Protein AF-A0A2G6UEQ9-F1 (afdb_monomer_lite)

pLDDT: mean 90.92, std 8.59, range [31.59, 98.56]

Sequence (638 aa):
MHTTDPITRYKVFSTEDLPETASDEQVTVEIYGRNITWDIEELNGNLLLRGEGCHFPNLRTIKGSLSVDAADCSLPHLKTVEENFTLHCFAQIRELETVKGHFKCIIDFDFKNLATIGGAISLKKANVIARGKKLVQSRIVIPINHQYEVEFLPKEGIFNADIFGNDIVIPHSEIRGKINVYGKNVSFPNLEFLQGQINIECRDKTGHYFTHDFPELKKIIGHIRFEKTKASFQVLREITGNIQLGTGCYADFPLLETSGSISINYNCGARFPLLKNVDGNIHNQGETCHFISLEKVKGTYKTYQTIAPKIQEVGDLLMHTSLEFEHLKRINGRLNNAFKVNFKSLEYIHYFGDEKQNGSRLPVLKEIRFYLYQKDDHFEHLAKNIYFKINDRMYLSKDKLILSGMSFNYVVHQKNYNIRKLVAILKLRHSSFRNFMTREYKRQWTQFETPFFTEILNKIERLWNIVDPIKIEEFFESNDRNLRLFCFNYVGVGNLMRHLEAEKINEEEVELNYHEYDQNGNKTQIKRINRYELYEIENKRLGINVWRETDKYSYAVKCWCPSTEKEHWLWIEQEYKGNALTAIASTFRIQENIIPHIRCLKRQGDLLICELEREVIPRGFPRALTPSEYFSLLEVEV

Secondary structure (DSSP, 8-state):
---PPP-EEEEESSGGG--TTTTTS-EEEEE-STT-B---SEESEEEEE-STT-B-SS--EESS-EEE-STTEE-TT--EESS-EEE-S-EE--S--EE-S-EEE-S-EEESS--EE-S-EE-TT--EEETTEE---PPPEEEESSGGGGGGS-TT---EEEE-SSS-B---SEEES-EEE-SSS-B-TT--EEES-EEEE---TT-PPEEEEESS--EEES-EEEESEEEEESS--EESS-EEE-TT-EEE-TT--EES-EEE-TT-EEE-SS--EESS-EEE-SSPEE-TT--EEEEEEE-TTEE-TT--EEEEEE-SS----SS--EEEEEEE-SS--B-TT--EEEEE--GGGTT-B-TT--EEEEEE--TTT--GGGBSSEEEEEETTEEEETTEEEE--S-HHHHTTS-EEEHHHHHHHHTTT-SSHHHHIIIIIHHHSPP--SHHHHHHHHHHHHHHTTPPPPPHHHHHS-S-HHHHHHHHHHH-HHHHHHHTTPEEEEEEEEEEEEEEE-TT--EEEEEEEEEEEEEEEEGGGGT---SSGGGSEEEEEEEE-TTT--EEEEEE-GGGTT-HHHHHHHT-EEETTTGGGEEEEEEETTEEEEEESS-----S-EEEPPHHHHHHHEEEE-

Radius of gyration: 39.65 Å; chains: 1; bounding box: 120×60×86 Å

Foldseek 3Di:
DDDDDPAAEFEAQDLVSDDPCQQPGAHAYAYQHELAEDADQEGNYEYAYNYYQYEHPRHAEYCAEYAYNYENYEDQNHAEYNEEYHADYDYRHARHAEYQYEYYYAEAEEHCRHPYDNYFYHHVPYQYHYNNHTDDGDFDEQEAADQVSLVVPDQVQEGHYEYCHECHENAHQEHAEHYEAAYANYADANHAEYEYEYEYEDPDPPLAAHEYEDARHAEYEEEYAYESYEYEDNRHAYYAYEYHYHANYEYEDDRHQEYEEYAAADNYYYEDARHAEYAYEYYHHYAQYEQARHAEYAYEYEPVSYDHQNHAEYAEYAYPDADAHPRHAYHNAYYHDQAAHEPPRHAEYAEDDDPSHPPHHDPNHQAYAEYEDDQRPPCPVRYPWYWYPFDQQWIDTLFWIFGHNDDPRCRVVGDIDGVLLVLLLQVLAAVALVRCVVPDVVPRTDDHPDVRVVSSSVVSRVSNVPHHHDDPVVLVPDPDPRSNVSSVVRNAPVNVCVQLVWAWDEKDKDKAWEWEQDPVRDTDIDIDIWMKTKTKGQVVSVVDDDDDPLPRIWMWIWTAQPVPRDIDIGTFDPVQRPYRLSRVQQVDWAAPVQLVFFQAWEDDPPDIDTDGVDDDDRDDGIGGDGSCSHRVRYYHYD

Structure (mmCIF, N/CA/C/O backbone):
data_AF-A0A2G6UEQ9-F1
#
_entry.id   AF-A0A2G6UEQ9-F1
#
loop_
_atom_site.group_PDB
_atom_site.id
_atom_site.type_symbol
_atom_site.label_atom_id
_atom_site.label_alt_id
_atom_site.label_comp_id
_atom_site.label_asym_id
_atom_site.label_entity_id
_atom_site.label_seq_id
_atom_site.pdbx_PDB_ins_code
_atom_site.Cartn_x
_atom_site.Cartn_y
_atom_site.Cartn_z
_atom_site.occupancy
_atom_site.B_iso_or_equiv
_atom_site.auth_seq_id
_atom_site.auth_comp_id
_atom_site.auth_asym_id
_atom_site.auth_atom_id
_atom_site.pdbx_PDB_model_num
ATOM 1 N N . MET A 1 1 ? -56.814 12.998 31.092 1.00 35.69 1 MET A N 1
ATOM 2 C CA . MET A 1 1 ? -57.892 12.156 30.535 1.00 35.69 1 MET A CA 1
ATOM 3 C C . MET A 1 1 ? -58.455 12.883 29.327 1.00 35.69 1 MET A C 1
ATOM 5 O O . MET A 1 1 ? -59.202 13.832 29.507 1.00 35.69 1 MET A O 1
ATOM 9 N N . HIS A 1 2 ? -58.035 12.487 28.127 1.00 31.59 2 HIS A N 1
ATOM 10 C CA . HIS A 1 2 ? -58.730 12.807 26.883 1.00 31.59 2 HIS A CA 1
ATOM 11 C C . HIS A 1 2 ? -59.271 11.480 26.358 1.00 31.59 2 HIS A C 1
ATOM 13 O O . HIS A 1 2 ? -58.519 10.522 26.197 1.00 31.59 2 HIS A O 1
ATOM 19 N N . THR A 1 3 ? -60.587 11.407 26.222 1.00 35.69 3 THR A N 1
ATOM 20 C CA . THR A 1 3 ? -61.319 10.310 25.594 1.00 35.69 3 THR A CA 1
ATOM 21 C C . THR A 1 3 ? -60.900 10.235 24.130 1.00 35.69 3 THR A C 1
ATOM 23 O O . THR A 1 3 ? -61.215 11.134 23.360 1.00 35.69 3 THR A O 1
ATOM 26 N N . THR A 1 4 ? -60.141 9.206 23.756 1.00 42.88 4 THR A N 1
ATOM 27 C CA . THR A 1 4 ? -59.949 8.835 22.352 1.00 42.88 4 THR A CA 1
ATOM 28 C C . THR A 1 4 ? -61.274 8.301 21.834 1.00 42.88 4 THR A C 1
ATOM 30 O O . THR A 1 4 ? -61.760 7.295 22.361 1.00 42.88 4 THR A O 1
ATOM 33 N N . ASP A 1 5 ? -61.846 8.964 20.835 1.00 48.69 5 ASP A N 1
ATOM 34 C CA . ASP A 1 5 ? -62.944 8.396 20.064 1.00 48.69 5 ASP A CA 1
ATOM 35 C C . ASP A 1 5 ? -62.532 7.008 19.535 1.00 48.69 5 ASP A C 1
ATOM 37 O O . ASP A 1 5 ? -61.376 6.807 19.139 1.00 48.69 5 ASP A O 1
ATOM 41 N N . PRO A 1 6 ? -63.420 6.003 19.593 1.00 60.16 6 PRO A N 1
ATOM 42 C CA . PRO A 1 6 ? -63.105 4.668 19.111 1.00 60.16 6 PRO A CA 1
ATOM 43 C C . PRO A 1 6 ? -62.835 4.719 17.602 1.00 60.16 6 PRO A C 1
ATOM 45 O O . PRO A 1 6 ? -63.730 5.031 16.826 1.00 60.16 6 PRO A O 1
ATOM 48 N N . ILE A 1 7 ? -61.607 4.386 17.184 1.00 71.56 7 ILE A N 1
ATOM 49 C CA . ILE A 1 7 ? -61.252 4.246 15.763 1.00 71.56 7 ILE A CA 1
ATOM 50 C C . ILE A 1 7 ? -62.157 3.177 15.145 1.00 71.56 7 ILE A C 1
ATOM 52 O O . ILE A 1 7 ? -62.072 1.994 15.500 1.00 71.56 7 ILE A O 1
ATOM 56 N N . THR A 1 8 ? -63.007 3.585 14.207 1.00 85.06 8 THR A N 1
ATOM 57 C CA . THR A 1 8 ? -63.936 2.687 13.518 1.00 85.06 8 THR A CA 1
ATOM 58 C C . THR A 1 8 ? -63.160 1.716 12.633 1.00 85.06 8 THR A C 1
ATOM 60 O O . THR A 1 8 ? -62.288 2.110 11.854 1.00 85.06 8 THR A O 1
ATOM 63 N N . ARG A 1 9 ? -63.455 0.417 12.757 1.00 90.56 9 ARG A N 1
ATOM 64 C CA . ARG A 1 9 ? -62.775 -0.644 12.007 1.00 90.56 9 ARG A CA 1
ATOM 65 C C . ARG A 1 9 ? -63.704 -1.273 10.975 1.00 90.56 9 ARG A C 1
ATOM 67 O O . ARG A 1 9 ? -64.717 -1.858 11.346 1.00 90.56 9 ARG A O 1
ATOM 74 N N . TYR A 1 10 ? -63.284 -1.251 9.717 1.00 92.88 10 TYR A N 1
ATOM 75 C CA . TYR A 1 10 ? -63.973 -1.873 8.591 1.00 92.88 10 TYR A CA 1
ATOM 76 C C . TYR A 1 10 ? -63.243 -3.147 8.171 1.00 92.88 10 TYR A C 1
ATOM 78 O O . TYR A 1 10 ? -62.026 -3.145 7.978 1.00 92.88 10 TYR A O 1
ATOM 86 N N . LYS A 1 11 ? -63.985 -4.249 8.038 1.00 95.00 11 LYS A N 1
ATOM 87 C CA . LYS A 1 11 ? -63.491 -5.497 7.446 1.00 95.00 11 LYS A CA 1
ATOM 88 C C . LYS A 1 11 ? -64.174 -5.681 6.102 1.00 95.00 11 LYS A C 1
ATOM 90 O O . LYS A 1 11 ? -65.383 -5.860 6.066 1.00 95.00 11 LYS A O 1
ATOM 95 N N . VAL A 1 12 ? -63.391 -5.643 5.034 1.00 95.62 12 VAL A N 1
ATOM 96 C CA . VAL A 1 12 ? -63.892 -5.573 3.662 1.00 95.62 12 VAL A CA 1
ATOM 97 C C . VAL A 1 12 ? -63.721 -6.934 2.994 1.00 95.62 12 VAL A C 1
ATOM 99 O O . VAL A 1 12 ? -62.592 -7.383 2.774 1.00 95.62 12 VAL A O 1
ATOM 102 N N . PHE A 1 13 ? -64.826 -7.605 2.681 1.00 93.50 13 PHE A N 1
ATOM 103 C CA . PHE A 1 13 ? -64.842 -8.883 1.959 1.00 93.50 13 PHE A CA 1
ATOM 104 C C . PHE A 1 13 ? -65.266 -8.707 0.494 1.00 93.50 13 PHE A C 1
ATOM 106 O O . PHE A 1 13 ? -64.907 -9.533 -0.346 1.00 93.50 13 PHE A O 1
ATOM 113 N N . SER A 1 14 ? -65.963 -7.615 0.185 1.00 92.88 14 SER A N 1
ATOM 114 C CA . SER A 1 14 ? -66.422 -7.206 -1.142 1.00 92.88 14 SER A CA 1
ATOM 115 C C . SER A 1 14 ? -66.355 -5.679 -1.304 1.00 92.88 14 SER A C 1
ATOM 117 O O . SER A 1 14 ? -66.131 -4.957 -0.337 1.00 92.88 14 SER A O 1
ATOM 119 N N . THR A 1 15 ? -66.555 -5.162 -2.518 1.00 89.62 15 THR A N 1
ATOM 120 C CA . THR A 1 15 ? -66.562 -3.708 -2.782 1.00 89.62 15 THR A CA 1
ATOM 121 C C . THR A 1 15 ? -67.685 -2.957 -2.065 1.00 89.62 15 THR A C 1
ATOM 123 O O . THR A 1 15 ? -67.559 -1.758 -1.858 1.00 89.62 15 THR A O 1
ATOM 126 N N . GLU A 1 16 ? -68.760 -3.643 -1.672 1.00 89.75 16 GLU A N 1
ATOM 127 C CA . GLU A 1 16 ? -69.894 -3.052 -0.944 1.00 89.75 16 GLU A CA 1
ATOM 128 C C . GLU A 1 16 ? -69.545 -2.725 0.518 1.00 89.75 16 GLU A C 1
ATOM 130 O O . GLU A 1 16 ? -70.194 -1.887 1.134 1.00 89.75 16 GLU A O 1
ATOM 135 N N . ASP A 1 17 ? -68.491 -3.343 1.063 1.00 90.94 17 ASP A N 1
ATOM 136 C CA . ASP A 1 17 ? -68.036 -3.122 2.441 1.00 90.94 17 ASP A CA 1
ATOM 137 C C . ASP A 1 17 ? -67.091 -1.908 2.572 1.00 90.94 17 ASP A C 1
ATOM 139 O O . ASP A 1 17 ? -66.576 -1.630 3.661 1.00 90.94 17 ASP A O 1
ATOM 143 N N . LEU A 1 18 ? -66.782 -1.230 1.458 1.00 91.31 18 LEU A N 1
ATOM 144 C CA . LEU A 1 18 ? -65.824 -0.128 1.427 1.00 91.31 18 LEU A CA 1
ATOM 145 C C . LEU A 1 18 ? -66.406 1.130 2.098 1.00 91.31 18 LEU A C 1
ATOM 147 O O . LEU A 1 18 ? -67.491 1.575 1.727 1.00 91.31 18 LEU A O 1
ATOM 151 N N . PRO A 1 19 ? -65.690 1.741 3.058 1.00 90.06 19 PRO A N 1
ATOM 152 C CA . PRO A 1 19 ? -66.181 2.925 3.753 1.00 90.06 19 PRO A CA 1
ATOM 153 C C . PRO A 1 19 ? -66.158 4.178 2.868 1.00 90.06 19 PRO A C 1
ATOM 155 O O . PRO A 1 19 ? -65.110 4.555 2.344 1.00 90.06 19 PRO A O 1
ATOM 158 N N . GLU A 1 20 ? -67.293 4.875 2.778 1.00 82.31 20 GLU A N 1
ATOM 159 C CA . GLU A 1 20 ? -67.410 6.154 2.057 1.00 82.31 20 GLU A CA 1
ATOM 160 C C . GLU A 1 20 ? -66.731 7.322 2.801 1.00 82.31 20 GLU A C 1
ATOM 162 O O . GLU A 1 20 ? -66.236 8.248 2.167 1.00 82.31 20 GLU A O 1
ATOM 167 N N . THR A 1 21 ? -66.638 7.266 4.138 1.00 79.94 21 THR A N 1
ATOM 168 C CA . THR A 1 21 ? -66.090 8.343 4.996 1.00 79.94 21 THR A CA 1
ATOM 169 C C . THR A 1 21 ? -64.585 8.233 5.269 1.00 79.94 21 THR A C 1
ATOM 171 O O . THR A 1 21 ? -64.038 8.971 6.088 1.00 79.94 21 THR A O 1
ATOM 174 N N . ALA A 1 22 ? -63.882 7.318 4.596 1.00 79.69 22 ALA A N 1
ATOM 175 C CA . ALA A 1 22 ? -62.494 6.962 4.912 1.00 79.69 22 ALA A CA 1
ATOM 176 C C . ALA A 1 22 ? -61.462 8.081 4.668 1.00 79.69 22 ALA A C 1
ATOM 178 O O . ALA A 1 22 ? -60.333 7.996 5.155 1.00 79.69 22 ALA A O 1
ATOM 179 N N . SER A 1 23 ? -61.840 9.112 3.913 1.00 80.31 23 SER A N 1
ATOM 180 C CA . SER A 1 23 ? -61.031 10.316 3.694 1.00 80.31 23 SER A CA 1
ATOM 181 C C . SER A 1 23 ? -61.144 11.318 4.850 1.00 80.31 23 SER A C 1
ATOM 183 O O . SER A 1 23 ? -60.211 12.081 5.086 1.00 80.31 23 SER A O 1
ATOM 185 N N . ASP A 1 24 ? -62.261 11.309 5.584 1.00 80.81 24 ASP A N 1
ATOM 186 C CA . ASP A 1 24 ? -62.608 12.346 6.563 1.00 80.81 24 ASP A CA 1
ATOM 187 C C . ASP A 1 24 ? -62.461 11.852 8.009 1.00 80.81 24 ASP A C 1
ATOM 189 O O . ASP A 1 24 ? -61.982 12.579 8.881 1.00 80.81 24 ASP A O 1
ATOM 193 N N . GLU A 1 25 ? -62.799 10.591 8.272 1.00 83.81 25 GLU A N 1
ATOM 194 C CA . GLU A 1 25 ? -62.792 10.002 9.612 1.00 83.81 25 GLU A CA 1
ATOM 195 C C . GLU A 1 25 ? -61.568 9.121 9.849 1.00 83.81 25 GLU A C 1
ATOM 197 O O . GLU A 1 25 ? -61.111 8.420 8.949 1.00 83.81 25 GLU A O 1
ATOM 202 N N . GLN A 1 26 ? -61.068 9.096 11.090 1.00 86.81 26 GLN A N 1
ATOM 203 C CA . GLN A 1 26 ? -59.969 8.209 11.461 1.00 86.81 26 GLN A CA 1
ATOM 204 C C . GLN A 1 26 ? -60.439 6.746 11.513 1.00 86.81 26 GLN A C 1
ATOM 206 O O . GLN A 1 26 ? -61.103 6.331 12.467 1.00 86.81 26 GLN A O 1
ATOM 211 N N . VAL A 1 27 ? -60.059 5.943 10.515 1.00 91.56 27 VAL A N 1
ATOM 212 C CA . VAL A 1 27 ? -60.541 4.556 10.358 1.00 91.56 27 VAL A CA 1
ATOM 213 C C . VAL A 1 27 ? -59.420 3.514 10.309 1.00 91.56 27 VAL A C 1
ATOM 215 O O . VAL A 1 27 ? -58.246 3.808 10.105 1.00 91.56 27 VAL A O 1
ATOM 218 N N . THR A 1 28 ? -59.758 2.241 10.509 1.00 94.12 28 THR A N 1
ATOM 219 C CA . THR A 1 28 ? -58.874 1.108 10.185 1.00 94.12 28 THR A CA 1
ATOM 220 C C . THR A 1 28 ? -59.575 0.189 9.202 1.00 94.12 28 THR A C 1
ATOM 222 O O . THR A 1 28 ? -60.588 -0.413 9.548 1.00 94.12 28 THR A O 1
ATOM 225 N N . VAL A 1 29 ? -59.028 0.054 7.998 1.00 96.50 29 VAL A N 1
ATOM 226 C CA . VAL A 1 29 ? -59.606 -0.766 6.931 1.00 96.50 29 VAL A CA 1
ATOM 227 C C . VAL A 1 29 ? -58.760 -2.013 6.720 1.00 96.50 29 VAL A C 1
ATOM 229 O O . VAL A 1 29 ? -57.590 -1.940 6.348 1.00 96.50 29 VAL A O 1
ATOM 232 N N . GLU A 1 30 ? -59.358 -3.174 6.968 1.00 97.38 30 GLU A N 1
ATOM 233 C CA . GLU A 1 30 ? -58.765 -4.486 6.727 1.00 97.38 30 GLU A CA 1
ATOM 234 C C . GLU A 1 30 ? -59.448 -5.130 5.513 1.00 97.38 30 GLU A C 1
ATOM 236 O O . GLU A 1 30 ? -60.605 -5.543 5.598 1.00 97.38 30 GLU A O 1
ATOM 241 N N . ILE A 1 31 ? -58.746 -5.242 4.384 1.00 97.19 31 ILE A N 1
ATOM 242 C CA . ILE A 1 31 ? -59.297 -5.823 3.154 1.00 97.19 31 ILE A CA 1
ATOM 243 C C . ILE A 1 31 ? -58.927 -7.297 3.057 1.00 97.19 31 ILE A C 1
ATOM 245 O O . ILE A 1 31 ? -57.754 -7.631 2.910 1.00 97.19 31 ILE A O 1
ATOM 249 N N . TYR A 1 32 ? -59.929 -8.171 3.123 1.00 96.38 32 TYR A N 1
ATOM 250 C CA . TYR A 1 32 ? -59.810 -9.625 2.979 1.00 96.38 32 TYR A CA 1
ATOM 251 C C . TYR A 1 32 ? -60.256 -10.119 1.595 1.00 96.38 32 TYR A C 1
ATOM 253 O O . TYR A 1 32 ? -59.806 -11.176 1.152 1.00 96.38 32 TYR A O 1
ATOM 261 N N . GLY A 1 33 ? -61.139 -9.378 0.916 1.00 92.44 33 GLY A N 1
ATOM 262 C CA . GLY A 1 33 ? -61.617 -9.722 -0.424 1.00 92.44 33 GLY A CA 1
ATOM 263 C C . GLY A 1 33 ? -60.523 -9.624 -1.491 1.00 92.44 33 GLY A C 1
ATOM 264 O O . GLY A 1 33 ? -59.610 -8.809 -1.392 1.00 92.44 33 GLY A O 1
ATOM 265 N N . ARG A 1 34 ? -60.608 -10.474 -2.518 1.00 95.38 34 ARG A N 1
ATOM 266 C CA . ARG A 1 34 ? -59.653 -10.503 -3.638 1.00 95.38 34 ARG A CA 1
ATOM 267 C C . ARG A 1 34 ? -60.068 -9.530 -4.737 1.00 95.38 34 ARG A C 1
ATOM 269 O O . ARG A 1 34 ? -61.259 -9.367 -4.980 1.00 95.38 34 ARG A O 1
ATOM 276 N N . ASN A 1 35 ? -59.094 -8.963 -5.446 1.00 95.38 35 ASN A N 1
ATOM 277 C CA . ASN A 1 35 ? -59.297 -8.086 -6.606 1.00 95.38 35 ASN A CA 1
ATOM 278 C C . ASN A 1 35 ? -60.197 -6.867 -6.331 1.00 95.38 35 ASN A C 1
ATOM 280 O O . ASN A 1 35 ? -60.848 -6.351 -7.241 1.00 95.38 35 ASN A O 1
ATOM 284 N N . ILE A 1 36 ? -60.250 -6.399 -5.081 1.00 96.69 36 ILE A N 1
ATOM 285 C CA . ILE A 1 36 ? -61.008 -5.198 -4.729 1.00 96.69 36 ILE A CA 1
ATOM 286 C C . ILE A 1 36 ? -60.306 -3.990 -5.336 1.00 96.69 36 ILE A C 1
ATOM 288 O O . ILE A 1 36 ? -59.121 -3.766 -5.091 1.00 96.69 36 ILE A O 1
ATOM 292 N N . THR A 1 37 ? -61.047 -3.210 -6.118 1.00 96.38 37 THR A N 1
ATOM 293 C CA . THR A 1 37 ? -60.598 -1.900 -6.588 1.00 96.38 37 THR A CA 1
ATOM 294 C C . THR A 1 37 ? -61.248 -0.834 -5.726 1.00 96.38 37 THR A C 1
ATOM 296 O O . THR A 1 37 ? -62.474 -0.794 -5.635 1.00 96.38 37 THR A O 1
ATOM 299 N N . TRP A 1 38 ? -60.437 0.014 -5.100 1.00 96.44 38 TRP A N 1
ATOM 300 C CA . TRP A 1 38 ? -60.926 1.126 -4.296 1.00 96.44 38 TRP A CA 1
ATOM 301 C C . TRP A 1 38 ? -60.300 2.430 -4.774 1.00 96.44 38 TRP A C 1
ATOM 303 O O . TRP A 1 38 ? -59.098 2.661 -4.627 1.00 96.44 38 TRP A O 1
ATOM 313 N N . ASP A 1 39 ? -61.135 3.261 -5.389 1.00 93.88 39 ASP A N 1
ATOM 314 C CA . ASP A 1 39 ? -60.731 4.552 -5.921 1.00 93.88 39 ASP A CA 1
ATOM 315 C C . ASP A 1 39 ? -60.840 5.641 -4.845 1.00 93.88 39 ASP A C 1
ATOM 317 O O . ASP A 1 39 ? -61.903 6.211 -4.615 1.00 93.88 39 ASP A O 1
ATOM 321 N N . ILE A 1 40 ? -59.734 5.873 -4.139 1.00 95.06 40 ILE A N 1
ATOM 322 C CA . ILE A 1 40 ? -59.601 6.875 -3.078 1.00 95.06 40 ILE A CA 1
ATOM 323 C C . ILE A 1 40 ? -58.243 7.567 -3.215 1.00 95.06 40 ILE A C 1
ATOM 325 O O . ILE A 1 40 ? -57.255 6.916 -3.551 1.00 95.06 40 ILE A O 1
ATOM 329 N N . GLU A 1 41 ? -58.177 8.877 -2.965 1.00 94.88 41 GLU A N 1
ATOM 330 C CA . GLU A 1 41 ? -56.931 9.654 -3.066 1.00 94.88 41 GLU A CA 1
ATOM 331 C C . GLU A 1 41 ? -56.153 9.720 -1.741 1.00 94.88 41 GLU A C 1
ATOM 333 O O . GLU A 1 41 ? -54.921 9.630 -1.729 1.00 94.88 41 GLU A O 1
ATOM 338 N N . GLU A 1 42 ? -56.854 9.823 -0.613 1.00 96.44 42 GLU A N 1
ATOM 339 C CA . GLU A 1 42 ? -56.269 9.899 0.724 1.00 96.44 42 GLU A CA 1
ATOM 340 C C . GLU A 1 42 ? -57.055 9.025 1.702 1.00 96.44 42 GLU A C 1
ATOM 342 O O . GLU A 1 42 ? -58.277 9.078 1.735 1.00 96.44 42 GLU A O 1
ATOM 347 N N . LEU A 1 43 ? -56.346 8.239 2.514 1.00 96.31 43 LEU A N 1
ATOM 348 C CA . LEU A 1 43 ? -56.939 7.485 3.614 1.00 96.31 43 LEU A CA 1
ATOM 349 C C . LEU A 1 43 ? -56.567 8.137 4.945 1.00 96.31 43 LEU A C 1
ATOM 351 O O . LEU A 1 43 ? -55.393 8.124 5.342 1.00 96.31 43 LEU A O 1
ATOM 355 N N . ASN A 1 44 ? -57.565 8.632 5.673 1.00 93.38 44 ASN A N 1
ATOM 356 C CA . ASN A 1 44 ? -57.397 9.117 7.035 1.00 93.38 44 ASN A CA 1
ATOM 357 C C . ASN A 1 44 ? -57.406 7.934 8.018 1.00 93.38 44 ASN A C 1
ATOM 359 O O . ASN A 1 44 ? -58.384 7.660 8.700 1.00 93.38 44 ASN A O 1
ATOM 363 N N . GLY A 1 45 ? -56.327 7.151 8.064 1.00 91.88 45 GLY A N 1
ATOM 364 C CA . GLY A 1 45 ? -56.257 6.002 8.966 1.00 91.88 45 GLY A CA 1
ATOM 365 C C . GLY A 1 45 ? -55.367 4.865 8.487 1.00 91.88 45 GLY A C 1
ATOM 366 O O . GLY A 1 45 ? -54.452 5.069 7.692 1.00 91.88 45 GLY A O 1
ATOM 367 N N . ASN A 1 46 ? -55.611 3.664 9.010 1.00 95.81 46 ASN A N 1
ATOM 368 C CA . ASN A 1 46 ? -54.788 2.481 8.760 1.00 95.81 46 ASN A CA 1
ATOM 369 C C . ASN A 1 46 ? -55.339 1.633 7.610 1.00 95.81 46 ASN A C 1
ATOM 371 O O . ASN A 1 46 ? -56.544 1.385 7.549 1.00 95.81 46 ASN A O 1
ATOM 375 N N . LEU A 1 47 ? -54.446 1.090 6.780 1.00 97.69 47 LEU A N 1
ATOM 376 C CA . LEU A 1 47 ? -54.776 0.153 5.705 1.00 97.69 47 LEU A CA 1
ATOM 377 C C . LEU A 1 47 ? -54.043 -1.174 5.893 1.00 97.69 47 LEU A C 1
ATOM 379 O O . LEU A 1 47 ? -52.813 -1.213 5.946 1.00 97.69 47 LEU A O 1
ATOM 383 N N . LEU A 1 48 ? -54.789 -2.273 5.960 1.00 98.06 48 LEU A N 1
ATOM 384 C CA . LEU A 1 48 ? -54.246 -3.627 6.015 1.00 98.06 48 LEU A CA 1
ATOM 385 C C . LEU A 1 48 ? -54.761 -4.431 4.819 1.00 98.06 48 LEU A C 1
ATOM 387 O O . LEU A 1 48 ? -55.944 -4.761 4.749 1.00 98.06 48 LEU A O 1
ATOM 391 N N . LEU A 1 49 ? -53.869 -4.781 3.895 1.00 97.69 49 LEU A N 1
ATOM 392 C CA . LEU A 1 49 ? -54.184 -5.559 2.699 1.00 97.69 49 LEU A CA 1
ATOM 393 C C . LEU A 1 49 ? -53.908 -7.038 2.949 1.00 97.69 49 LEU A C 1
ATOM 395 O O . LEU A 1 49 ? -52.755 -7.458 3.015 1.00 97.69 49 LEU A O 1
ATOM 399 N N . ARG A 1 50 ? -54.976 -7.821 3.101 1.00 96.75 50 ARG A N 1
ATOM 400 C CA . ARG A 1 50 ? -54.946 -9.269 3.360 1.00 96.75 50 ARG A CA 1
ATOM 401 C C . ARG A 1 50 ? -55.557 -10.097 2.224 1.00 96.75 50 ARG A C 1
ATOM 403 O O . ARG A 1 50 ? -55.405 -11.314 2.227 1.00 96.75 50 ARG A O 1
ATOM 410 N N . GLY A 1 51 ? -56.231 -9.457 1.270 1.00 92.69 51 GLY A N 1
ATOM 411 C CA . GLY A 1 51 ? -56.733 -10.057 0.037 1.00 92.69 51 GLY A CA 1
ATOM 412 C C . GLY A 1 51 ? -55.802 -9.811 -1.153 1.00 92.69 51 GLY A C 1
ATOM 413 O O . GLY A 1 51 ? -55.232 -8.731 -1.298 1.00 92.69 51 GLY A O 1
ATOM 414 N N . GLU A 1 52 ? -55.636 -10.821 -2.004 1.00 95.25 52 GLU A N 1
ATOM 415 C CA . GLU A 1 52 ? -54.771 -10.769 -3.193 1.00 95.25 52 GLU A CA 1
ATOM 416 C C . GLU A 1 52 ? -55.341 -9.847 -4.283 1.00 95.25 52 GLU A C 1
ATOM 418 O O . GLU A 1 52 ? -56.558 -9.764 -4.456 1.00 95.25 52 GLU A O 1
ATOM 423 N N . GLY A 1 53 ? -54.468 -9.189 -5.050 1.00 94.56 53 GLY A N 1
ATOM 424 C CA . GLY A 1 53 ? -54.855 -8.468 -6.270 1.00 94.56 53 GLY A CA 1
ATOM 425 C C . GLY A 1 53 ? -55.588 -7.135 -6.064 1.00 94.56 53 GLY A C 1
ATOM 426 O O . GLY A 1 53 ? -56.187 -6.621 -7.006 1.00 94.56 53 GLY A O 1
ATOM 427 N N . CYS A 1 54 ? -55.591 -6.568 -4.853 1.00 97.38 54 CYS A N 1
ATOM 428 C CA . CYS A 1 54 ? -56.295 -5.309 -4.580 1.00 97.38 54 CYS A CA 1
ATOM 429 C C . CYS A 1 54 ? -55.650 -4.115 -5.308 1.00 97.38 54 CYS A C 1
ATOM 431 O O . CYS A 1 54 ? -54.424 -3.984 -5.333 1.00 97.38 54 CYS A O 1
ATOM 433 N N . HIS A 1 55 ? -56.463 -3.211 -5.855 1.00 97.44 55 HIS A N 1
ATOM 434 C CA . HIS A 1 55 ? -56.012 -2.092 -6.680 1.00 97.44 55 HIS A CA 1
ATOM 435 C C . HIS A 1 55 ? -56.479 -0.736 -6.134 1.00 97.44 55 HIS A C 1
ATOM 437 O O . HIS A 1 55 ? -57.667 -0.517 -5.910 1.00 97.44 55 HIS A O 1
ATOM 443 N N . PHE A 1 56 ? -55.530 0.184 -5.962 1.00 97.69 56 PHE A N 1
ATOM 444 C CA . PHE A 1 56 ? -55.735 1.543 -5.463 1.00 97.69 56 PHE A CA 1
ATOM 445 C C . PHE A 1 56 ? -55.184 2.529 -6.491 1.00 97.69 56 PHE A C 1
ATOM 447 O O . PHE A 1 56 ? -54.038 2.973 -6.357 1.00 97.69 56 PHE A O 1
ATOM 454 N N . PRO A 1 57 ? -55.946 2.828 -7.558 1.00 96.19 57 PRO A N 1
ATOM 455 C CA . PRO A 1 57 ? -55.422 3.557 -8.703 1.00 96.19 57 PRO A CA 1
ATOM 456 C C . PRO A 1 57 ? -54.941 4.952 -8.316 1.00 96.19 57 PRO A C 1
ATOM 458 O O . PRO A 1 57 ? -53.871 5.337 -8.765 1.00 96.19 57 PRO A O 1
ATOM 461 N N . ASN A 1 58 ? -55.664 5.666 -7.446 1.00 96.50 58 ASN A N 1
ATOM 462 C CA . ASN A 1 58 ? -55.408 7.077 -7.148 1.00 96.50 58 ASN A CA 1
ATOM 463 C C . ASN A 1 58 ? -54.871 7.363 -5.734 1.00 96.50 58 ASN A C 1
ATOM 465 O O . ASN A 1 58 ? -54.617 8.525 -5.424 1.00 96.50 58 ASN A O 1
ATOM 469 N N . LEU A 1 59 ? -54.633 6.348 -4.891 1.00 97.88 59 LEU A N 1
ATOM 470 C CA . LEU A 1 59 ? -54.213 6.567 -3.500 1.00 97.88 59 LEU A CA 1
ATOM 471 C C . LEU A 1 59 ? -52.807 7.169 -3.433 1.00 97.88 59 LEU A C 1
ATOM 473 O O . LEU A 1 59 ? -51.836 6.535 -3.846 1.00 97.88 59 LEU A O 1
ATOM 477 N N . ARG A 1 60 ? -52.696 8.370 -2.859 1.00 97.56 60 ARG A N 1
ATOM 478 C CA . ARG A 1 60 ? -51.444 9.124 -2.693 1.00 97.56 60 ARG A CA 1
ATOM 479 C C . ARG A 1 60 ? -50.923 9.118 -1.264 1.00 97.56 60 ARG A C 1
ATOM 481 O O . ARG A 1 60 ? -49.707 9.042 -1.070 1.00 97.56 60 ARG A O 1
ATOM 488 N N . THR A 1 61 ? -51.818 9.188 -0.282 1.00 97.31 61 THR A N 1
ATOM 489 C CA . THR A 1 61 ? -51.450 9.387 1.125 1.00 97.31 61 THR A CA 1
ATOM 490 C C . THR A 1 61 ? -52.233 8.455 2.036 1.00 97.31 61 THR A C 1
ATOM 492 O O . THR A 1 61 ? -53.449 8.336 1.922 1.00 97.31 61 THR A O 1
ATOM 495 N N . ILE A 1 62 ? -51.533 7.845 2.989 1.00 97.81 62 ILE A N 1
ATOM 496 C CA . ILE A 1 62 ? -52.133 7.139 4.123 1.00 97.81 62 ILE A CA 1
ATOM 497 C C . ILE A 1 62 ? -51.697 7.872 5.394 1.00 97.81 62 ILE A C 1
ATOM 499 O O . ILE A 1 62 ? -50.501 7.925 5.695 1.00 97.81 62 ILE A O 1
ATOM 503 N N . LYS A 1 63 ? -52.654 8.462 6.124 1.00 93.06 63 LYS A N 1
ATOM 504 C CA . LYS A 1 63 ? -52.390 9.199 7.374 1.00 93.06 63 LYS A CA 1
ATOM 505 C C . LYS A 1 63 ? -52.029 8.291 8.551 1.00 93.06 63 LYS A C 1
ATOM 507 O O . LYS A 1 63 ? -51.399 8.757 9.492 1.00 93.06 63 LYS A O 1
ATOM 512 N N . GLY A 1 64 ? -52.418 7.021 8.501 1.00 92.12 64 GLY A N 1
ATOM 513 C CA . GLY A 1 64 ? -52.027 6.003 9.470 1.00 92.12 64 GLY A CA 1
ATOM 514 C C . GLY A 1 64 ? -50.968 5.046 8.925 1.00 92.12 64 GLY A C 1
ATOM 515 O O . GLY A 1 64 ? -50.110 5.399 8.112 1.00 92.12 64 GLY A O 1
ATOM 516 N N . SER A 1 65 ? -51.026 3.806 9.398 1.00 96.56 65 SER A N 1
ATOM 517 C CA . SER A 1 65 ? -50.100 2.732 9.053 1.00 96.56 65 SER A CA 1
ATOM 518 C C . SER A 1 65 ? -50.582 1.900 7.853 1.00 96.56 65 SER A C 1
ATOM 520 O O . SER A 1 65 ? -51.774 1.634 7.699 1.00 96.56 65 SER A O 1
ATOM 522 N N . LEU A 1 66 ? -49.642 1.422 7.034 1.00 98.25 66 LEU A N 1
ATOM 523 C CA . LEU A 1 66 ? -49.882 0.504 5.914 1.00 98.25 66 LEU A CA 1
ATOM 524 C C . LEU A 1 66 ? -49.263 -0.872 6.202 1.00 98.25 66 LEU A C 1
ATOM 526 O O . LEU A 1 66 ? -48.065 -0.973 6.468 1.00 98.25 66 LEU A O 1
ATOM 530 N N . SER A 1 67 ? -50.052 -1.941 6.080 1.00 98.12 67 SER A N 1
ATOM 531 C CA . SER A 1 67 ? -49.575 -3.331 6.072 1.00 98.12 67 SER A CA 1
ATOM 532 C C . SER A 1 67 ? -50.012 -4.031 4.793 1.00 98.12 67 SER A C 1
ATOM 534 O O . SER A 1 67 ? -51.201 -4.069 4.485 1.00 98.12 67 SER A O 1
ATOM 536 N N . VAL A 1 68 ? -49.063 -4.604 4.056 1.00 97.75 68 VAL A N 1
ATOM 537 C CA . VAL A 1 68 ? -49.329 -5.399 2.853 1.00 97.75 68 VAL A CA 1
ATOM 538 C C . VAL A 1 68 ? -48.949 -6.848 3.121 1.00 97.75 68 VAL A C 1
ATOM 540 O O . VAL A 1 68 ? -47.773 -7.220 3.076 1.00 97.75 68 VAL A O 1
ATOM 543 N N . ASP A 1 69 ? -49.970 -7.648 3.410 1.00 95.94 69 ASP A N 1
ATOM 544 C CA . ASP A 1 69 ? -49.882 -9.043 3.842 1.00 95.94 69 ASP A CA 1
ATOM 545 C C . ASP A 1 69 ? -50.335 -10.042 2.758 1.00 95.94 69 ASP A C 1
ATOM 547 O O . ASP A 1 69 ? -50.285 -11.249 2.990 1.00 95.94 69 ASP A O 1
ATOM 551 N N . ALA A 1 70 ? -50.753 -9.561 1.580 1.00 94.62 70 ALA A N 1
ATOM 552 C CA . ALA A 1 70 ? -51.179 -10.372 0.438 1.00 94.62 70 ALA A CA 1
ATOM 553 C C . ALA A 1 70 ? -50.530 -9.918 -0.880 1.00 94.62 70 ALA A C 1
ATOM 555 O O . ALA A 1 70 ? -50.126 -8.762 -1.030 1.00 94.62 70 ALA A O 1
ATOM 556 N N . ALA A 1 71 ? -50.390 -10.851 -1.824 1.00 93.50 71 ALA A N 1
ATOM 557 C CA . ALA A 1 71 ? -49.674 -10.637 -3.080 1.00 93.50 71 ALA A CA 1
ATOM 558 C C . ALA A 1 71 ? -50.477 -9.831 -4.115 1.00 93.50 71 ALA A C 1
ATOM 560 O O . ALA A 1 71 ? -51.700 -9.705 -4.033 1.00 93.50 71 ALA A O 1
ATOM 561 N N . ASP A 1 72 ? -49.754 -9.299 -5.101 1.00 93.44 72 ASP A N 1
ATOM 562 C CA . ASP A 1 72 ? -50.276 -8.642 -6.305 1.00 93.44 72 ASP A CA 1
ATOM 563 C C . ASP A 1 72 ? -51.150 -7.405 -6.049 1.00 93.44 72 ASP A C 1
ATOM 565 O O . ASP A 1 72 ? -51.888 -6.955 -6.923 1.00 93.44 72 ASP A O 1
ATOM 569 N N . CYS A 1 73 ? -51.024 -6.797 -4.868 1.00 97.06 73 CYS A N 1
ATOM 570 C CA . CYS A 1 73 ? -51.642 -5.505 -4.591 1.00 97.06 73 CYS A CA 1
ATOM 571 C C . CYS A 1 73 ? -50.966 -4.396 -5.414 1.00 97.06 73 CYS A C 1
ATOM 573 O O . CYS A 1 73 ? -49.761 -4.438 -5.672 1.00 97.06 73 CYS A O 1
ATOM 575 N N . SER A 1 74 ? -51.709 -3.362 -5.797 1.00 97.38 74 SER A N 1
ATOM 576 C CA . SER A 1 74 ? -51.196 -2.272 -6.627 1.00 97.38 74 SER A CA 1
ATOM 577 C C . SER A 1 74 ? -51.608 -0.909 -6.078 1.00 97.38 74 SER A C 1
ATOM 579 O O . SER A 1 74 ? -52.793 -0.603 -5.988 1.00 97.38 74 SER A O 1
ATOM 581 N N . LEU A 1 75 ? -50.602 -0.113 -5.695 1.00 97.94 75 LEU A N 1
ATOM 582 C CA . LEU A 1 75 ? -50.701 1.242 -5.143 1.00 97.94 75 LEU A CA 1
ATOM 583 C C . LEU A 1 75 ? -49.703 2.159 -5.888 1.00 97.94 75 LEU A C 1
ATOM 585 O O . LEU A 1 75 ? -48.705 2.611 -5.313 1.00 97.94 75 LEU A O 1
ATOM 589 N N . PRO A 1 76 ? -49.886 2.368 -7.205 1.00 96.56 76 PRO A N 1
ATOM 590 C CA . PRO A 1 76 ? -48.862 2.951 -8.070 1.00 96.56 76 PRO A CA 1
ATOM 591 C C . PRO A 1 76 ? -48.500 4.394 -7.698 1.00 96.56 76 PRO A C 1
ATOM 593 O O . PRO A 1 76 ? -47.325 4.751 -7.805 1.00 96.56 76 PRO A O 1
ATOM 596 N N . HIS A 1 77 ? -49.474 5.181 -7.230 1.00 97.69 77 HIS A N 1
ATOM 597 C CA . HIS A 1 77 ? -49.327 6.609 -6.925 1.00 97.69 77 HIS A CA 1
ATOM 598 C C . HIS A 1 77 ? -49.147 6.919 -5.431 1.00 97.69 77 HIS A C 1
ATOM 600 O O . HIS A 1 77 ? -49.135 8.093 -5.058 1.00 97.69 77 HIS A O 1
ATOM 606 N N . LEU A 1 78 ? -48.969 5.899 -4.579 1.00 98.25 78 LEU A N 1
ATOM 607 C CA . LEU A 1 78 ? -48.743 6.095 -3.147 1.00 98.25 78 LEU A CA 1
ATOM 608 C C . LEU A 1 78 ? -47.401 6.797 -2.929 1.00 98.25 78 LEU A C 1
ATOM 610 O O . LEU A 1 78 ? -46.362 6.235 -3.264 1.00 98.25 78 LEU A O 1
ATOM 614 N N . LYS A 1 79 ? -47.427 7.989 -2.326 1.00 97.56 79 LYS A N 1
ATOM 615 C CA . LYS A 1 79 ? -46.248 8.823 -2.043 1.00 97.56 79 LYS A CA 1
ATOM 616 C C . LYS A 1 79 ? -45.845 8.819 -0.577 1.00 97.56 79 LYS A C 1
ATOM 618 O O . LYS A 1 79 ? -44.647 8.785 -0.283 1.00 97.56 79 LYS A O 1
ATOM 623 N N . THR A 1 80 ? -46.822 8.824 0.330 1.00 96.69 80 THR A N 1
ATOM 624 C CA . THR A 1 80 ? -46.570 9.038 1.760 1.00 96.69 80 THR A CA 1
ATOM 625 C C . THR A 1 80 ? -47.353 8.070 2.639 1.00 96.69 80 THR A C 1
ATOM 627 O O . THR A 1 80 ? -48.568 7.930 2.499 1.00 96.69 80 THR A O 1
ATOM 630 N N . VAL A 1 81 ? -46.647 7.465 3.596 1.00 97.56 81 VAL A N 1
ATOM 631 C CA . VAL A 1 81 ? -47.224 6.798 4.772 1.00 97.56 81 VAL A CA 1
ATOM 632 C C . VAL A 1 81 ? -46.784 7.582 6.010 1.00 97.56 81 VAL A C 1
ATOM 634 O O . VAL A 1 81 ? -45.590 7.693 6.301 1.00 97.56 81 VAL A O 1
ATOM 637 N N . GLU A 1 82 ? -47.741 8.185 6.707 1.00 90.06 82 GLU A N 1
ATOM 638 C CA . GLU A 1 82 ? -47.490 9.089 7.839 1.00 90.06 82 GLU A CA 1
ATOM 639 C C . GLU A 1 82 ? -47.133 8.348 9.138 1.00 90.06 82 GLU A C 1
ATOM 641 O O . GLU A 1 82 ? -46.517 8.933 10.025 1.00 90.06 82 GLU A O 1
ATOM 646 N N . GLU A 1 83 ? -47.436 7.053 9.239 1.00 92.94 83 GLU A N 1
ATOM 647 C CA . GLU A 1 83 ? -46.992 6.209 10.351 1.00 92.94 83 GLU A CA 1
ATOM 648 C C . GLU A 1 83 ? -46.106 5.049 9.862 1.00 92.94 83 GLU A C 1
ATOM 650 O O . GLU A 1 83 ? -45.074 5.265 9.223 1.00 92.94 83 GLU A O 1
ATOM 655 N N . ASN A 1 84 ? -46.454 3.804 10.201 1.00 94.44 84 ASN A N 1
ATOM 656 C CA . ASN A 1 84 ? -45.617 2.636 9.973 1.00 94.44 84 ASN A CA 1
ATOM 657 C C . ASN A 1 84 ? -45.947 1.973 8.639 1.00 94.44 84 ASN A C 1
ATOM 659 O O . ASN A 1 84 ? -47.110 1.867 8.256 1.00 94.44 84 ASN A O 1
ATOM 663 N N . PHE A 1 85 ? -44.928 1.435 7.973 1.00 97.81 85 PHE A N 1
ATOM 664 C CA . PHE A 1 85 ? -45.100 0.661 6.750 1.00 97.81 85 PHE A CA 1
ATOM 665 C C . PHE A 1 85 ? -44.515 -0.746 6.896 1.00 97.81 85 PHE A C 1
ATOM 667 O O . PHE A 1 85 ? -43.337 -0.917 7.225 1.00 97.81 85 PHE A O 1
ATOM 674 N N . THR A 1 86 ? -45.348 -1.756 6.642 1.00 97.88 86 THR A N 1
ATOM 675 C CA . THR A 1 86 ? -44.975 -3.172 6.612 1.00 97.88 86 THR A CA 1
ATOM 676 C C . THR A 1 86 ? -45.262 -3.789 5.245 1.00 97.88 86 THR A C 1
ATOM 678 O O . THR A 1 86 ? -46.393 -3.754 4.768 1.00 97.88 86 THR A O 1
ATOM 681 N N . LEU A 1 87 ? -44.244 -4.412 4.647 1.00 97.56 87 LEU A N 1
ATOM 682 C CA . LEU A 1 87 ? -44.340 -5.137 3.380 1.00 97.56 87 LEU A CA 1
ATOM 683 C C . LEU A 1 87 ? -43.939 -6.606 3.571 1.00 97.56 87 LEU A C 1
ATOM 685 O O . LEU A 1 87 ? -42.766 -6.918 3.820 1.00 97.56 87 LEU A O 1
ATOM 689 N N . HIS A 1 88 ? -44.920 -7.506 3.473 1.00 95.75 88 HIS A N 1
ATOM 690 C CA . HIS A 1 88 ? -44.727 -8.954 3.569 1.00 95.75 88 HIS A CA 1
ATOM 691 C C . HIS A 1 88 ? -44.868 -9.689 2.231 1.00 95.75 88 HIS A C 1
ATOM 693 O O . HIS A 1 88 ? -44.233 -10.728 2.055 1.00 95.75 88 HIS A O 1
ATOM 699 N N . CYS A 1 89 ? -45.638 -9.149 1.288 1.00 93.81 89 CYS A N 1
ATOM 700 C CA . CYS A 1 89 ? -45.842 -9.720 -0.043 1.00 93.81 89 CYS A CA 1
ATOM 701 C C . CYS A 1 89 ? -45.544 -8.693 -1.139 1.00 93.81 89 CYS A C 1
ATOM 703 O O . CYS A 1 89 ? -45.483 -7.494 -0.876 1.00 93.81 89 CYS A O 1
ATOM 705 N N . PHE A 1 90 ? -45.316 -9.161 -2.368 1.00 93.38 90 PHE A N 1
ATOM 706 C CA . PHE A 1 90 ? -45.038 -8.267 -3.491 1.00 93.38 90 PHE A CA 1
ATOM 707 C C . PHE A 1 90 ? -46.247 -7.369 -3.782 1.00 93.38 90 PHE A C 1
ATOM 709 O O . PHE A 1 90 ? -47.378 -7.848 -3.840 1.00 93.38 90 PHE A O 1
ATOM 716 N N . ALA A 1 91 ? -45.985 -6.080 -3.999 1.00 94.81 91 ALA A N 1
ATOM 717 C CA . ALA A 1 91 ? -46.977 -5.096 -4.408 1.00 94.81 91 ALA A CA 1
ATOM 718 C C . ALA A 1 91 ? -46.365 -4.063 -5.358 1.00 94.81 91 ALA A C 1
ATOM 720 O O . ALA A 1 91 ? -45.169 -3.773 -5.304 1.00 94.81 91 ALA A O 1
ATOM 721 N N . GLN A 1 92 ? -47.180 -3.470 -6.225 1.00 95.75 92 GLN A N 1
ATOM 722 C CA . GLN A 1 92 ? -46.747 -2.392 -7.109 1.00 95.75 92 GLN A CA 1
ATOM 723 C C . GLN A 1 92 ? -46.790 -1.055 -6.364 1.00 95.75 92 GLN A C 1
ATOM 725 O O . GLN A 1 92 ? -47.836 -0.420 -6.293 1.00 95.75 92 GLN A O 1
ATOM 730 N N . ILE A 1 93 ? -45.646 -0.623 -5.831 1.00 96.38 93 ILE A N 1
ATOM 731 C CA . ILE A 1 93 ? -45.481 0.657 -5.124 1.00 96.38 93 ILE A CA 1
ATOM 732 C C . ILE A 1 93 ? -44.359 1.431 -5.822 1.00 96.38 93 ILE A C 1
ATOM 734 O O . ILE A 1 93 ? -43.181 1.136 -5.624 1.00 96.38 93 ILE A O 1
ATOM 738 N N . ARG A 1 94 ? -44.716 2.370 -6.709 1.00 92.50 94 ARG A N 1
ATOM 739 C CA . ARG A 1 94 ? -43.745 3.038 -7.601 1.00 92.50 94 ARG A CA 1
ATOM 740 C C . ARG A 1 94 ? -43.302 4.403 -7.093 1.00 92.50 94 ARG A C 1
ATOM 742 O O . ARG A 1 94 ? -42.130 4.745 -7.229 1.00 92.50 94 ARG A O 1
ATOM 749 N N . GLU A 1 95 ? -44.229 5.161 -6.521 1.00 97.56 95 GLU A N 1
ATOM 750 C CA . GLU A 1 95 ? -44.024 6.571 -6.185 1.00 97.56 95 GLU A CA 1
ATOM 751 C C . GLU A 1 95 ? -43.733 6.838 -4.704 1.00 97.56 95 GLU A C 1
ATOM 753 O O . GLU A 1 95 ? -43.632 7.999 -4.326 1.00 97.56 95 GLU A O 1
ATOM 758 N N . LEU A 1 96 ? -43.548 5.808 -3.867 1.00 98.00 96 LEU A N 1
ATOM 759 C CA . LEU A 1 96 ? -43.353 6.011 -2.428 1.00 98.00 96 LEU A CA 1
ATOM 760 C C . LEU A 1 96 ? -42.072 6.807 -2.163 1.00 98.00 96 LEU A C 1
ATOM 762 O O . LEU A 1 96 ? -40.973 6.347 -2.472 1.00 98.00 96 LEU A O 1
ATOM 766 N N . GLU A 1 97 ? -42.227 7.980 -1.558 1.00 95.81 97 GLU A N 1
ATOM 767 C CA . GLU A 1 97 ? -41.161 8.935 -1.253 1.00 95.81 97 GLU A CA 1
ATOM 768 C C . GLU A 1 97 ? -40.836 8.954 0.246 1.00 95.81 97 GLU A C 1
ATOM 770 O O . GLU A 1 97 ? -39.659 9.027 0.618 1.00 95.81 97 GLU A O 1
ATOM 775 N N . THR A 1 98 ? -41.859 8.861 1.107 1.00 91.31 98 THR A N 1
ATOM 776 C CA . THR A 1 98 ? -41.724 9.069 2.558 1.00 91.31 98 THR A CA 1
ATOM 777 C C . THR A 1 98 ? -42.491 8.034 3.383 1.00 91.31 98 THR A C 1
ATOM 779 O O . THR A 1 98 ? -43.679 7.800 3.169 1.00 91.31 98 THR A O 1
ATOM 782 N N . VAL A 1 99 ? -41.818 7.480 4.396 1.00 94.31 99 VAL A N 1
ATOM 783 C CA . VAL A 1 99 ? -42.423 6.757 5.525 1.00 94.31 99 VAL A CA 1
ATOM 784 C C . VAL A 1 99 ? -41.981 7.454 6.807 1.00 94.31 99 VAL A C 1
ATOM 786 O O . VAL A 1 99 ? -40.798 7.426 7.147 1.00 94.31 99 VAL A O 1
ATOM 789 N N . LYS A 1 100 ? -42.884 8.121 7.526 1.00 81.06 100 LYS A N 1
ATOM 790 C CA . LYS A 1 100 ? -42.472 8.891 8.715 1.00 81.06 100 LYS A CA 1
ATOM 791 C C . LYS A 1 100 ? -42.199 8.007 9.939 1.00 81.06 100 LYS A C 1
ATOM 793 O O . LYS A 1 100 ? -41.365 8.375 10.760 1.00 81.06 100 LYS A O 1
ATOM 798 N N . GLY A 1 101 ? -42.840 6.843 10.048 1.00 79.56 101 GLY A N 1
ATOM 799 C CA . GLY A 1 101 ? -42.670 5.893 11.152 1.00 79.56 101 GLY A CA 1
ATOM 800 C C . GLY A 1 101 ? -41.703 4.742 10.856 1.00 79.56 101 GLY A C 1
ATOM 801 O O . GLY A 1 101 ? -40.725 4.880 10.115 1.00 79.56 101 GLY A O 1
ATOM 802 N N . HIS A 1 102 ? -41.950 3.586 11.479 1.00 85.31 102 HIS A N 1
ATOM 803 C CA . HIS A 1 102 ? -41.127 2.389 11.314 1.00 85.31 102 HIS A CA 1
ATOM 804 C C . HIS A 1 102 ? -41.307 1.755 9.935 1.00 85.31 102 HIS A C 1
ATOM 806 O O . HIS A 1 102 ? -42.417 1.664 9.411 1.00 85.31 102 HIS A O 1
ATOM 812 N N . PHE A 1 103 ? -40.208 1.238 9.386 1.00 92.62 103 PHE A N 1
ATOM 813 C CA . PHE A 1 103 ? -40.192 0.552 8.103 1.00 92.62 103 PHE A CA 1
ATOM 814 C C . PHE A 1 103 ? -39.805 -0.913 8.288 1.00 92.62 103 PHE A C 1
ATOM 816 O O . PHE A 1 103 ? -38.704 -1.236 8.749 1.00 92.62 103 PHE A O 1
ATOM 823 N N . LYS A 1 104 ? -40.698 -1.818 7.892 1.00 95.25 104 LYS A N 1
ATOM 824 C CA . LYS A 1 104 ? -40.460 -3.259 7.909 1.00 95.25 104 LYS A CA 1
ATOM 825 C C . LYS A 1 104 ? -40.698 -3.842 6.525 1.00 95.25 104 LYS A C 1
ATOM 827 O O . LYS A 1 104 ? -41.799 -3.777 5.997 1.00 95.25 104 LYS A O 1
ATOM 832 N N . CYS A 1 105 ? -39.687 -4.490 5.970 1.00 95.25 105 CYS A N 1
ATOM 833 C CA . CYS A 1 105 ? -39.802 -5.199 4.703 1.00 95.25 105 CYS A CA 1
ATOM 834 C C . CYS A 1 105 ? -39.133 -6.560 4.846 1.00 95.25 105 CYS A C 1
ATOM 836 O O . CYS A 1 105 ? -38.024 -6.642 5.363 1.00 95.25 105 CYS A O 1
ATOM 838 N N . ILE A 1 106 ? -39.810 -7.638 4.461 1.00 94.69 106 ILE A N 1
ATOM 839 C CA . ILE A 1 106 ? -39.276 -9.003 4.620 1.00 94.69 106 ILE A CA 1
ATOM 840 C C . ILE A 1 106 ? -39.089 -9.724 3.280 1.00 94.69 106 ILE A C 1
ATOM 842 O O . ILE A 1 106 ? -38.785 -10.914 3.273 1.00 94.69 106 ILE A O 1
ATOM 846 N N . ILE A 1 107 ? -39.250 -8.997 2.172 1.00 93.56 107 ILE A N 1
ATOM 847 C CA . ILE A 1 107 ? -39.045 -9.461 0.798 1.00 93.56 107 ILE A CA 1
ATOM 848 C C . ILE A 1 107 ? -38.063 -8.549 0.067 1.00 93.56 107 ILE A C 1
ATOM 850 O O . ILE A 1 107 ? -37.915 -7.375 0.412 1.00 93.56 107 ILE A O 1
ATOM 854 N N . ASP A 1 108 ? -37.403 -9.076 -0.958 1.00 95.56 108 ASP A N 1
ATOM 855 C CA . ASP A 1 108 ? -36.562 -8.265 -1.834 1.00 95.56 108 ASP A CA 1
ATOM 856 C C . ASP A 1 108 ? -37.427 -7.234 -2.570 1.00 95.56 108 ASP A C 1
ATOM 858 O O . ASP A 1 108 ? -38.463 -7.575 -3.146 1.00 95.56 108 ASP A O 1
ATOM 862 N N . PHE A 1 109 ? -37.024 -5.962 -2.526 1.00 95.56 109 PHE A N 1
ATOM 863 C CA . PHE A 1 109 ? -37.816 -4.873 -3.098 1.00 95.56 109 PHE A CA 1
ATOM 864 C C . PHE A 1 109 ? -36.957 -3.655 -3.460 1.00 95.56 109 PHE A C 1
ATOM 866 O O . PHE A 1 109 ? -36.034 -3.303 -2.724 1.00 95.56 109 PHE A O 1
ATOM 873 N N . ASP A 1 110 ? -37.277 -2.987 -4.571 1.00 95.62 110 ASP A N 1
ATOM 874 C CA . ASP A 1 110 ? -36.613 -1.757 -5.025 1.00 95.62 110 ASP A CA 1
ATOM 875 C C . ASP A 1 110 ? -37.576 -0.563 -4.972 1.00 95.62 110 ASP A C 1
ATOM 877 O O . ASP A 1 110 ? -38.431 -0.384 -5.841 1.00 95.62 110 ASP A O 1
ATOM 881 N N . PHE A 1 111 ? -37.424 0.272 -3.945 1.00 95.88 111 PHE A N 1
ATOM 882 C CA . PHE A 1 111 ? -38.129 1.540 -3.815 1.00 95.88 111 PHE A CA 1
ATOM 883 C C . PHE A 1 111 ? -37.362 2.644 -4.546 1.00 95.88 111 PHE A C 1
ATOM 885 O O . PHE A 1 111 ? -36.453 3.284 -4.005 1.00 95.88 111 PHE A O 1
ATOM 892 N N . LYS A 1 112 ? -37.767 2.900 -5.790 1.00 93.81 112 LYS A N 1
ATOM 893 C CA . LYS A 1 112 ? -37.121 3.872 -6.688 1.00 93.81 112 LYS A CA 1
ATOM 894 C C . LYS A 1 112 ? -37.026 5.275 -6.077 1.00 93.81 112 LYS A C 1
ATOM 896 O O . LYS A 1 112 ? -35.983 5.916 -6.208 1.00 93.81 112 LYS A O 1
ATOM 901 N N . ASN A 1 113 ? -38.077 5.706 -5.374 1.00 94.75 113 ASN A N 1
ATOM 902 C CA . ASN A 1 113 ? -38.240 7.087 -4.911 1.00 94.75 113 ASN A CA 1
ATOM 903 C C . ASN A 1 113 ? -38.104 7.273 -3.391 1.00 94.75 113 ASN A C 1
ATOM 905 O O . ASN A 1 113 ? -37.993 8.414 -2.946 1.00 94.75 113 ASN A O 1
ATOM 909 N N . LEU A 1 114 ? -38.044 6.193 -2.600 1.00 94.88 114 LEU A N 1
ATOM 910 C CA . LEU A 1 114 ? -38.073 6.277 -1.136 1.00 94.88 114 LEU A CA 1
ATOM 911 C C . LEU A 1 114 ? -36.833 7.007 -0.614 1.00 94.88 114 LEU A C 1
ATOM 913 O O . LEU A 1 114 ? -35.714 6.492 -0.656 1.00 94.88 114 LEU A O 1
ATOM 917 N N . ALA A 1 115 ? -37.038 8.234 -0.146 1.00 86.00 115 ALA A N 1
ATOM 918 C CA . ALA A 1 115 ? -35.989 9.145 0.282 1.00 86.00 115 ALA A CA 1
ATOM 919 C C . ALA A 1 115 ? -35.892 9.236 1.806 1.00 86.00 115 ALA A C 1
ATOM 921 O O . ALA A 1 115 ? -34.788 9.392 2.332 1.00 86.00 115 ALA A O 1
ATOM 922 N N . THR A 1 116 ? -37.024 9.123 2.503 1.00 80.56 116 THR A N 1
ATOM 923 C CA . THR A 1 116 ? -37.111 9.397 3.938 1.00 80.56 116 THR A CA 1
ATOM 924 C C . THR A 1 116 ? -37.805 8.256 4.673 1.00 80.56 116 THR A C 1
ATOM 926 O O . THR A 1 116 ? -38.939 7.903 4.359 1.00 80.56 116 THR A O 1
ATOM 929 N N . ILE A 1 117 ? -37.112 7.704 5.673 1.00 84.12 117 ILE A N 1
ATOM 930 C CA . ILE A 1 117 ? -37.662 6.789 6.680 1.00 84.12 117 ILE A CA 1
ATOM 931 C C . ILE A 1 117 ? -37.370 7.413 8.046 1.00 84.12 117 ILE A C 1
ATOM 933 O O . ILE A 1 117 ? -36.200 7.585 8.388 1.00 84.12 117 ILE A O 1
ATOM 937 N N . GLY A 1 118 ? -38.406 7.794 8.794 1.00 67.06 118 GLY A N 1
ATOM 938 C CA . GLY A 1 118 ? -38.235 8.478 10.082 1.00 67.06 118 GLY A CA 1
ATOM 939 C C . GLY A 1 118 ? -37.966 7.543 11.267 1.00 67.06 118 GLY A C 1
ATOM 940 O O . GLY A 1 118 ? -37.344 7.961 12.241 1.00 67.06 118 GLY A O 1
ATOM 941 N N . GLY A 1 119 ? -38.381 6.273 11.188 1.00 72.69 119 GLY A N 1
ATOM 942 C CA . GLY A 1 119 ? -38.224 5.282 12.257 1.00 72.69 119 GLY A CA 1
ATOM 943 C C . GLY A 1 119 ? -37.197 4.174 11.983 1.00 72.69 119 GLY A C 1
ATOM 944 O O . GLY A 1 119 ? -36.429 4.194 11.024 1.00 72.69 119 GLY A O 1
ATOM 945 N N . ALA A 1 120 ? -37.185 3.165 12.861 1.00 76.56 120 ALA A N 1
ATOM 946 C CA . ALA A 1 120 ? -36.345 1.968 12.712 1.00 76.56 120 ALA A CA 1
ATOM 947 C C . ALA A 1 120 ? -36.588 1.212 11.390 1.00 76.56 120 ALA A C 1
ATOM 949 O O . ALA A 1 120 ? -37.730 1.077 10.949 1.00 76.56 120 ALA A O 1
ATOM 950 N N . ILE A 1 121 ? -35.516 0.636 10.831 1.00 86.38 121 ILE A N 1
ATOM 951 C CA . ILE A 1 121 ? -35.549 -0.204 9.624 1.00 86.38 121 ILE A CA 1
ATOM 952 C C . ILE A 1 121 ? -35.375 -1.681 10.010 1.00 86.38 121 ILE A C 1
ATOM 954 O O . ILE A 1 121 ? -34.358 -2.059 10.593 1.00 86.38 121 ILE A O 1
ATOM 958 N N . SER A 1 122 ? -36.332 -2.539 9.642 1.00 87.94 122 SER A N 1
ATOM 959 C CA . SER A 1 122 ? -36.313 -3.991 9.887 1.00 87.94 122 SER A CA 1
ATOM 960 C C . SER A 1 122 ? -36.452 -4.781 8.583 1.00 87.94 122 SER A C 1
ATOM 962 O O . SER A 1 122 ? -37.481 -4.697 7.920 1.00 87.94 122 SER A O 1
ATOM 964 N N . LEU A 1 123 ? -35.421 -5.554 8.208 1.00 90.44 123 LEU A N 1
ATOM 965 C CA . LEU A 1 123 ? -35.323 -6.157 6.865 1.00 90.44 123 LEU A CA 1
ATOM 966 C C . LEU A 1 123 ? -35.456 -7.694 6.799 1.00 90.44 123 LEU A C 1
ATOM 968 O O . LEU A 1 123 ? -35.427 -8.244 5.714 1.00 90.44 123 LEU A O 1
ATOM 972 N N . LYS A 1 124 ? -35.518 -8.430 7.923 1.00 84.62 124 LYS A N 1
ATOM 973 C CA . LYS A 1 124 ? -35.547 -9.923 7.992 1.00 84.62 124 LYS A CA 1
ATOM 974 C C . LYS A 1 124 ? -34.813 -10.685 6.850 1.00 84.62 124 LYS A C 1
ATOM 976 O O . LYS A 1 124 ? -35.353 -11.637 6.299 1.00 84.62 124 LYS A O 1
ATOM 981 N N . LYS A 1 125 ? -33.552 -10.329 6.560 1.00 78.50 125 LYS A N 1
ATOM 982 C CA . LYS A 1 125 ? -32.685 -10.907 5.497 1.00 78.50 125 LYS A CA 1
ATOM 983 C C . LYS A 1 125 ? -33.035 -10.545 4.041 1.00 78.50 125 LYS A C 1
ATOM 985 O O . LYS A 1 125 ? -32.346 -11.024 3.147 1.00 78.50 125 LYS A O 1
ATOM 990 N N . ALA A 1 126 ? -34.011 -9.680 3.804 1.00 87.75 126 ALA A N 1
ATOM 991 C CA . ALA A 1 126 ? -34.332 -9.163 2.483 1.00 87.75 126 ALA A CA 1
ATOM 992 C C . ALA A 1 126 ? -33.280 -8.179 1.951 1.00 87.75 126 ALA A C 1
ATOM 994 O O . ALA A 1 126 ? -32.688 -7.384 2.692 1.00 87.75 126 ALA A O 1
ATOM 995 N N . ASN A 1 127 ? -33.083 -8.205 0.639 1.00 92.31 127 ASN A N 1
ATOM 996 C CA . ASN A 1 127 ? -32.312 -7.236 -0.113 1.00 92.31 127 ASN A CA 1
ATOM 997 C C . ASN A 1 127 ? -33.225 -6.094 -0.578 1.00 92.31 127 ASN A C 1
ATOM 999 O O . ASN A 1 127 ? -33.839 -6.158 -1.641 1.00 92.31 127 ASN A O 1
ATOM 1003 N N . VAL A 1 128 ? -33.300 -5.040 0.235 1.00 94.12 128 VAL A N 1
ATOM 1004 C CA . VAL A 1 128 ? -34.128 -3.865 -0.059 1.00 94.12 128 VAL A CA 1
ATOM 1005 C C . VAL A 1 128 ? -33.256 -2.713 -0.537 1.00 94.12 128 VAL A C 1
ATOM 1007 O O . VAL A 1 128 ? -32.267 -2.358 0.110 1.00 94.12 128 VAL A O 1
ATOM 1010 N N . ILE A 1 129 ? -33.621 -2.129 -1.674 1.00 93.75 129 ILE A N 1
ATOM 1011 C CA . ILE A 1 129 ? -32.938 -0.992 -2.290 1.00 93.75 129 ILE A CA 1
ATOM 1012 C C . ILE A 1 129 ? -33.859 0.224 -2.190 1.00 93.75 129 ILE A C 1
ATOM 1014 O O . ILE A 1 129 ? -35.051 0.129 -2.461 1.00 93.75 129 ILE A O 1
ATOM 1018 N N . ALA A 1 130 ? -33.309 1.365 -1.782 1.00 91.06 130 ALA A N 1
ATOM 1019 C CA . ALA A 1 130 ? -33.983 2.656 -1.804 1.00 91.06 130 ALA A CA 1
ATOM 1020 C C . ALA A 1 130 ? -33.088 3.667 -2.527 1.00 91.06 130 ALA A C 1
ATOM 1022 O O . ALA A 1 130 ? -31.920 3.841 -2.161 1.00 91.06 130 ALA A O 1
ATOM 1023 N N . ARG A 1 131 ? -33.600 4.295 -3.594 1.00 89.88 131 ARG A N 1
ATOM 1024 C CA . ARG A 1 131 ? -32.854 5.255 -4.438 1.00 89.88 131 ARG A CA 1
ATOM 1025 C C . ARG A 1 131 ? -31.461 4.752 -4.861 1.00 89.88 131 ARG A C 1
ATOM 1027 O O . ARG A 1 131 ? -30.464 5.470 -4.773 1.00 89.88 131 ARG A O 1
ATOM 1034 N N . GLY A 1 132 ? -31.381 3.488 -5.280 1.00 86.06 132 GLY A N 1
ATOM 1035 C CA . GLY A 1 132 ? -30.134 2.856 -5.730 1.00 86.06 132 GLY A CA 1
ATOM 1036 C C . GLY A 1 132 ? -29.137 2.505 -4.617 1.00 86.06 132 GLY A C 1
ATOM 1037 O O . GLY A 1 132 ? -28.026 2.070 -4.916 1.00 86.06 132 GLY A O 1
ATOM 1038 N N . LYS A 1 133 ? -29.501 2.667 -3.337 1.00 84.38 133 LYS A N 1
ATOM 1039 C CA . LYS A 1 133 ? -28.684 2.262 -2.186 1.00 84.38 133 LYS A CA 1
ATOM 1040 C C . LYS A 1 133 ? -29.347 1.116 -1.438 1.00 84.38 133 LYS A C 1
ATOM 1042 O O . LYS A 1 133 ? -30.543 1.149 -1.171 1.00 84.38 133 LYS A O 1
ATOM 1047 N N . LYS A 1 134 ? -28.556 0.116 -1.053 1.00 88.94 134 LYS A N 1
ATOM 1048 C CA . LYS A 1 134 ? -29.034 -0.965 -0.189 1.00 88.94 134 LYS A CA 1
ATOM 1049 C C . LYS A 1 134 ? -29.390 -0.400 1.186 1.00 88.94 134 LYS A C 1
ATOM 1051 O O . LYS A 1 134 ? -28.537 0.210 1.834 1.00 88.94 134 LYS A O 1
ATOM 1056 N N . LEU A 1 135 ? -30.624 -0.618 1.631 1.00 83.94 135 LEU A N 1
ATOM 1057 C CA . LEU A 1 135 ? -31.016 -0.312 2.999 1.00 83.94 135 LEU A CA 1
ATOM 1058 C C . LEU A 1 135 ? -30.280 -1.255 3.955 1.00 83.94 135 LEU A C 1
ATOM 1060 O O . LEU A 1 135 ? -30.179 -2.461 3.727 1.00 83.94 135 LEU A O 1
ATOM 1064 N N . VAL A 1 136 ? -29.756 -0.688 5.037 1.00 78.38 136 VAL A N 1
ATOM 1065 C CA . VAL A 1 136 ? -29.152 -1.430 6.144 1.00 78.38 136 VAL A CA 1
ATOM 1066 C C . VAL A 1 136 ? -30.050 -1.306 7.360 1.00 78.38 136 VAL A C 1
ATOM 1068 O O . VAL A 1 136 ? -30.706 -0.286 7.556 1.00 78.38 136 VAL A O 1
ATOM 1071 N N . GLN A 1 137 ? -30.066 -2.345 8.188 1.00 69.44 137 GLN A N 1
ATOM 1072 C CA . GLN A 1 137 ? -30.736 -2.290 9.477 1.00 69.44 137 GLN A CA 1
ATOM 1073 C C . GLN A 1 137 ? -30.097 -1.174 10.318 1.00 69.44 137 GLN A C 1
ATOM 1075 O O . GLN A 1 137 ? -28.956 -1.301 10.762 1.00 69.44 137 GLN A O 1
ATOM 1080 N N . SER A 1 138 ? -30.812 -0.067 10.507 1.00 62.50 138 SER A N 1
ATOM 1081 C CA . SER A 1 138 ? -30.385 1.053 11.342 1.00 62.50 138 SER A CA 1
ATOM 1082 C C . SER A 1 138 ? -31.118 1.005 12.683 1.00 62.50 138 SER A C 1
ATOM 1084 O O . SER A 1 138 ? -32.334 0.811 12.748 1.00 62.50 138 SER A O 1
ATOM 1086 N N . ARG A 1 139 ? -30.358 1.148 13.778 1.00 63.75 139 ARG A N 1
ATOM 1087 C CA . ARG A 1 139 ? -30.922 1.408 15.112 1.00 63.75 139 ARG A CA 1
ATOM 1088 C C . ARG A 1 139 ? -31.284 2.890 15.193 1.00 63.75 139 ARG A C 1
ATOM 1090 O O . ARG A 1 139 ? -30.531 3.717 14.678 1.00 63.75 139 ARG A O 1
ATOM 1097 N N . ILE A 1 140 ? -32.405 3.204 15.841 1.00 65.38 140 ILE A N 1
ATOM 1098 C CA . ILE A 1 140 ? -32.845 4.583 16.095 1.00 65.38 140 ILE A CA 1
ATOM 1099 C C . ILE A 1 140 ? -31.714 5.327 16.818 1.00 65.38 140 ILE A C 1
ATOM 1101 O O . ILE A 1 140 ? -31.139 4.797 17.771 1.00 65.38 140 ILE A O 1
ATOM 1105 N N . VAL A 1 141 ? -31.368 6.519 16.325 1.00 78.94 141 VAL A N 1
ATOM 1106 C CA . VAL A 1 141 ? -30.519 7.473 17.047 1.00 78.94 141 VAL A CA 1
ATOM 1107 C C . VAL A 1 141 ? -31.449 8.351 17.863 1.00 78.94 141 VAL A C 1
ATOM 1109 O O . VAL A 1 141 ? -32.290 9.041 17.296 1.00 78.94 141 VAL A O 1
ATOM 1112 N N . ILE A 1 142 ? -31.333 8.273 19.183 1.00 86.81 142 ILE A N 1
ATOM 1113 C CA . ILE A 1 142 ? -32.205 8.973 20.119 1.00 86.81 142 ILE A CA 1
ATOM 1114 C C . ILE A 1 142 ? -31.515 10.287 20.512 1.00 86.81 142 ILE A C 1
ATOM 1116 O O . ILE A 1 142 ? -30.460 10.239 21.153 1.00 86.81 142 ILE A O 1
ATOM 1120 N N . PRO A 1 143 ? -32.045 11.455 20.106 1.00 91.12 143 PRO A N 1
ATOM 1121 C CA . PRO A 1 143 ? -31.525 12.733 20.570 1.00 91.12 143 PRO A CA 1
ATOM 1122 C C . PRO A 1 143 ? -31.927 12.961 22.033 1.00 91.12 143 PRO A C 1
ATOM 1124 O O . PRO A 1 143 ? -33.078 12.739 22.399 1.00 91.12 143 PRO A O 1
ATOM 1127 N N . ILE A 1 144 ? -30.983 13.417 22.857 1.00 94.38 144 ILE A N 1
ATOM 1128 C CA . ILE A 1 144 ? -31.197 13.740 24.274 1.00 94.38 144 ILE A CA 1
ATOM 1129 C C . ILE A 1 144 ? -30.743 15.179 24.517 1.00 94.38 144 ILE A C 1
ATOM 1131 O O . ILE A 1 144 ? -29.553 15.492 24.504 1.00 94.38 144 ILE A O 1
ATOM 1135 N N . ASN A 1 145 ? -31.702 16.058 24.742 1.00 93.38 145 ASN A N 1
ATOM 1136 C CA . ASN A 1 145 ? -31.551 17.459 25.113 1.00 93.38 145 ASN A CA 1
ATOM 1137 C C . ASN A 1 145 ? -31.798 17.690 26.616 1.00 93.38 145 ASN A C 1
ATOM 1139 O O . ASN A 1 145 ? -31.269 18.650 27.170 1.00 93.38 145 ASN A O 1
ATOM 1143 N N . HIS A 1 146 ? -32.572 16.824 27.279 1.00 94.31 146 HIS A N 1
ATOM 1144 C CA . HIS A 1 146 ? -32.992 16.970 28.676 1.00 94.31 146 HIS A CA 1
ATOM 1145 C C . HIS A 1 146 ? -32.975 15.632 29.431 1.00 94.31 146 HIS A C 1
ATOM 1147 O O . HIS A 1 146 ? -33.156 14.569 28.844 1.00 94.31 146 HIS A O 1
ATOM 1153 N N . GLN A 1 147 ? -32.830 15.678 30.763 1.00 95.81 147 GLN A N 1
ATOM 1154 C CA . GLN A 1 147 ? -32.730 14.473 31.602 1.00 95.81 147 GLN A CA 1
ATOM 1155 C C . GLN A 1 147 ? -33.950 13.544 31.495 1.00 95.81 147 GLN A C 1
ATOM 1157 O O . GLN A 1 147 ? -33.784 12.328 31.519 1.00 95.81 147 GLN A O 1
ATOM 1162 N N . TYR A 1 148 ? -35.165 14.083 31.362 1.00 92.50 148 TYR A N 1
ATOM 1163 C CA . TYR A 1 148 ? -36.379 13.260 31.284 1.00 92.50 148 TYR A CA 1
ATOM 1164 C C . TYR A 1 148 ? -36.424 12.397 30.012 1.00 92.50 148 TYR A C 1
ATOM 1166 O O . TYR A 1 148 ? -37.067 11.354 30.001 1.00 92.50 148 TYR A O 1
ATOM 1174 N N . GLU A 1 149 ? -35.708 12.776 28.945 1.00 92.62 149 GLU A N 1
ATOM 1175 C CA . GLU A 1 149 ? -35.664 11.986 27.706 1.00 92.62 149 GLU A CA 1
ATOM 1176 C C . GLU A 1 149 ? -34.878 10.678 27.886 1.00 92.62 149 GLU A C 1
ATOM 1178 O O . GLU A 1 149 ? -35.096 9.708 27.159 1.00 92.62 149 GLU A O 1
ATOM 1183 N N . VAL A 1 150 ? -34.011 10.617 28.903 1.00 92.69 150 VAL A N 1
ATOM 1184 C CA . VAL A 1 150 ? -33.281 9.404 29.291 1.00 92.69 150 VAL A CA 1
ATOM 1185 C C . VAL A 1 150 ? -34.236 8.304 29.764 1.00 92.69 150 VAL A C 1
ATOM 1187 O O . VAL A 1 150 ? -33.949 7.125 29.563 1.00 92.69 150 VAL A O 1
ATOM 1190 N N . GLU A 1 151 ? -35.392 8.657 30.339 1.00 88.00 151 GLU A N 1
ATOM 1191 C CA . GLU A 1 151 ? -36.397 7.687 30.801 1.00 88.00 151 GLU A CA 1
ATOM 1192 C C . GLU A 1 151 ? -37.019 6.884 29.648 1.00 88.00 151 GLU A C 1
ATOM 1194 O O . GLU A 1 151 ? -37.503 5.770 29.860 1.00 88.00 151 GLU A O 1
ATOM 1199 N N . PHE A 1 152 ? -36.962 7.416 28.423 1.00 85.94 152 PHE A N 1
ATOM 1200 C CA . PHE A 1 152 ? -37.455 6.752 27.215 1.00 85.94 152 PHE A CA 1
ATOM 1201 C C . PHE A 1 152 ? -36.397 5.890 26.519 1.00 85.94 152 PHE A C 1
ATOM 1203 O O . PHE A 1 152 ? -36.703 5.231 25.521 1.00 85.94 152 PHE A O 1
ATOM 1210 N N . LEU A 1 153 ? -35.156 5.869 27.015 1.00 87.69 153 LEU A N 1
ATOM 1211 C CA . LEU A 1 153 ? -34.133 4.993 26.459 1.00 87.69 153 LEU A CA 1
ATOM 1212 C C . LEU A 1 153 ? -34.472 3.517 26.723 1.00 87.69 153 LEU A C 1
ATOM 1214 O O . LEU A 1 153 ? -34.873 3.166 27.837 1.00 87.69 153 LEU A O 1
ATOM 1218 N N . PRO A 1 154 ? -34.240 2.621 25.744 1.00 84.31 154 PRO A N 1
ATOM 1219 C CA . PRO A 1 154 ? -34.434 1.188 25.933 1.00 84.31 154 PRO A CA 1
ATOM 1220 C C . PRO A 1 154 ? -33.664 0.668 27.152 1.00 84.31 154 PRO A C 1
ATOM 1222 O O . PRO A 1 154 ? -32.450 0.867 27.266 1.00 84.31 154 PRO A O 1
ATOM 1225 N N . LYS A 1 155 ? -34.364 0.004 28.079 1.00 84.94 155 LYS A N 1
ATOM 1226 C CA . LYS A 1 155 ? -33.792 -0.470 29.355 1.00 84.94 155 LYS A CA 1
ATOM 1227 C C . LYS A 1 155 ? -32.707 -1.525 29.150 1.00 84.94 155 LYS A C 1
ATOM 1229 O O . LYS A 1 155 ? -31.783 -1.626 29.945 1.00 84.94 155 LYS A O 1
ATOM 1234 N N . GLU A 1 156 ? -32.802 -2.278 28.063 1.00 80.12 156 GLU A N 1
ATOM 1235 C CA . GLU A 1 156 ? -31.838 -3.281 27.622 1.00 80.12 156 GLU A CA 1
ATOM 1236 C C . GLU A 1 156 ? -30.514 -2.694 27.100 1.00 80.12 156 GLU A C 1
ATOM 1238 O O . GLU A 1 156 ? -29.615 -3.452 26.738 1.00 80.12 156 GLU A O 1
ATOM 1243 N N . GLY A 1 157 ? -30.385 -1.364 27.002 1.00 83.50 157 GLY A N 1
ATOM 1244 C CA . GLY A 1 157 ? -29.140 -0.720 26.577 1.00 83.50 157 GLY A CA 1
ATOM 1245 C C . GLY A 1 157 ? -28.897 -0.724 25.067 1.00 83.50 157 GLY A C 1
ATOM 1246 O O . GLY A 1 157 ? -27.827 -0.333 24.608 1.00 83.50 157 GLY A O 1
ATOM 1247 N N . ILE A 1 158 ? -29.852 -1.186 24.257 1.00 82.06 158 ILE A N 1
ATOM 1248 C CA . ILE A 1 158 ? -29.676 -1.346 22.807 1.00 82.06 158 ILE A CA 1
ATOM 1249 C C . ILE A 1 158 ? -30.189 -0.104 22.072 1.00 82.06 158 ILE A C 1
ATOM 1251 O O . ILE A 1 158 ? -31.315 -0.073 21.582 1.00 82.06 158 ILE A O 1
ATOM 1255 N N . PHE A 1 159 ? -29.348 0.920 21.950 1.00 84.69 159 PHE A N 1
ATOM 1256 C CA . PHE A 1 159 ? -29.697 2.158 21.250 1.00 84.69 159 PHE A CA 1
ATOM 1257 C C . PHE A 1 159 ? -28.465 2.897 20.733 1.00 84.69 159 PHE A C 1
ATOM 1259 O O . PHE A 1 159 ? -27.349 2.691 21.207 1.00 84.69 159 PHE A O 1
ATOM 1266 N N . ASN A 1 160 ? -28.681 3.783 19.761 1.00 87.94 160 ASN A N 1
ATOM 1267 C CA . ASN A 1 160 ? -27.744 4.863 19.481 1.00 87.94 160 ASN A CA 1
ATOM 1268 C C . ASN A 1 160 ? -28.283 6.138 20.141 1.00 87.94 160 ASN A C 1
ATOM 1270 O O . ASN A 1 160 ? -29.496 6.338 20.144 1.00 87.94 160 ASN A O 1
ATOM 1274 N N . ALA A 1 161 ? -27.417 7.003 20.662 1.00 92.00 161 ALA A N 1
ATOM 1275 C CA . ALA A 1 161 ? -27.843 8.261 21.269 1.00 92.00 161 ALA A CA 1
ATOM 1276 C C . ALA A 1 161 ? -26.909 9.419 20.921 1.00 92.00 161 ALA A C 1
ATOM 1278 O O . ALA A 1 161 ? -25.687 9.258 20.917 1.00 92.00 161 ALA A O 1
ATOM 1279 N N . ASP A 1 162 ? -27.513 10.583 20.695 1.00 94.12 162 ASP A N 1
ATOM 1280 C CA . ASP A 1 162 ? -26.827 11.862 20.542 1.00 94.12 162 ASP A CA 1
ATOM 1281 C C . ASP A 1 162 ? -27.242 12.772 21.704 1.00 94.12 162 ASP A C 1
ATOM 1283 O O . ASP A 1 162 ? -28.382 13.226 21.775 1.00 94.12 162 ASP A O 1
ATOM 1287 N N . ILE A 1 163 ? -26.324 13.018 22.635 1.00 94.62 163 ILE A N 1
ATOM 1288 C CA . ILE A 1 163 ? -26.572 13.777 23.863 1.00 94.62 163 ILE A CA 1
ATOM 1289 C C . ILE A 1 163 ? -26.114 15.221 23.657 1.00 94.62 163 ILE A C 1
ATOM 1291 O O . ILE A 1 163 ? -24.919 15.523 23.678 1.00 94.62 163 ILE A O 1
ATOM 1295 N N . PHE A 1 164 ? -27.076 16.114 23.445 1.00 91.88 164 PHE A N 1
ATOM 1296 C CA . PHE A 1 164 ? -26.885 17.558 23.301 1.00 91.88 164 PHE A CA 1
ATOM 1297 C C . PHE A 1 164 ? -27.082 18.313 24.621 1.00 91.88 164 PHE A C 1
ATOM 1299 O O . PHE A 1 164 ? -26.483 19.371 24.809 1.00 91.88 164 PHE A O 1
ATOM 1306 N N . GLY A 1 165 ? -27.912 17.771 25.517 1.00 87.62 165 GLY A N 1
ATOM 1307 C CA . GLY A 1 165 ? -28.225 18.356 26.818 1.00 87.62 165 GLY A CA 1
ATOM 1308 C C . GLY A 1 165 ? -27.038 18.385 27.775 1.00 87.62 165 GLY A C 1
ATOM 1309 O O . GLY A 1 165 ? -26.189 17.494 27.747 1.00 87.62 165 GLY A O 1
ATOM 1310 N N . ASN A 1 166 ? -27.005 19.394 28.645 1.00 89.56 166 ASN A N 1
ATOM 1311 C CA . ASN A 1 166 ? -26.065 19.451 29.765 1.00 89.56 166 ASN A CA 1
ATOM 1312 C C . ASN A 1 166 ? -26.637 18.715 30.988 1.00 89.56 166 ASN A C 1
ATOM 1314 O O . ASN A 1 166 ? -27.853 18.573 31.101 1.00 89.56 166 ASN A O 1
ATOM 1318 N N . ASP A 1 167 ? -25.760 18.296 31.903 1.00 91.25 167 ASP A N 1
ATOM 1319 C CA . ASP A 1 167 ? -26.114 17.700 33.200 1.00 91.25 167 ASP A CA 1
ATOM 1320 C C . ASP A 1 167 ? -26.986 16.432 33.062 1.00 91.25 167 ASP A C 1
ATOM 1322 O O . ASP A 1 167 ? -27.918 16.201 33.831 1.00 91.25 167 ASP A O 1
ATOM 1326 N N . ILE A 1 168 ? -26.684 15.609 32.049 1.00 95.12 168 ILE A N 1
ATOM 1327 C CA . ILE A 1 168 ? -27.408 14.370 31.735 1.00 95.12 168 ILE A CA 1
ATOM 1328 C C . ILE A 1 168 ? -26.742 13.166 32.409 1.00 95.12 168 ILE A C 1
ATOM 1330 O O . ILE A 1 168 ? -25.558 12.901 32.221 1.00 95.12 168 ILE A O 1
ATOM 1334 N N . VAL A 1 169 ? -27.517 12.368 33.131 1.00 96.44 169 VAL A N 1
ATOM 1335 C CA . VAL A 1 169 ? -27.105 11.097 33.731 1.00 96.44 169 VAL A CA 1
ATOM 1336 C C . VAL A 1 169 ? -27.706 9.950 32.927 1.00 96.44 169 VAL A C 1
ATOM 1338 O O . VAL A 1 169 ? -28.929 9.828 32.853 1.00 96.44 169 VAL A O 1
ATOM 1341 N N . ILE A 1 170 ? -26.859 9.089 32.359 1.00 96.44 170 ILE A N 1
ATOM 1342 C CA . ILE A 1 170 ? -27.265 7.855 31.673 1.00 96.44 170 ILE A CA 1
ATOM 1343 C C . ILE A 1 170 ? -27.110 6.674 32.648 1.00 96.44 170 ILE A C 1
ATOM 1345 O O . ILE A 1 170 ? -25.981 6.301 32.976 1.00 96.44 170 ILE A O 1
ATOM 1349 N N . PRO A 1 171 ? -28.210 6.067 33.136 1.00 95.56 171 PRO A N 1
ATOM 1350 C CA . PRO A 1 171 ? -28.160 5.100 34.234 1.00 95.56 171 PRO A CA 1
ATOM 1351 C C . PRO A 1 171 ? -27.812 3.668 33.800 1.00 95.56 171 PRO A C 1
ATOM 1353 O O . PRO A 1 171 ? -27.691 2.796 34.662 1.00 95.56 171 PRO A O 1
ATOM 1356 N N . HIS A 1 172 ? -27.692 3.402 32.495 1.00 95.50 172 HIS A N 1
ATOM 1357 C CA . HIS A 1 172 ? -27.486 2.063 31.937 1.00 95.50 172 HIS A CA 1
ATOM 1358 C C . HIS A 1 172 ? -26.138 1.463 32.337 1.00 95.50 172 HIS A C 1
ATOM 1360 O O . HIS A 1 172 ? -25.099 2.107 32.203 1.00 95.50 172 HIS A O 1
ATOM 1366 N N . SER A 1 173 ? -26.156 0.194 32.753 1.00 96.25 173 SER A N 1
ATOM 1367 C CA . SER A 1 173 ? -24.941 -0.580 33.031 1.00 96.25 173 SER A CA 1
ATOM 1368 C C . SER A 1 173 ? -24.318 -1.217 31.792 1.00 96.25 173 SER A C 1
ATOM 1370 O O . SER A 1 173 ? -23.121 -1.493 31.755 1.00 96.25 173 SER A O 1
ATOM 1372 N N . GLU A 1 174 ? -25.110 -1.407 30.743 1.00 94.62 174 GLU A N 1
ATOM 1373 C CA . GLU A 1 174 ? -24.663 -1.928 29.461 1.00 94.62 174 GLU A CA 1
ATOM 1374 C C . GLU A 1 174 ? -25.250 -1.079 28.338 1.00 94.62 174 GLU A C 1
ATOM 1376 O O . GLU A 1 174 ? -26.439 -0.764 28.349 1.00 94.62 174 GLU A O 1
ATOM 1381 N N . ILE A 1 175 ? -24.420 -0.721 27.356 1.00 93.69 175 ILE A N 1
ATOM 1382 C CA . ILE A 1 175 ? -24.864 -0.032 26.145 1.00 93.69 175 ILE A CA 1
ATOM 1383 C C . ILE A 1 175 ? -24.332 -0.761 24.915 1.00 93.69 175 ILE A C 1
ATOM 1385 O O . ILE A 1 175 ? -23.134 -1.000 24.764 1.00 93.69 175 ILE A O 1
ATOM 1389 N N . ARG A 1 176 ? -25.233 -1.071 23.984 1.00 88.56 176 ARG A N 1
ATOM 1390 C CA . ARG A 1 176 ? -24.927 -1.611 22.661 1.00 88.56 176 ARG A CA 1
ATOM 1391 C C . ARG A 1 176 ? -25.364 -0.614 21.598 1.00 88.56 176 ARG A C 1
ATOM 1393 O O . ARG A 1 176 ? -26.509 -0.638 21.143 1.00 88.56 176 ARG A O 1
ATOM 1400 N N . GLY A 1 177 ? -24.430 0.202 21.135 1.00 84.81 177 GLY A N 1
ATOM 1401 C CA . GLY A 1 177 ? -24.641 1.152 20.051 1.00 84.81 177 GLY A CA 1
ATOM 1402 C C . GLY A 1 177 ? -23.664 2.318 20.092 1.00 84.81 177 GLY A C 1
ATOM 1403 O O . GLY A 1 177 ? -22.660 2.295 20.802 1.00 84.81 177 GLY A O 1
ATOM 1404 N N . LYS A 1 178 ? -23.924 3.316 19.253 1.00 90.50 178 LYS A N 1
ATOM 1405 C CA . LYS A 1 178 ? -23.101 4.516 19.131 1.00 90.50 178 LYS A CA 1
ATOM 1406 C C . LYS A 1 178 ? -23.637 5.615 20.042 1.00 90.50 178 LYS A C 1
ATOM 1408 O O . LYS A 1 178 ? -24.799 5.987 19.916 1.00 90.50 178 LYS A O 1
ATOM 1413 N N . ILE A 1 179 ? -22.768 6.166 20.880 1.00 94.88 179 ILE A N 1
ATOM 1414 C CA . ILE A 1 179 ? -23.066 7.276 21.782 1.00 94.88 179 ILE A CA 1
ATOM 1415 C C . ILE A 1 179 ? -22.212 8.476 21.384 1.00 94.88 179 ILE A C 1
ATOM 1417 O O . ILE A 1 179 ? -20.985 8.383 21.359 1.00 94.88 179 ILE A O 1
ATOM 1421 N N . ASN A 1 180 ? -22.851 9.596 21.058 1.00 94.94 180 ASN A N 1
ATOM 1422 C CA . ASN A 1 180 ? -22.181 10.875 20.853 1.00 94.94 180 ASN A CA 1
ATOM 1423 C C . ASN A 1 180 ? -22.577 11.832 21.980 1.00 94.94 180 ASN A C 1
ATOM 1425 O O . ASN A 1 180 ? -23.756 11.968 22.288 1.00 94.94 180 ASN A O 1
ATOM 1429 N N . VAL A 1 181 ? -21.599 12.499 22.584 1.00 94.50 181 VAL A N 1
ATOM 1430 C CA . VAL A 1 181 ? -21.797 13.453 23.678 1.00 94.50 181 VAL A CA 1
ATOM 1431 C C . VAL A 1 181 ? -21.264 14.812 23.252 1.00 94.50 181 VAL A C 1
ATOM 1433 O O . VAL A 1 181 ? -20.089 14.950 22.903 1.00 94.50 181 VAL A O 1
ATOM 1436 N N . TYR A 1 182 ? -22.143 15.806 23.294 1.00 91.06 182 TYR A N 1
ATOM 1437 C CA . TYR A 1 182 ? -21.862 17.199 22.951 1.00 91.06 182 TYR A CA 1
ATOM 1438 C C . TYR A 1 182 ? -22.116 18.157 24.121 1.00 91.06 182 TYR A C 1
ATOM 1440 O O . TYR A 1 182 ? -21.553 19.253 24.143 1.00 91.06 182 TYR A O 1
ATOM 1448 N N . GLY A 1 183 ? -22.968 17.755 25.069 1.00 85.75 183 GLY A N 1
ATOM 1449 C CA . GLY A 1 183 ? -23.294 18.524 26.266 1.00 85.75 183 GLY A CA 1
ATOM 1450 C C . GLY A 1 183 ? -22.253 18.412 27.385 1.00 85.75 183 GLY A C 1
ATOM 1451 O O . GLY A 1 183 ? -21.409 17.516 27.403 1.00 85.75 183 GLY A O 1
ATOM 1452 N N . LYS A 1 184 ? -22.319 19.353 28.329 1.00 86.12 184 LYS A N 1
ATOM 1453 C CA . LYS A 1 184 ? -21.485 19.426 29.540 1.00 86.12 184 LYS A CA 1
ATOM 1454 C C . LYS A 1 184 ? -22.009 18.488 30.625 1.00 86.12 184 LYS A C 1
ATOM 1456 O O . LYS A 1 184 ? -23.207 18.242 30.689 1.00 86.12 184 LYS A O 1
ATOM 1461 N N . ASN A 1 185 ? -21.127 18.048 31.524 1.00 86.75 185 ASN A N 1
ATOM 1462 C CA . ASN A 1 185 ? -21.485 17.299 32.738 1.00 86.75 185 ASN A CA 1
ATOM 1463 C C . ASN A 1 185 ? -22.354 16.052 32.478 1.00 86.75 185 ASN A C 1
ATOM 1465 O O . ASN A 1 185 ? -23.221 15.710 33.280 1.00 86.75 185 ASN A O 1
ATOM 1469 N N . VAL A 1 186 ? -22.140 15.376 31.346 1.00 91.88 186 VAL A N 1
ATOM 1470 C CA . VAL A 1 186 ? -22.821 14.114 31.044 1.00 91.88 186 VAL A CA 1
ATOM 1471 C C . VAL A 1 186 ? -22.109 12.981 31.780 1.00 91.88 186 VAL A C 1
ATOM 1473 O O . VAL A 1 186 ? -20.884 12.888 31.737 1.00 91.88 186 VAL A O 1
ATOM 1476 N N . SER A 1 187 ? -22.851 12.115 32.466 1.00 93.88 187 SER A N 1
ATOM 1477 C CA . SER A 1 187 ? -22.280 11.057 33.305 1.00 93.88 187 SER A CA 1
ATOM 1478 C C . SER A 1 187 ? -22.855 9.677 32.993 1.00 93.88 187 SER A C 1
ATOM 1480 O O . SER A 1 187 ? -24.023 9.528 32.635 1.00 93.88 187 SER A O 1
ATOM 1482 N N . PHE A 1 188 ? -22.007 8.660 33.154 1.00 95.50 188 PHE A N 1
ATOM 1483 C CA . PHE A 1 188 ? -22.325 7.244 32.954 1.00 95.50 188 PHE A CA 1
ATOM 1484 C C . PHE A 1 188 ? -21.966 6.451 34.225 1.00 95.50 188 PHE A C 1
ATOM 1486 O O . PHE A 1 188 ? -21.044 5.633 34.196 1.00 95.50 188 PHE A O 1
ATOM 1493 N N . PRO A 1 189 ? -22.627 6.719 35.368 1.00 95.06 189 PRO A N 1
ATOM 1494 C CA . PRO A 1 189 ? -22.172 6.247 36.679 1.00 95.06 189 PRO A CA 1
ATOM 1495 C C . PRO A 1 189 ? -22.151 4.723 36.815 1.00 95.06 189 PRO A C 1
ATOM 1497 O O . PRO A 1 189 ? -21.299 4.193 37.515 1.00 95.06 189 PRO A O 1
ATOM 1500 N N . ASN A 1 190 ? -23.058 4.023 36.130 1.00 96.06 190 ASN A N 1
ATOM 1501 C CA . ASN A 1 190 ? -23.216 2.574 36.264 1.00 96.06 190 ASN A CA 1
ATOM 1502 C C . ASN A 1 190 ? -22.649 1.793 35.075 1.00 96.06 190 ASN A C 1
ATOM 1504 O O . ASN A 1 190 ? -22.747 0.571 35.067 1.00 96.06 190 ASN A O 1
ATOM 1508 N N . LEU A 1 191 ? -22.139 2.471 34.041 1.00 97.38 191 LEU A N 1
ATOM 1509 C CA . LEU A 1 191 ? -21.799 1.830 32.774 1.00 97.38 191 LEU A CA 1
ATOM 1510 C C . LEU A 1 191 ? -20.603 0.896 32.953 1.00 97.38 191 LEU A C 1
ATOM 1512 O O . LEU A 1 191 ? -19.483 1.364 33.113 1.00 97.38 191 LEU A O 1
ATOM 1516 N N . GLU A 1 192 ? -20.833 -0.410 32.853 1.00 97.56 192 GLU A N 1
ATOM 1517 C CA . GLU A 1 192 ? -19.820 -1.457 32.983 1.00 97.56 192 GLU A CA 1
ATOM 1518 C C . GLU A 1 192 ? -19.308 -1.968 31.634 1.00 97.56 192 GLU A C 1
ATOM 1520 O O . GLU A 1 192 ? -18.134 -2.338 31.505 1.00 97.56 192 GLU A O 1
ATOM 1525 N N . PHE A 1 193 ? -20.174 -1.983 30.616 1.00 96.12 193 PHE A N 1
ATOM 1526 C CA . PHE A 1 193 ? -19.867 -2.531 29.297 1.00 96.12 193 PHE A CA 1
ATOM 1527 C C . PHE A 1 193 ? -20.411 -1.662 28.161 1.00 96.12 193 PHE A C 1
ATOM 1529 O O . PHE A 1 193 ? -21.588 -1.300 28.136 1.00 96.12 193 PHE A O 1
ATOM 1536 N N . LEU A 1 194 ? -19.557 -1.385 27.172 1.00 95.19 194 LEU A N 1
ATOM 1537 C CA . LEU A 1 194 ? -19.937 -0.685 25.946 1.00 95.19 194 LEU A CA 1
ATOM 1538 C C . LEU A 1 194 ? -19.582 -1.524 24.715 1.00 95.19 194 LEU A C 1
ATOM 1540 O O . LEU A 1 194 ? -18.413 -1.797 24.452 1.00 95.19 194 LEU A O 1
ATOM 1544 N N . GLN A 1 195 ? -20.577 -1.864 23.901 1.00 91.88 195 GLN A N 1
ATOM 1545 C CA . GLN A 1 195 ? -20.381 -2.434 22.570 1.00 91.88 195 GLN A CA 1
ATOM 1546 C C . GLN A 1 195 ? -20.792 -1.414 21.505 1.00 91.88 195 GLN A C 1
ATOM 1548 O O . GLN A 1 195 ? -21.970 -1.269 21.183 1.00 91.88 195 GLN A O 1
ATOM 1553 N N . GLY A 1 196 ? -19.814 -0.726 20.926 1.00 86.69 196 GLY A N 1
ATOM 1554 C CA . GLY A 1 196 ? -20.030 0.315 19.930 1.00 86.69 196 GLY A CA 1
ATOM 1555 C C . GLY A 1 196 ? -19.007 1.438 20.040 1.00 86.69 196 GLY A C 1
ATOM 1556 O O . GLY A 1 196 ? -17.892 1.235 20.512 1.00 86.69 196 GLY A O 1
ATOM 1557 N N . GLN A 1 197 ? -19.361 2.621 19.550 1.00 90.69 197 GLN A N 1
ATOM 1558 C CA . GLN A 1 197 ? -18.472 3.781 19.572 1.00 90.69 197 GLN A CA 1
ATOM 1559 C C . GLN A 1 197 ? -18.962 4.802 20.593 1.00 90.69 197 GLN A C 1
ATOM 1561 O O . GLN A 1 197 ? -20.145 5.130 20.592 1.00 90.69 197 GLN A O 1
ATOM 1566 N N . ILE A 1 198 ? -18.041 5.362 21.375 1.00 95.00 198 ILE A N 1
ATOM 1567 C CA . ILE A 1 198 ? -18.278 6.573 22.160 1.00 95.00 198 ILE A CA 1
ATOM 1568 C C . ILE A 1 198 ? -17.476 7.734 21.570 1.00 95.00 198 ILE A C 1
ATOM 1570 O O . ILE A 1 198 ? -16.263 7.636 21.368 1.00 95.00 198 ILE A O 1
ATOM 1574 N N . ASN A 1 199 ? -18.172 8.817 21.236 1.00 95.38 199 ASN A N 1
ATOM 1575 C CA . ASN A 1 199 ? -17.584 10.062 20.763 1.00 95.38 199 ASN A CA 1
ATOM 1576 C C . ASN A 1 199 ? -17.922 11.183 21.743 1.00 95.38 199 ASN A C 1
ATOM 1578 O O . ASN A 1 199 ? -19.099 11.398 22.014 1.00 95.38 199 ASN A O 1
ATOM 1582 N N . ILE A 1 200 ? -16.925 11.909 22.240 1.00 93.75 200 ILE A N 1
ATOM 1583 C CA . ILE A 1 200 ? -17.146 13.077 23.103 1.00 93.75 200 ILE A CA 1
ATOM 1584 C C . ILE A 1 200 ? -16.445 14.271 22.475 1.00 93.75 200 ILE A C 1
ATOM 1586 O O . ILE A 1 200 ? -15.238 14.236 22.231 1.00 93.75 200 ILE A O 1
ATOM 1590 N N . GLU A 1 201 ? -17.211 15.317 22.195 1.00 90.00 201 GLU A N 1
ATOM 1591 C CA . GLU A 1 201 ? -16.738 16.501 21.488 1.00 90.00 201 GLU A CA 1
ATOM 1592 C C . GLU A 1 201 ? -17.248 17.760 22.192 1.00 90.00 201 GLU A C 1
ATOM 1594 O O . GLU A 1 201 ? -18.439 18.075 22.151 1.00 90.00 201 GLU A O 1
ATOM 1599 N N . CYS A 1 202 ? -16.335 18.521 22.804 1.00 79.06 202 CYS A N 1
ATOM 1600 C CA . CYS A 1 202 ? -16.677 19.835 23.340 1.00 79.06 202 CYS A CA 1
ATOM 1601 C C . CYS A 1 202 ? -16.837 20.864 22.217 1.00 79.06 202 CYS A C 1
ATOM 1603 O O . CYS A 1 202 ? -15.862 21.324 21.613 1.00 79.06 202 CYS A O 1
ATOM 1605 N N . ARG A 1 203 ? -18.091 21.264 21.977 1.00 75.81 203 ARG A N 1
ATOM 1606 C CA . ARG A 1 203 ? -18.456 22.311 21.008 1.00 75.81 203 ARG A CA 1
ATOM 1607 C C . ARG A 1 203 ? -18.401 23.728 21.575 1.00 75.81 203 ARG A C 1
ATOM 1609 O O . ARG A 1 203 ? -18.674 24.684 20.848 1.00 75.81 203 ARG A O 1
ATOM 1616 N N . ASP A 1 204 ? -18.039 23.887 22.845 1.00 68.12 204 ASP A N 1
ATOM 1617 C CA . ASP A 1 204 ? -17.902 25.209 23.443 1.00 68.12 204 ASP A CA 1
ATOM 1618 C C . ASP A 1 204 ? -16.703 25.959 22.832 1.00 68.12 204 ASP A C 1
ATOM 1620 O O . ASP A 1 204 ? -15.582 25.447 22.722 1.00 68.12 204 ASP A O 1
ATOM 1624 N N . LYS A 1 205 ? -16.952 27.201 22.406 1.00 62.06 205 LYS A N 1
ATOM 1625 C CA . LYS A 1 205 ? -15.946 28.086 21.805 1.00 62.06 205 LYS A CA 1
ATOM 1626 C C . LYS A 1 205 ? -14.993 28.674 22.850 1.00 62.06 205 LYS A C 1
ATOM 1628 O O . LYS A 1 205 ? -13.925 29.145 22.475 1.00 62.06 205 LYS A O 1
ATOM 1633 N N . THR A 1 206 ? -15.355 28.630 24.134 1.00 59.12 206 THR A N 1
ATOM 1634 C CA . THR A 1 206 ? -14.619 29.272 25.240 1.00 59.12 206 THR A CA 1
ATOM 1635 C C . THR A 1 206 ? -13.401 28.487 25.746 1.00 59.12 206 THR A C 1
ATOM 1637 O O . THR A 1 206 ? -12.652 28.991 26.576 1.00 59.12 206 THR A O 1
ATOM 1640 N N . GLY A 1 207 ? -13.136 27.287 25.213 1.00 52.38 207 GLY A N 1
ATOM 1641 C CA . GLY A 1 207 ? -11.879 26.563 25.453 1.00 52.38 207 GLY A CA 1
ATOM 1642 C C . GLY A 1 207 ? -11.823 25.723 26.734 1.00 52.38 207 GLY A C 1
ATOM 1643 O O . GLY A 1 207 ? -10.754 25.224 27.080 1.00 52.38 207 GLY A O 1
ATOM 1644 N N . HIS A 1 208 ? -12.944 25.523 27.430 1.00 57.34 208 HIS A N 1
ATOM 1645 C CA . HIS A 1 208 ? -12.994 24.617 28.578 1.00 57.34 208 HIS A CA 1
ATOM 1646 C C . HIS A 1 208 ? -13.047 23.147 28.135 1.00 57.34 208 HIS A C 1
ATOM 1648 O O . HIS A 1 208 ? -13.826 22.771 27.258 1.00 57.34 208 HIS A O 1
ATOM 1654 N N . TYR A 1 209 ? -12.217 22.312 28.762 1.00 65.75 209 TYR A N 1
ATOM 1655 C CA . TYR A 1 209 ? -12.243 20.863 28.575 1.00 65.75 209 TYR A CA 1
ATOM 1656 C C . TYR A 1 209 ? -13.453 20.258 29.289 1.00 65.75 209 TYR A C 1
ATOM 1658 O O . TYR A 1 209 ? -13.725 20.621 30.434 1.00 65.75 209 TYR A O 1
ATOM 1666 N N . PHE A 1 210 ? -14.141 19.305 28.661 1.00 71.75 210 PHE A N 1
ATOM 1667 C CA . PHE A 1 210 ? -15.110 18.481 29.386 1.00 71.75 210 PHE A CA 1
ATOM 1668 C C . PHE A 1 210 ? -14.382 17.437 30.217 1.00 71.75 210 PHE A C 1
ATOM 1670 O O . PHE A 1 210 ? -13.529 16.755 29.668 1.00 71.75 210 PHE A O 1
ATOM 1677 N N . THR A 1 211 ? -14.728 17.270 31.490 1.00 79.25 211 THR A N 1
ATOM 1678 C CA . THR A 1 211 ? -14.236 16.146 32.297 1.00 79.25 211 THR A CA 1
ATOM 1679 C C . THR A 1 211 ? -15.323 15.084 32.367 1.00 79.25 211 THR A C 1
ATOM 1681 O O . THR A 1 211 ? -16.436 15.387 32.785 1.00 79.25 211 THR A O 1
ATOM 1684 N N . HIS A 1 212 ? -15.007 13.866 31.938 1.00 84.19 212 HIS A N 1
ATOM 1685 C CA . HIS A 1 212 ? -15.900 12.713 32.007 1.00 84.19 212 HIS A CA 1
ATOM 1686 C C . HIS A 1 212 ? -15.233 11.579 32.779 1.00 84.19 212 HIS A C 1
ATOM 1688 O O . HIS A 1 212 ? -14.149 11.123 32.408 1.00 84.19 212 HIS A O 1
ATOM 1694 N N . ASP A 1 213 ? -15.914 11.084 33.804 1.00 86.00 213 ASP A N 1
ATOM 1695 C CA . ASP A 1 213 ? -15.463 9.931 34.572 1.00 86.00 213 ASP A CA 1
ATOM 1696 C C . ASP A 1 213 ? -16.315 8.708 34.229 1.00 86.00 213 ASP A C 1
ATOM 1698 O O . ASP A 1 213 ? -17.546 8.768 34.201 1.00 86.00 213 ASP A O 1
ATOM 1702 N N . PHE A 1 214 ? -15.641 7.588 33.973 1.00 93.69 214 PHE A N 1
ATOM 1703 C CA . PHE A 1 214 ? -16.243 6.274 33.764 1.00 93.69 214 PHE A CA 1
ATOM 1704 C C . PHE A 1 214 ? -15.813 5.355 34.916 1.00 93.69 214 PHE A C 1
ATOM 1706 O O . PHE A 1 214 ? -14.842 4.602 34.768 1.00 93.69 214 PHE A O 1
ATOM 1713 N N . PRO A 1 215 ? -16.471 5.451 36.087 1.00 93.19 215 PRO A N 1
ATOM 1714 C CA . PRO A 1 215 ? -16.014 4.783 37.304 1.00 93.19 215 PRO A CA 1
ATOM 1715 C C . PRO A 1 215 ? -16.107 3.257 37.210 1.00 93.19 215 PRO A C 1
ATOM 1717 O O . PRO A 1 215 ? -15.195 2.574 37.662 1.00 93.19 215 PRO A O 1
ATOM 1720 N N . GLU A 1 216 ? -17.155 2.741 36.563 1.00 97.00 216 GLU A N 1
ATOM 1721 C CA . GLU A 1 216 ? -17.477 1.308 36.534 1.00 97.00 216 GLU A CA 1
ATOM 1722 C C . GLU A 1 216 ? -17.168 0.622 35.193 1.00 97.00 216 GLU A C 1
ATOM 1724 O O . GLU A 1 216 ? -17.320 -0.594 35.074 1.00 97.00 216 GLU A O 1
ATOM 1729 N N . LEU A 1 217 ? -16.702 1.362 34.176 1.00 97.50 217 LEU A N 1
ATOM 1730 C CA . LEU A 1 217 ? -16.538 0.830 32.819 1.00 97.50 217 LEU A CA 1
ATOM 1731 C C . LEU A 1 217 ? -15.366 -0.144 32.747 1.00 97.50 217 LEU A C 1
ATOM 1733 O O . LEU A 1 217 ? -14.209 0.262 32.766 1.00 97.50 217 LEU A O 1
ATOM 1737 N N . LYS A 1 218 ? -15.671 -1.436 32.611 1.00 97.50 218 LYS A N 1
ATOM 1738 C CA . LYS A 1 218 ? -14.703 -2.543 32.646 1.00 97.50 218 LYS A CA 1
ATOM 1739 C C . LYS A 1 218 ? -14.194 -2.933 31.263 1.00 97.50 218 LYS A C 1
ATOM 1741 O O . LYS A 1 218 ? -13.040 -3.358 31.143 1.00 97.50 218 LYS A O 1
ATOM 1746 N N . LYS A 1 219 ? -15.035 -2.821 30.226 1.00 97.38 219 LYS A N 1
ATOM 1747 C CA . LYS A 1 219 ? -14.719 -3.295 28.867 1.00 97.38 219 LYS A CA 1
ATOM 1748 C C . LYS A 1 219 ? -15.440 -2.514 27.767 1.00 97.38 219 LYS A C 1
ATOM 1750 O O . LYS A 1 219 ? -16.630 -2.220 27.877 1.00 97.38 219 LYS A O 1
ATOM 1755 N N . ILE A 1 220 ? -14.728 -2.267 26.664 1.00 97.00 220 ILE A N 1
ATOM 1756 C CA . ILE A 1 220 ? -15.277 -1.662 25.445 1.00 97.00 220 ILE A CA 1
ATOM 1757 C C . ILE A 1 220 ? -14.988 -2.546 24.227 1.00 97.00 220 ILE A C 1
ATOM 1759 O O . ILE A 1 220 ? -13.837 -2.806 23.877 1.00 97.00 220 ILE A O 1
ATOM 1763 N N . ILE A 1 221 ? -16.040 -2.953 23.520 1.00 93.25 221 ILE A N 1
ATOM 1764 C CA . ILE A 1 221 ? -15.942 -3.552 22.186 1.00 93.25 221 ILE A CA 1
ATOM 1765 C C . ILE A 1 221 ? -16.305 -2.488 21.153 1.00 93.25 221 ILE A C 1
ATOM 1767 O O . ILE A 1 221 ? -17.456 -2.367 20.732 1.00 93.25 221 ILE A O 1
ATOM 1771 N N . GLY A 1 222 ? -15.308 -1.703 20.754 1.00 89.56 222 GLY A N 1
ATOM 1772 C CA . GLY A 1 222 ? -15.443 -0.662 19.743 1.00 89.56 222 GLY A CA 1
ATOM 1773 C C . GLY A 1 222 ? -14.553 0.545 20.021 1.00 89.56 222 GLY A C 1
ATOM 1774 O O . GLY A 1 222 ? -13.492 0.406 20.626 1.00 89.56 222 GLY A O 1
ATOM 1775 N N . HIS A 1 223 ? -14.925 1.707 19.489 1.00 93.62 223 HIS A N 1
ATOM 1776 C CA . HIS A 1 223 ? -14.010 2.840 19.328 1.00 93.62 223 HIS A CA 1
ATOM 1777 C C . HIS A 1 223 ? -14.277 3.958 20.335 1.00 93.62 223 HIS A C 1
ATOM 1779 O O . HIS A 1 223 ? -15.426 4.311 20.589 1.00 93.62 223 HIS A O 1
ATOM 1785 N N . ILE A 1 224 ? -13.206 4.575 20.823 1.00 96.25 224 ILE A N 1
ATOM 1786 C CA . ILE A 1 224 ? -13.251 5.829 21.569 1.00 96.25 224 ILE A CA 1
ATOM 1787 C C . ILE A 1 224 ? -12.724 6.935 20.661 1.00 96.25 224 ILE A C 1
ATOM 1789 O O . ILE A 1 224 ? -11.631 6.808 20.102 1.00 96.25 224 ILE A O 1
ATOM 1793 N N . ARG A 1 225 ? -13.469 8.034 20.547 1.00 96.25 225 ARG A N 1
ATOM 1794 C CA . ARG A 1 225 ? -12.985 9.269 19.928 1.00 96.25 225 ARG A CA 1
ATOM 1795 C C . ARG A 1 225 ? -13.288 10.460 20.821 1.00 96.25 225 ARG A C 1
ATOM 1797 O O . ARG A 1 225 ? -14.442 10.687 21.157 1.00 96.25 225 ARG A O 1
ATOM 1804 N N . PHE A 1 226 ? -12.265 11.229 21.161 1.00 94.81 226 PHE A N 1
ATOM 1805 C CA . PHE A 1 226 ? -12.401 12.419 21.993 1.00 94.81 226 PHE A CA 1
ATOM 1806 C C . PHE A 1 226 ? -11.844 13.653 21.300 1.00 94.81 226 PHE A C 1
ATOM 1808 O O . PHE A 1 226 ? -10.826 13.580 20.616 1.00 94.81 226 PHE A O 1
ATOM 1815 N N . GLU A 1 227 ? -12.496 14.790 21.517 1.00 90.56 227 GLU A N 1
ATOM 1816 C CA . GLU A 1 227 ? -12.020 16.116 21.133 1.00 90.56 227 GLU A CA 1
ATOM 1817 C C . GLU A 1 227 ? -12.243 17.087 22.298 1.00 90.56 227 GLU A C 1
ATOM 1819 O O . GLU A 1 227 ? -13.333 17.129 22.878 1.00 90.56 227 GLU A O 1
ATOM 1824 N N . LYS A 1 228 ? -11.203 17.851 22.670 1.00 88.38 228 LYS A N 1
ATOM 1825 C CA . LYS A 1 228 ? -11.225 18.814 23.788 1.00 88.38 228 LYS A CA 1
ATOM 1826 C C . LYS A 1 228 ? -11.798 18.234 25.096 1.00 88.38 228 LYS A C 1
ATOM 1828 O O . LYS A 1 228 ? -12.594 18.877 25.783 1.00 88.38 228 LYS A O 1
ATOM 1833 N N . THR A 1 229 ? -11.414 17.005 25.433 1.00 89.44 229 THR A N 1
ATOM 1834 C CA . THR A 1 229 ? -12.016 16.237 26.535 1.00 89.44 229 THR A CA 1
ATOM 1835 C C . THR A 1 229 ? -10.952 15.658 27.465 1.00 89.44 229 THR A C 1
ATOM 1837 O O . THR A 1 229 ? -9.960 15.081 27.024 1.00 89.44 229 THR A O 1
ATOM 1840 N N . LYS A 1 230 ? -11.186 15.780 28.770 1.00 90.75 230 LYS A N 1
ATOM 1841 C CA . LYS A 1 230 ? -10.532 15.024 29.833 1.00 90.75 230 LYS A CA 1
ATOM 1842 C C . LYS A 1 230 ? -11.390 13.809 30.184 1.00 90.75 230 LYS A C 1
ATOM 1844 O O . LYS A 1 230 ? -12.581 13.961 30.432 1.00 90.75 230 LYS A O 1
ATOM 1849 N N . ALA A 1 231 ? -10.807 12.619 30.199 1.00 92.56 231 ALA A N 1
ATOM 1850 C CA . ALA A 1 231 ? -11.525 11.393 30.524 1.00 92.56 231 ALA A CA 1
ATOM 1851 C C . ALA A 1 231 ? -10.728 10.507 31.482 1.00 92.56 231 ALA A C 1
ATOM 1853 O O . ALA A 1 231 ? -9.510 10.384 31.346 1.00 92.56 231 ALA A O 1
ATOM 1854 N N . SER A 1 232 ? -11.411 9.858 32.422 1.00 93.69 232 SER A N 1
ATOM 1855 C CA . SER A 1 232 ? -10.793 8.906 33.345 1.00 93.69 232 SER A CA 1
ATOM 1856 C C . SER A 1 232 ? -11.536 7.572 33.359 1.00 93.69 232 SER A C 1
ATOM 1858 O O . SER A 1 232 ? -12.761 7.540 33.465 1.00 93.69 232 SER A O 1
ATOM 1860 N N . PHE A 1 233 ? -10.789 6.468 33.262 1.00 95.81 233 PHE A N 1
ATOM 1861 C CA . PHE A 1 233 ? -11.321 5.105 33.219 1.00 95.81 233 PHE A CA 1
ATOM 1862 C C . PHE A 1 233 ? -10.714 4.240 34.326 1.00 95.81 233 PHE A C 1
ATOM 1864 O O . PHE A 1 233 ? -9.740 3.519 34.108 1.00 95.81 233 PHE A O 1
ATOM 1871 N N . GLN A 1 234 ? -11.287 4.305 35.527 1.00 93.75 234 GLN A N 1
ATOM 1872 C CA . GLN A 1 234 ? -10.674 3.738 36.735 1.00 93.75 234 GLN A CA 1
ATOM 1873 C C . GLN A 1 234 ? -10.521 2.212 36.686 1.00 93.75 234 GLN A C 1
ATOM 1875 O O . GLN A 1 234 ? -9.511 1.679 37.146 1.00 93.75 234 GLN A O 1
ATOM 1880 N N . VAL A 1 235 ? -11.494 1.511 36.094 1.00 97.25 235 VAL A N 1
ATOM 1881 C CA . VAL A 1 235 ? -11.558 0.037 36.100 1.00 97.25 235 VAL A CA 1
ATOM 1882 C C . VAL A 1 235 ? -11.499 -0.611 34.713 1.00 97.25 235 VAL A C 1
ATOM 1884 O O . VAL A 1 235 ? -11.632 -1.832 34.602 1.00 97.25 235 VAL A O 1
ATOM 1887 N N . LEU A 1 236 ? -11.264 0.174 33.656 1.00 97.88 236 LEU A N 1
ATOM 1888 C CA . LEU A 1 236 ? -11.257 -0.317 32.276 1.00 97.88 236 LEU A CA 1
ATOM 1889 C C . LEU A 1 236 ? -10.021 -1.168 32.002 1.00 97.88 236 LEU A C 1
ATOM 1891 O O . LEU A 1 236 ? -8.899 -0.670 32.067 1.00 97.88 236 LEU A O 1
ATOM 1895 N N . ARG A 1 237 ? -10.234 -2.439 31.645 1.00 97.25 237 ARG A N 1
ATOM 1896 C CA . ARG A 1 237 ? -9.152 -3.409 31.399 1.00 97.25 237 ARG A CA 1
ATOM 1897 C C . ARG A 1 237 ? -8.920 -3.729 29.929 1.00 97.25 237 ARG A C 1
ATOM 1899 O O . ARG A 1 237 ? -7.795 -4.043 29.544 1.00 97.25 237 ARG A O 1
ATOM 1906 N N . GLU A 1 238 ? -9.958 -3.643 29.101 1.00 97.06 238 GLU A N 1
ATOM 1907 C CA . GLU A 1 238 ? -9.909 -4.088 27.704 1.00 97.06 238 GLU A CA 1
ATOM 1908 C C . GLU A 1 238 ? -10.675 -3.144 26.773 1.00 97.06 238 GLU A C 1
ATOM 1910 O O . GLU A 1 238 ? -11.847 -2.831 27.004 1.00 97.06 238 GLU A O 1
ATOM 1915 N N . ILE A 1 239 ? -10.021 -2.759 25.674 1.00 97.44 239 ILE A N 1
ATOM 1916 C CA . ILE A 1 239 ? -10.646 -2.111 24.520 1.00 97.44 239 ILE A CA 1
ATOM 1917 C C . ILE A 1 239 ? -10.256 -2.896 23.264 1.00 97.44 239 ILE A C 1
ATOM 1919 O O . ILE A 1 239 ? -9.080 -3.001 22.943 1.00 97.44 239 ILE A O 1
ATOM 1923 N N . THR A 1 240 ? -11.214 -3.414 22.495 1.00 92.81 240 THR A N 1
ATOM 1924 C CA . THR A 1 240 ? -10.874 -4.124 21.240 1.00 92.81 240 THR A CA 1
ATOM 1925 C C . THR A 1 240 ? -10.774 -3.196 20.027 1.00 92.81 240 THR A C 1
ATOM 1927 O O . THR A 1 240 ? -10.222 -3.575 18.996 1.00 92.81 240 THR A O 1
ATOM 1930 N N . GLY A 1 241 ? -11.357 -1.996 20.102 1.00 92.44 241 GLY A N 1
ATOM 1931 C CA . GLY A 1 241 ? -11.285 -0.998 19.037 1.00 92.44 241 GLY A CA 1
ATOM 1932 C C . GLY A 1 241 ? -10.248 0.089 19.306 1.00 92.44 241 GLY A C 1
ATOM 1933 O O . GLY A 1 241 ? -9.337 -0.058 20.115 1.00 92.44 241 GLY A O 1
ATOM 1934 N N . ASN A 1 242 ? -10.355 1.184 18.561 1.00 97.19 242 ASN A N 1
ATOM 1935 C CA . ASN A 1 242 ? -9.315 2.214 18.533 1.00 97.19 242 ASN A CA 1
ATOM 1936 C C . ASN A 1 242 ? -9.572 3.310 19.570 1.00 97.19 242 ASN A C 1
ATOM 1938 O O . ASN A 1 242 ? -10.713 3.735 19.736 1.00 97.19 242 ASN A O 1
ATOM 1942 N N . ILE A 1 243 ? -8.499 3.824 20.164 1.00 98.06 243 ILE A N 1
ATOM 1943 C CA . ILE A 1 243 ? -8.480 5.043 20.971 1.00 98.06 243 ILE A CA 1
ATOM 1944 C C . ILE A 1 243 ? -7.982 6.185 20.085 1.00 98.06 243 ILE A C 1
ATOM 1946 O O . ILE A 1 243 ? -6.858 6.144 19.579 1.00 98.06 243 ILE A O 1
ATOM 1950 N N . GLN A 1 244 ? -8.814 7.203 19.885 1.00 97.56 244 GLN A N 1
ATOM 1951 C CA . GLN A 1 244 ? -8.481 8.396 19.111 1.00 97.56 244 GLN A CA 1
ATOM 1952 C C . GLN A 1 244 ? -8.657 9.644 19.972 1.00 97.56 244 GLN A C 1
ATOM 1954 O O . GLN A 1 244 ? -9.775 10.021 20.314 1.00 97.56 244 GLN A O 1
ATOM 1959 N N . LEU A 1 245 ? -7.548 10.297 20.300 1.00 96.06 245 LEU A N 1
ATOM 1960 C CA . LEU A 1 245 ? -7.528 11.565 21.017 1.00 96.06 245 LEU A CA 1
ATOM 1961 C C . LEU A 1 245 ? -7.206 12.681 20.020 1.00 96.06 245 LEU A C 1
ATOM 1963 O O . LEU A 1 245 ? -6.071 12.809 19.556 1.00 96.06 245 LEU A O 1
ATOM 1967 N N . GLY A 1 246 ? -8.229 13.445 19.644 1.00 91.56 246 GLY A N 1
ATOM 1968 C CA . GLY A 1 246 ? -8.106 14.693 18.898 1.00 91.56 246 GLY A CA 1
ATOM 1969 C C . GLY A 1 246 ? -7.650 15.839 19.800 1.00 91.56 246 GLY A C 1
ATOM 1970 O O . GLY A 1 246 ? -7.466 15.649 20.992 1.00 91.56 246 GLY A O 1
ATOM 1971 N N . THR A 1 247 ? -7.473 17.036 19.244 1.00 88.25 247 THR A N 1
ATOM 1972 C CA . THR A 1 247 ? -6.823 18.180 19.909 1.00 88.25 247 THR A CA 1
ATOM 1973 C C . THR A 1 247 ? -7.358 18.482 21.315 1.00 88.25 247 THR A C 1
ATOM 1975 O O . THR A 1 247 ? -8.572 18.555 21.521 1.00 88.25 247 THR A O 1
ATOM 1978 N N . GLY A 1 248 ? -6.450 18.737 22.265 1.00 87.12 248 GLY A N 1
ATOM 1979 C CA . GLY A 1 248 ? -6.802 19.168 23.618 1.00 87.12 248 GLY A CA 1
ATOM 1980 C C . GLY A 1 248 ? -7.394 18.058 24.488 1.00 87.12 248 GLY A C 1
ATOM 1981 O O . GLY A 1 248 ? -8.273 18.333 25.299 1.00 87.12 248 GLY A O 1
ATOM 1982 N N . CYS A 1 249 ? -6.999 16.801 24.291 1.00 91.50 249 CYS A N 1
ATOM 1983 C CA . CYS A 1 249 ? -7.533 15.685 25.070 1.00 91.50 249 CYS A CA 1
ATOM 1984 C C . CYS A 1 249 ? -6.552 15.168 26.118 1.00 91.50 249 CYS A C 1
ATOM 1986 O O . CYS A 1 249 ? -5.364 15.034 25.843 1.00 91.50 249 CYS A O 1
ATOM 1988 N N . TYR A 1 250 ? -7.067 14.786 27.286 1.00 93.38 250 TYR A N 1
ATOM 1989 C CA . TYR A 1 250 ? -6.292 14.094 28.317 1.00 93.38 250 TYR A CA 1
ATOM 1990 C C . TYR A 1 250 ? -7.049 12.866 28.804 1.00 93.38 250 TYR A C 1
ATOM 1992 O O . TYR A 1 250 ? -8.135 13.003 29.353 1.00 93.38 250 TYR A O 1
ATOM 2000 N N . ALA A 1 251 ? -6.503 11.670 28.611 1.00 94.94 251 ALA A N 1
ATOM 2001 C CA . ALA A 1 251 ? -7.187 10.440 29.005 1.00 94.94 251 ALA A CA 1
ATOM 2002 C C . ALA A 1 251 ? -6.326 9.565 29.924 1.00 94.94 251 ALA A C 1
ATOM 2004 O O . ALA A 1 251 ? -5.171 9.270 29.615 1.00 94.94 251 ALA A O 1
ATOM 2005 N N . ASP A 1 252 ? -6.893 9.130 31.047 1.00 95.88 252 ASP A N 1
ATOM 2006 C CA . ASP A 1 252 ? -6.220 8.256 32.006 1.00 95.88 252 ASP A CA 1
ATOM 2007 C C . ASP A 1 252 ? -6.803 6.839 31.981 1.00 95.88 252 ASP A C 1
ATOM 2009 O O . ASP A 1 252 ? -8.002 6.647 32.196 1.00 95.88 252 ASP A O 1
ATOM 2013 N N . PHE A 1 253 ? -5.937 5.853 31.733 1.00 97.06 253 PHE A N 1
ATOM 2014 C CA . PHE A 1 253 ? -6.269 4.433 31.633 1.00 97.06 253 PHE A CA 1
ATOM 2015 C C . PHE A 1 253 ? -5.409 3.605 32.607 1.00 97.06 253 PHE A C 1
ATOM 2017 O O . PHE A 1 253 ? -4.535 2.849 32.169 1.00 97.06 253 PHE A O 1
ATOM 2024 N N . PRO A 1 254 ? -5.610 3.735 33.931 1.00 96.31 254 PRO A N 1
ATOM 2025 C CA . PRO A 1 254 ? -4.752 3.125 34.948 1.00 96.31 254 PRO A CA 1
ATOM 2026 C C . PRO A 1 254 ? -4.665 1.595 34.867 1.00 96.31 254 PRO A C 1
ATOM 2028 O O . PRO A 1 254 ? -3.607 1.042 35.162 1.00 96.31 254 PRO A O 1
ATOM 2031 N N . LEU A 1 255 ? -5.742 0.911 34.463 1.00 97.75 255 LEU A N 1
ATOM 2032 C CA . LEU A 1 255 ? -5.825 -0.556 34.470 1.00 97.75 255 LEU A CA 1
ATOM 2033 C C . LEU A 1 255 ? -5.939 -1.198 33.079 1.00 97.75 255 LEU A C 1
ATOM 2035 O O . LEU A 1 255 ? -6.120 -2.411 32.989 1.00 97.75 255 LEU A O 1
ATOM 2039 N N . LEU A 1 256 ? -5.821 -0.420 32.000 1.00 98.25 256 LEU A N 1
ATOM 2040 C CA . LEU A 1 256 ? -5.987 -0.939 30.642 1.00 98.25 256 LEU A CA 1
ATOM 2041 C C . LEU A 1 256 ? -4.818 -1.857 30.280 1.00 98.25 256 LEU A C 1
ATOM 2043 O O . LEU A 1 256 ? -3.676 -1.410 30.252 1.00 98.25 256 LEU A O 1
ATOM 2047 N N . GLU A 1 257 ? -5.107 -3.115 29.954 1.00 97.62 257 GLU A N 1
ATOM 2048 C CA . GLU A 1 257 ? -4.101 -4.126 29.609 1.00 97.62 257 GLU A CA 1
ATOM 2049 C C . GLU A 1 257 ? -3.972 -4.328 28.094 1.00 97.62 257 GLU A C 1
ATOM 2051 O O . GLU A 1 257 ? -2.887 -4.652 27.598 1.00 97.62 257 GLU A O 1
ATOM 2056 N N . THR A 1 258 ? -5.063 -4.122 27.347 1.00 97.69 258 THR A N 1
ATOM 2057 C CA . THR A 1 258 ? -5.119 -4.346 25.893 1.00 97.69 258 THR A CA 1
ATOM 2058 C C . THR A 1 258 ? -5.927 -3.273 25.160 1.00 97.69 258 THR A C 1
ATOM 2060 O O . THR A 1 258 ? -6.903 -2.745 25.695 1.00 97.69 258 THR A O 1
ATOM 2063 N N . SER A 1 259 ? -5.503 -2.939 23.937 1.00 97.81 259 SER A N 1
ATOM 2064 C CA . SER A 1 259 ? -6.157 -1.948 23.073 1.00 97.81 259 SER A CA 1
ATO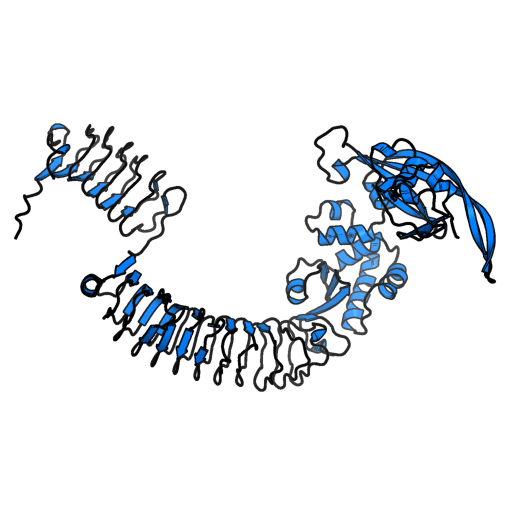M 2065 C C . SER A 1 259 ? -6.091 -2.340 21.588 1.00 97.81 259 SER A C 1
ATOM 2067 O O . SER A 1 259 ? -5.210 -3.103 21.182 1.00 97.81 259 SER A O 1
ATOM 2069 N N . GLY A 1 260 ? -6.972 -1.773 20.757 1.00 97.56 260 GLY A N 1
ATOM 2070 C CA . GLY A 1 260 ? -6.813 -1.735 19.300 1.00 97.56 260 GLY A CA 1
ATOM 2071 C C . GLY A 1 260 ? -5.716 -0.747 18.887 1.00 97.56 260 GLY A C 1
ATOM 2072 O O . GLY A 1 260 ? -4.600 -0.824 19.381 1.00 97.56 260 GLY A O 1
ATOM 2073 N N . SER A 1 261 ? -5.974 0.176 17.954 1.00 98.19 261 SER A N 1
ATOM 2074 C CA . SER A 1 261 ? -4.996 1.236 17.628 1.00 98.19 261 SER A CA 1
ATOM 2075 C C . SER A 1 261 ? -5.088 2.415 18.595 1.00 98.19 261 SER A C 1
ATOM 2077 O O . SER A 1 261 ? -6.180 2.781 19.018 1.00 98.19 261 SER A O 1
ATOM 2079 N N . ILE A 1 262 ? -3.965 3.080 18.855 1.00 98.31 262 ILE A N 1
ATOM 2080 C CA . ILE A 1 262 ? -3.877 4.297 19.665 1.00 98.31 262 ILE A CA 1
ATOM 2081 C C . ILE A 1 262 ? -3.372 5.438 18.780 1.00 98.31 262 ILE A C 1
ATOM 2083 O O . ILE A 1 262 ? -2.283 5.358 18.210 1.00 98.31 262 ILE A O 1
ATOM 2087 N N . SER A 1 263 ? -4.166 6.501 18.672 1.00 97.69 263 SER A N 1
ATOM 2088 C CA . SER A 1 263 ? -3.805 7.736 17.977 1.00 97.69 263 SER A CA 1
ATOM 2089 C C . SER A 1 263 ? -3.985 8.925 18.908 1.00 97.69 263 SER A C 1
ATOM 2091 O O . SER A 1 263 ? -5.093 9.171 19.382 1.00 97.69 263 SER A O 1
ATOM 2093 N N . ILE A 1 264 ? -2.911 9.672 19.139 1.00 96.69 264 ILE A N 1
ATOM 2094 C CA . ILE A 1 264 ? -2.891 10.845 20.016 1.00 96.69 264 ILE A CA 1
ATOM 2095 C C . ILE A 1 264 ? -2.387 12.029 19.196 1.00 96.69 264 ILE A C 1
ATOM 2097 O O . ILE A 1 264 ? -1.272 11.986 18.679 1.00 96.69 264 ILE A O 1
ATOM 2101 N N . ASN A 1 265 ? -3.213 13.059 19.034 1.00 93.62 265 ASN A N 1
ATOM 2102 C CA . ASN A 1 265 ? -2.876 14.250 18.255 1.00 93.62 265 ASN A CA 1
ATOM 2103 C C . ASN A 1 265 ? -2.182 15.324 19.113 1.00 93.62 265 ASN A C 1
ATOM 2105 O O . ASN A 1 265 ? -1.978 15.159 20.313 1.00 93.62 265 ASN A O 1
ATOM 2109 N N . TYR A 1 266 ? -1.808 16.438 18.482 1.00 88.75 266 TYR A N 1
ATOM 2110 C CA . TYR A 1 266 ? -1.153 17.581 19.125 1.00 88.75 266 TYR A CA 1
ATOM 2111 C C . TYR A 1 266 ? -1.916 18.105 20.353 1.00 88.75 266 TYR A C 1
ATOM 2113 O O . TYR A 1 266 ? -3.149 18.117 20.370 1.00 88.75 266 TYR A O 1
ATOM 2121 N N . ASN A 1 267 ? -1.176 18.589 21.358 1.00 88.50 267 ASN A N 1
ATOM 2122 C CA . ASN A 1 267 ? -1.708 19.118 22.625 1.00 88.50 267 ASN A CA 1
ATOM 2123 C C . ASN A 1 267 ? -2.629 18.128 23.358 1.00 88.50 267 ASN A C 1
ATOM 2125 O O . ASN A 1 267 ? -3.673 18.514 23.882 1.00 88.50 267 ASN A O 1
ATOM 2129 N N . CYS A 1 268 ? -2.276 16.843 23.327 1.00 92.44 268 CYS A N 1
ATOM 2130 C CA . CYS A 1 268 ? -2.998 15.785 24.023 1.00 92.44 268 CYS A CA 1
ATOM 2131 C C . CYS A 1 268 ? -2.042 14.946 24.863 1.00 92.44 268 CYS A C 1
ATOM 2133 O O . CYS A 1 268 ? -0.889 14.763 24.475 1.00 92.44 268 CYS A O 1
ATOM 2135 N N . GLY A 1 269 ? -2.544 14.374 25.954 1.00 93.75 269 GLY A N 1
ATOM 2136 C CA . GLY A 1 269 ? -1.813 13.440 26.803 1.00 93.75 269 GLY A CA 1
ATOM 2137 C C . GLY A 1 269 ? -2.633 12.189 27.100 1.00 93.75 269 GLY A C 1
ATOM 2138 O O . GLY A 1 269 ? -3.863 12.222 27.153 1.00 93.75 269 GLY A O 1
ATOM 2139 N N . ALA A 1 270 ? -1.960 11.061 27.304 1.00 95.94 270 ALA A N 1
ATOM 2140 C CA . ALA A 1 270 ? -2.612 9.852 27.782 1.00 95.94 270 ALA A CA 1
ATOM 2141 C C . ALA A 1 270 ? -1.685 9.028 28.673 1.00 95.94 270 ALA A C 1
ATOM 2143 O O . ALA A 1 270 ? -0.469 9.009 28.470 1.00 95.94 270 ALA A O 1
ATOM 2144 N N . ARG A 1 271 ? -2.263 8.323 29.650 1.00 96.62 271 ARG A N 1
ATOM 2145 C CA . ARG A 1 271 ? -1.510 7.490 30.595 1.00 96.62 271 ARG A CA 1
ATOM 2146 C C . ARG A 1 271 ? -1.956 6.031 30.513 1.00 96.62 271 ARG A C 1
ATOM 2148 O O . ARG A 1 271 ? -3.135 5.738 30.672 1.00 96.62 271 ARG A O 1
ATOM 2155 N N . PHE A 1 272 ? -0.991 5.134 30.293 1.00 97.06 272 PHE A N 1
ATOM 2156 C CA . PHE A 1 272 ? -1.199 3.694 30.079 1.00 97.06 272 PHE A CA 1
ATOM 2157 C C . PHE A 1 272 ? -0.183 2.846 30.875 1.00 97.06 272 PHE A C 1
ATOM 2159 O O . PHE A 1 272 ? 0.701 2.220 30.283 1.00 97.06 272 PHE A O 1
ATOM 2166 N N . PRO A 1 273 ? -0.234 2.824 32.218 1.00 96.38 273 PRO A N 1
ATOM 2167 C CA . PRO A 1 273 ? 0.821 2.199 33.016 1.00 96.38 273 PRO A CA 1
ATOM 2168 C C . PRO A 1 273 ? 0.834 0.664 32.904 1.00 96.38 273 PRO A C 1
ATOM 2170 O O . PRO A 1 273 ? 1.901 0.059 33.017 1.00 96.38 273 PRO A O 1
ATOM 2173 N N . LEU A 1 274 ? -0.315 0.028 32.646 1.00 97.81 274 LEU A N 1
ATOM 2174 C CA . LEU A 1 274 ? -0.458 -1.435 32.581 1.00 97.81 274 LEU A CA 1
ATOM 2175 C C . LEU A 1 274 ? -0.720 -1.988 31.171 1.00 97.81 274 LEU A C 1
ATOM 2177 O O . LEU A 1 274 ? -0.886 -3.198 31.025 1.00 97.81 274 LEU A O 1
ATOM 2181 N N . LEU A 1 275 ? -0.709 -1.143 30.135 1.00 98.38 275 LEU A N 1
ATOM 2182 C CA . LEU A 1 275 ? -0.984 -1.579 28.764 1.00 98.38 275 LEU A CA 1
ATOM 2183 C C . LEU A 1 275 ? 0.136 -2.492 28.272 1.00 98.38 275 LEU A C 1
ATOM 2185 O O . LEU A 1 275 ? 1.276 -2.049 28.153 1.00 98.38 275 LEU A O 1
ATOM 2189 N N . LYS A 1 276 ? -0.203 -3.747 27.965 1.00 98.00 276 LYS A N 1
ATOM 2190 C CA . LYS A 1 276 ? 0.735 -4.786 27.516 1.00 98.00 276 LYS A CA 1
ATOM 2191 C C . LYS A 1 276 ? 0.676 -5.027 26.016 1.00 98.00 276 LYS A C 1
ATOM 2193 O O . LYS A 1 276 ? 1.723 -5.218 25.397 1.00 98.00 276 LYS A O 1
ATOM 2198 N N . ASN A 1 277 ? -0.527 -5.009 25.435 1.00 98.19 277 ASN A N 1
ATOM 2199 C CA . ASN A 1 277 ? -0.743 -5.382 24.036 1.00 98.19 277 ASN A CA 1
ATOM 2200 C C . ASN A 1 277 ? -1.572 -4.346 23.272 1.00 98.19 277 ASN A C 1
ATOM 2202 O O . ASN A 1 277 ? -2.602 -3.872 23.749 1.00 98.19 277 ASN A O 1
ATOM 2206 N N . VAL A 1 278 ? -1.139 -4.056 22.048 1.00 98.50 278 VAL A N 1
ATOM 2207 C CA . VAL A 1 278 ? -1.848 -3.215 21.080 1.00 98.50 278 VAL A CA 1
ATOM 2208 C C . VAL A 1 278 ? -2.005 -4.008 19.787 1.00 98.50 278 VAL A C 1
ATOM 2210 O O . VAL A 1 278 ? -1.020 -4.319 19.116 1.00 98.50 278 VAL A O 1
ATOM 2213 N N . ASP A 1 279 ? -3.241 -4.335 19.419 1.00 97.44 279 ASP A N 1
ATOM 2214 C CA . ASP A 1 279 ? -3.540 -5.119 18.210 1.00 97.44 279 ASP A CA 1
ATOM 2215 C C . ASP A 1 279 ? -3.437 -4.297 16.917 1.00 97.44 279 ASP A C 1
ATOM 2217 O O . ASP A 1 279 ? -3.368 -4.853 15.817 1.00 97.44 279 ASP A O 1
ATOM 2221 N N . GLY A 1 280 ? -3.422 -2.971 17.045 1.00 97.56 280 GLY A N 1
ATOM 2222 C CA . GLY A 1 280 ? -3.305 -2.029 15.942 1.00 97.56 280 GLY A CA 1
ATOM 2223 C C . GLY A 1 280 ? -1.992 -1.248 15.933 1.00 97.56 280 GLY A C 1
ATOM 2224 O O . GLY A 1 280 ? -0.921 -1.767 16.246 1.00 97.56 280 GLY A O 1
ATOM 2225 N N . ASN A 1 281 ? -2.086 0.019 15.533 1.00 98.25 281 ASN A N 1
ATOM 2226 C CA . ASN A 1 281 ? -0.950 0.935 15.427 1.00 98.25 281 ASN A CA 1
ATOM 2227 C C . ASN A 1 281 ? -0.856 1.847 16.653 1.00 98.25 281 ASN A C 1
ATOM 2229 O O . ASN A 1 281 ? -1.883 2.208 17.222 1.00 98.25 281 ASN A O 1
ATOM 2233 N N . ILE A 1 282 ? 0.350 2.307 16.985 1.00 97.88 282 ILE A N 1
ATOM 2234 C CA . ILE A 1 282 ? 0.578 3.417 17.917 1.00 97.88 282 ILE A CA 1
ATOM 2235 C C . ILE A 1 282 ? 1.139 4.604 17.138 1.00 97.88 282 ILE A C 1
ATOM 2237 O O . ILE A 1 282 ? 2.228 4.537 16.559 1.00 97.88 282 ILE A O 1
ATOM 2241 N N . HIS A 1 283 ? 0.401 5.710 17.157 1.00 96.19 283 HIS A N 1
ATOM 2242 C CA . HIS A 1 283 ? 0.811 6.992 16.596 1.00 96.19 283 HIS A CA 1
ATOM 2243 C C . HIS A 1 283 ? 0.580 8.092 17.631 1.00 96.19 283 HIS A C 1
ATOM 2245 O O . HIS A 1 283 ? -0.552 8.325 18.046 1.00 96.19 283 HIS A O 1
ATOM 2251 N N . ASN A 1 284 ? 1.650 8.768 18.041 1.00 95.56 284 ASN A N 1
ATOM 2252 C CA . ASN A 1 284 ? 1.577 9.874 18.987 1.00 95.56 284 ASN A CA 1
ATOM 2253 C C . ASN A 1 284 ? 2.201 11.133 18.381 1.00 95.56 284 ASN A C 1
ATOM 2255 O O . ASN A 1 284 ? 3.329 11.093 17.904 1.00 95.56 284 ASN A O 1
ATOM 2259 N N . GLN A 1 285 ? 1.458 12.232 18.393 1.00 93.88 285 GLN A N 1
ATOM 2260 C CA . GLN A 1 285 ? 1.882 13.590 18.047 1.00 93.88 285 GLN A CA 1
ATOM 2261 C C . GLN A 1 285 ? 1.630 14.581 19.196 1.00 93.88 285 GLN A C 1
ATOM 2263 O O . GLN A 1 285 ? 1.884 15.773 19.034 1.00 93.88 285 GLN A O 1
ATOM 2268 N N . GLY A 1 286 ? 1.109 14.103 20.327 1.00 92.38 286 GLY A N 1
ATOM 2269 C CA . GLY A 1 286 ? 0.903 14.877 21.542 1.00 92.38 286 GLY A CA 1
ATOM 2270 C C . GLY A 1 286 ? 2.117 14.844 22.468 1.00 92.38 286 GLY A C 1
ATOM 2271 O O . GLY A 1 286 ? 3.266 14.775 22.029 1.00 92.38 286 GLY A O 1
ATOM 2272 N N . GLU A 1 287 ? 1.842 14.901 23.766 1.00 94.00 287 GLU A N 1
ATOM 2273 C CA . GLU A 1 287 ? 2.828 14.788 24.839 1.00 94.00 287 GLU A CA 1
ATOM 2274 C C . GLU A 1 287 ? 3.450 13.383 24.885 1.00 94.00 287 GLU A C 1
ATOM 2276 O O . GLU A 1 287 ? 2.841 12.399 24.450 1.00 94.00 287 GLU A O 1
ATOM 2281 N N . THR A 1 288 ? 4.667 13.266 25.429 1.00 94.69 288 THR A N 1
ATOM 2282 C CA . THR A 1 288 ? 5.370 11.978 25.514 1.00 94.69 288 THR A CA 1
ATOM 2283 C C . THR A 1 288 ? 4.555 10.957 26.311 1.00 94.69 288 THR A C 1
ATOM 2285 O O . THR A 1 288 ? 4.276 11.144 27.493 1.00 94.69 288 THR A O 1
ATOM 2288 N N . CYS A 1 289 ? 4.216 9.836 25.675 1.00 94.88 289 CYS A N 1
ATOM 2289 C CA . CYS A 1 289 ? 3.484 8.740 26.304 1.00 94.88 289 CYS A CA 1
ATOM 2290 C C . CYS A 1 289 ? 4.440 7.643 26.791 1.00 94.88 289 CYS A C 1
ATOM 2292 O O . CYS A 1 289 ? 5.191 7.053 26.007 1.00 94.88 289 CYS A O 1
ATOM 2294 N N . HIS A 1 290 ? 4.374 7.343 28.090 1.00 94.94 290 HIS A N 1
ATOM 2295 C CA . HIS A 1 290 ? 5.176 6.307 28.741 1.00 94.94 290 HIS A CA 1
ATOM 2296 C C . HIS A 1 290 ? 4.405 4.983 28.815 1.00 94.94 290 HIS A C 1
ATOM 2298 O O . HIS A 1 290 ? 3.566 4.773 29.689 1.00 94.94 290 HIS A O 1
ATOM 2304 N N . PHE A 1 291 ? 4.732 4.067 27.912 1.00 95.88 291 PHE A N 1
ATOM 2305 C CA . PHE A 1 291 ? 4.190 2.716 27.827 1.00 95.88 291 PHE A CA 1
ATOM 2306 C C . PHE A 1 291 ? 5.085 1.722 28.588 1.00 95.88 291 PHE A C 1
ATOM 2308 O O . PHE A 1 291 ? 5.710 0.834 28.008 1.00 95.88 291 PHE A O 1
ATOM 2315 N N . ILE A 1 292 ? 5.189 1.891 29.909 1.00 95.50 292 ILE A N 1
ATOM 2316 C CA . ILE A 1 292 ? 6.165 1.179 30.762 1.00 95.50 292 ILE A CA 1
ATOM 2317 C C . ILE A 1 292 ? 6.006 -0.352 30.781 1.00 95.50 292 ILE A C 1
ATOM 2319 O O . ILE A 1 292 ? 6.977 -1.063 31.047 1.00 95.50 292 ILE A O 1
ATOM 2323 N N . SER A 1 293 ? 4.799 -0.850 30.498 1.00 97.31 293 SER A N 1
ATOM 2324 C CA . SER A 1 293 ? 4.450 -2.278 30.505 1.00 97.31 293 SER A CA 1
ATOM 2325 C C . SER A 1 293 ? 4.184 -2.845 29.110 1.00 97.31 293 SER A C 1
ATOM 2327 O O . SER A 1 293 ? 3.828 -4.014 29.001 1.00 97.31 293 SER A O 1
ATOM 2329 N N . LEU A 1 294 ? 4.343 -2.043 28.053 1.00 98.12 294 LEU A N 1
ATOM 2330 C CA . LEU A 1 294 ? 4.006 -2.461 26.697 1.00 98.12 294 LEU A CA 1
ATOM 2331 C C . LEU A 1 294 ? 5.027 -3.465 26.180 1.00 98.12 294 LEU A C 1
ATOM 2333 O O . LEU A 1 294 ? 6.216 -3.167 26.087 1.00 98.12 294 LEU A O 1
ATOM 2337 N N . GLU A 1 295 ? 4.531 -4.641 25.813 1.00 98.12 295 GLU A N 1
ATOM 2338 C CA . GLU A 1 295 ? 5.325 -5.775 25.348 1.00 98.12 295 GLU A CA 1
ATOM 2339 C C . GLU A 1 295 ? 5.127 -6.023 23.850 1.00 98.12 295 GLU A C 1
ATOM 2341 O O . GLU A 1 295 ? 6.075 -6.423 23.168 1.00 98.12 295 GLU A O 1
ATOM 2346 N N . LYS A 1 296 ? 3.929 -5.755 23.310 1.00 98.50 296 LYS A N 1
ATOM 2347 C CA . LYS A 1 296 ? 3.605 -6.073 21.915 1.00 98.50 296 LYS A CA 1
ATOM 2348 C C . LYS A 1 296 ? 2.755 -5.019 21.210 1.00 98.50 296 LYS A C 1
ATOM 2350 O O . LYS A 1 296 ? 1.722 -4.589 21.720 1.00 98.50 296 LYS A O 1
ATOM 2355 N N . VAL A 1 297 ? 3.146 -4.688 19.977 1.00 98.56 297 VAL A N 1
ATOM 2356 C CA . VAL A 1 297 ? 2.354 -3.890 19.025 1.00 98.56 297 VAL A CA 1
ATOM 2357 C C . VAL A 1 297 ? 2.232 -4.660 17.717 1.00 98.56 297 VAL A C 1
ATOM 2359 O O . VAL A 1 297 ? 3.200 -4.797 16.980 1.00 98.56 297 VAL A O 1
ATOM 2362 N N . LYS A 1 298 ? 1.055 -5.183 17.387 1.00 98.06 298 LYS A N 1
ATOM 2363 C CA . LYS A 1 298 ? 0.881 -6.004 16.179 1.00 98.06 298 LYS A CA 1
ATOM 2364 C C . LYS A 1 298 ? 1.014 -5.191 14.884 1.00 98.06 298 LYS A C 1
ATOM 2366 O O . LYS A 1 298 ? 1.482 -5.729 13.882 1.00 98.06 298 LYS A O 1
ATOM 2371 N N . GLY A 1 299 ? 0.602 -3.923 14.898 1.00 98.06 299 GLY A N 1
ATOM 2372 C CA . GLY A 1 299 ? 0.730 -2.993 13.776 1.00 98.06 299 GLY A CA 1
ATOM 2373 C C . GLY A 1 299 ? 2.036 -2.195 13.800 1.00 98.06 299 GLY A C 1
ATOM 2374 O O . GLY A 1 299 ? 3.108 -2.707 14.110 1.00 98.06 299 GLY A O 1
ATOM 2375 N N . THR A 1 300 ? 1.958 -0.919 13.436 1.00 98.06 300 THR A N 1
ATOM 2376 C CA . THR A 1 300 ? 3.091 0.008 13.419 1.00 98.06 300 THR A CA 1
ATOM 2377 C C . THR A 1 300 ? 3.316 0.655 14.782 1.00 98.06 300 THR A C 1
ATOM 2379 O O . THR A 1 300 ? 2.405 1.272 15.331 1.00 98.06 300 THR A O 1
ATOM 2382 N N . TYR A 1 301 ? 4.553 0.608 15.272 1.00 97.25 301 TYR A N 1
ATOM 2383 C CA . TYR A 1 301 ? 5.027 1.373 16.419 1.00 97.25 301 TYR A CA 1
ATOM 2384 C C . TYR A 1 301 ? 5.938 2.519 15.956 1.00 97.25 301 TYR A C 1
ATOM 2386 O O . TYR A 1 301 ? 6.958 2.291 15.299 1.00 97.25 301 TYR A O 1
ATOM 2394 N N . LYS A 1 302 ? 5.563 3.761 16.287 1.00 95.19 302 LYS A N 1
ATOM 2395 C CA . LYS A 1 302 ? 6.383 4.957 16.044 1.00 95.19 302 LYS A CA 1
ATOM 2396 C C . LYS A 1 302 ? 7.029 5.435 17.340 1.00 95.19 302 LYS A C 1
ATOM 2398 O O . LYS A 1 302 ? 6.326 5.664 18.322 1.00 95.19 302 LYS A O 1
ATOM 2403 N N . THR A 1 303 ? 8.341 5.666 17.321 1.00 93.56 303 THR A N 1
ATOM 2404 C CA . THR A 1 303 ? 9.097 6.095 18.518 1.00 93.56 303 THR A CA 1
ATOM 2405 C C . THR A 1 303 ? 8.953 7.581 18.857 1.00 93.56 303 THR A C 1
ATOM 2407 O O . THR A 1 303 ? 9.412 8.032 19.904 1.00 93.56 303 THR A O 1
ATOM 2410 N N . TYR A 1 304 ? 8.351 8.375 17.968 1.00 92.62 304 TYR A N 1
ATOM 2411 C CA . TYR A 1 304 ? 8.156 9.803 18.207 1.00 92.62 304 TYR A CA 1
ATOM 2412 C C . TYR A 1 304 ? 7.194 10.011 19.382 1.00 92.62 304 TYR A C 1
ATOM 2414 O O . TYR A 1 304 ? 6.080 9.492 19.354 1.00 92.62 304 TYR A O 1
ATOM 2422 N N . GLN A 1 305 ? 7.631 10.754 20.406 1.00 93.62 305 GLN A N 1
ATOM 2423 C CA . GLN A 1 305 ? 6.857 11.018 21.628 1.00 93.62 305 GLN A CA 1
ATOM 2424 C C . GLN A 1 305 ? 6.377 9.735 22.340 1.00 93.62 305 GLN A C 1
ATOM 2426 O O . GLN A 1 305 ? 5.362 9.747 23.031 1.00 93.62 305 GLN A O 1
ATOM 2431 N N . THR A 1 306 ? 7.065 8.599 22.198 1.00 94.19 306 THR A N 1
ATOM 2432 C CA . THR A 1 306 ? 6.704 7.370 22.920 1.00 94.19 306 THR A CA 1
ATOM 2433 C C . THR A 1 306 ? 7.922 6.725 23.565 1.00 94.19 306 THR A C 1
ATOM 2435 O O . THR A 1 306 ? 9.018 6.734 23.009 1.00 94.19 306 THR A O 1
ATOM 2438 N N . ILE A 1 307 ? 7.726 6.151 24.753 1.00 93.56 307 ILE A N 1
ATOM 2439 C CA . ILE A 1 307 ? 8.757 5.414 25.490 1.00 93.56 307 ILE A CA 1
ATOM 2440 C C . ILE A 1 307 ? 8.167 4.066 25.907 1.00 93.56 307 ILE A C 1
ATOM 2442 O O . ILE A 1 307 ? 7.240 4.028 26.712 1.00 93.56 307 ILE A O 1
ATOM 2446 N N . ALA A 1 308 ? 8.698 2.968 25.363 1.00 95.12 308 ALA A N 1
ATOM 2447 C CA . ALA A 1 308 ? 8.233 1.603 25.623 1.00 95.12 308 ALA A CA 1
ATOM 2448 C C . ALA A 1 308 ? 9.421 0.674 25.953 1.00 95.12 308 ALA A C 1
ATOM 2450 O O . ALA A 1 308 ? 9.889 -0.062 25.085 1.00 95.12 308 ALA A O 1
ATOM 2451 N N . PRO A 1 309 ? 9.956 0.707 27.188 1.00 93.56 309 PRO A N 1
ATOM 2452 C CA . PRO A 1 309 ? 11.212 0.030 27.524 1.00 93.56 309 PRO A CA 1
ATOM 2453 C C . PRO A 1 309 ? 11.111 -1.501 27.468 1.00 93.56 309 PRO A C 1
ATOM 2455 O O . PRO A 1 309 ? 12.106 -2.163 27.200 1.00 93.56 309 PRO A O 1
ATOM 2458 N N . LYS A 1 310 ? 9.917 -2.068 27.693 1.00 95.81 310 LYS A N 1
ATOM 2459 C CA . LYS A 1 310 ? 9.668 -3.519 27.723 1.00 95.81 310 LYS A CA 1
ATOM 2460 C C . LYS A 1 310 ? 9.191 -4.101 26.392 1.00 95.81 310 LYS A C 1
ATOM 2462 O O . LYS A 1 310 ? 8.811 -5.269 26.360 1.00 95.81 310 LYS A O 1
ATOM 2467 N N . ILE A 1 311 ? 9.211 -3.323 25.308 1.00 97.06 311 ILE A N 1
ATOM 2468 C CA . ILE A 1 311 ? 8.715 -3.790 24.013 1.00 97.06 311 ILE A CA 1
ATOM 2469 C C . ILE A 1 311 ? 9.528 -4.999 23.534 1.00 97.06 311 ILE A C 1
ATOM 2471 O O . ILE A 1 311 ? 10.756 -4.962 23.503 1.00 97.06 311 ILE A O 1
ATOM 2475 N N . GLN A 1 312 ? 8.836 -6.076 23.166 1.00 97.81 312 GLN A N 1
ATOM 2476 C CA . GLN A 1 312 ? 9.426 -7.343 22.723 1.00 97.81 312 GLN A CA 1
ATOM 2477 C C . GLN A 1 312 ? 9.107 -7.654 21.264 1.00 97.81 312 GLN A C 1
ATOM 2479 O O . GLN A 1 312 ? 9.937 -8.231 20.560 1.00 97.81 312 GLN A O 1
ATOM 2484 N N . GLU A 1 313 ? 7.921 -7.276 20.794 1.00 98.44 313 GLU A N 1
ATOM 2485 C CA . GLU A 1 313 ? 7.466 -7.584 19.442 1.00 98.44 313 GLU A CA 1
ATOM 2486 C C . GLU A 1 313 ? 6.709 -6.408 18.828 1.00 98.44 313 GLU A C 1
ATOM 2488 O O . GLU A 1 313 ? 5.798 -5.845 19.436 1.00 98.44 313 GLU A O 1
ATOM 2493 N N . VAL A 1 314 ? 7.059 -6.071 17.589 1.00 98.25 314 VAL A N 1
ATOM 2494 C CA . VAL A 1 314 ? 6.350 -5.063 16.796 1.00 98.25 314 VAL A CA 1
ATOM 2495 C C . VAL A 1 314 ? 6.045 -5.589 15.395 1.00 98.25 314 VAL A C 1
ATOM 2497 O O . VAL A 1 314 ? 6.768 -6.441 14.874 1.00 98.25 314 VAL A O 1
ATOM 2500 N N . GLY A 1 315 ? 4.980 -5.092 14.767 1.00 98.06 315 GLY A N 1
ATOM 2501 C CA . GLY A 1 315 ? 4.758 -5.241 13.331 1.00 98.06 315 GLY A CA 1
ATOM 2502 C C . GLY A 1 315 ? 5.789 -4.416 12.573 1.00 98.06 315 GLY A C 1
ATOM 2503 O O . GLY A 1 315 ? 6.888 -4.886 12.296 1.00 98.06 315 GLY A O 1
ATOM 2504 N N . ASP A 1 316 ? 5.461 -3.160 12.295 1.00 96.88 316 ASP A N 1
ATOM 2505 C CA . ASP A 1 316 ? 6.410 -2.201 11.725 1.00 96.88 316 ASP A CA 1
ATOM 2506 C C . ASP A 1 316 ? 7.055 -1.359 12.832 1.00 96.88 316 ASP A C 1
ATOM 2508 O O . ASP A 1 316 ? 6.360 -0.890 13.733 1.00 96.88 316 ASP A O 1
ATOM 2512 N N . LEU A 1 317 ? 8.353 -1.085 12.720 1.00 95.56 317 LEU A N 1
ATOM 2513 C CA . LEU A 1 317 ? 9.076 -0.169 13.601 1.00 95.56 317 LEU A CA 1
ATOM 2514 C C . LEU A 1 317 ? 9.526 1.069 12.825 1.00 95.56 317 LEU A C 1
ATOM 2516 O O . LEU A 1 317 ? 10.372 0.966 11.937 1.00 95.56 317 LEU A O 1
ATOM 2520 N N . LEU A 1 318 ? 8.985 2.241 13.171 1.00 94.06 318 LEU A N 1
ATOM 2521 C CA . LEU A 1 318 ? 9.401 3.522 12.594 1.00 94.06 318 LEU A CA 1
ATOM 2522 C C . LEU A 1 318 ? 10.076 4.387 13.664 1.00 94.06 318 LEU A C 1
ATOM 2524 O O . LEU A 1 318 ? 9.435 4.878 14.597 1.00 94.06 318 LEU A O 1
ATOM 2528 N N . MET A 1 319 ? 11.379 4.579 13.513 1.00 92.00 319 MET A N 1
ATOM 2529 C CA . MET A 1 319 ? 12.225 5.267 14.475 1.00 92.00 319 MET A CA 1
ATOM 2530 C C . MET A 1 319 ? 12.506 6.698 14.026 1.00 92.00 319 MET A C 1
ATOM 2532 O O . MET A 1 319 ? 13.150 6.935 13.006 1.00 92.00 319 MET A O 1
ATOM 2536 N N . HIS A 1 320 ? 12.048 7.654 14.829 1.00 86.50 320 HIS A N 1
ATOM 2537 C CA . HIS A 1 320 ? 12.306 9.086 14.645 1.00 86.50 320 HIS A CA 1
ATOM 2538 C C . HIS A 1 320 ? 13.350 9.630 15.629 1.00 86.50 320 HIS A C 1
ATOM 2540 O O . HIS A 1 320 ? 13.866 10.726 15.443 1.00 86.50 320 HIS A O 1
ATOM 2546 N N . THR A 1 321 ? 13.648 8.868 16.677 1.00 80.62 321 THR A N 1
ATOM 2547 C CA . THR A 1 321 ? 14.506 9.243 17.803 1.00 80.62 321 THR A CA 1
ATOM 2548 C C . THR A 1 321 ? 15.380 8.057 18.181 1.00 80.62 321 THR A C 1
ATOM 2550 O O . THR A 1 321 ? 14.931 6.911 18.096 1.00 80.62 321 THR A O 1
ATOM 2553 N N . SER A 1 322 ? 16.621 8.320 18.595 1.00 72.69 322 SER A N 1
ATOM 2554 C CA . SER A 1 322 ? 17.505 7.265 19.094 1.00 72.69 322 SER A CA 1
ATOM 2555 C C . SER A 1 322 ? 16.951 6.712 20.405 1.00 72.69 322 SER A C 1
ATOM 2557 O O . SER A 1 322 ? 16.831 7.448 21.382 1.00 72.69 322 SER A O 1
ATOM 2559 N N . LEU A 1 323 ? 16.579 5.432 20.403 1.00 77.81 323 LEU A N 1
ATOM 2560 C CA . LEU A 1 323 ? 16.119 4.685 21.570 1.00 77.81 323 LEU A CA 1
ATOM 2561 C C . LEU A 1 323 ? 16.907 3.380 21.670 1.00 77.81 323 LEU A C 1
ATOM 2563 O O . LEU A 1 323 ? 17.220 2.760 20.651 1.00 77.81 323 LEU A O 1
ATOM 2567 N N . GLU A 1 324 ? 17.184 2.953 22.900 1.00 79.75 324 GLU A N 1
ATOM 2568 C CA . GLU A 1 324 ? 17.734 1.628 23.174 1.00 79.75 324 GLU A CA 1
ATOM 2569 C C . GLU A 1 324 ? 16.595 0.616 23.334 1.00 79.75 324 GLU A C 1
ATOM 2571 O O . GLU A 1 324 ? 15.668 0.812 24.122 1.00 79.75 324 GLU A O 1
ATOM 2576 N N . PHE A 1 325 ? 16.662 -0.474 22.571 1.00 86.50 325 PHE A N 1
ATOM 2577 C CA . PHE A 1 325 ? 15.702 -1.572 22.639 1.00 86.50 325 PHE A CA 1
ATOM 2578 C C . PHE A 1 325 ? 16.333 -2.784 23.327 1.00 86.50 325 PHE A C 1
ATOM 2580 O O . PHE A 1 325 ? 16.833 -3.699 22.671 1.00 86.50 325 PHE A O 1
ATOM 2587 N N . GLU A 1 326 ? 16.290 -2.801 24.659 1.00 88.44 326 GLU A N 1
ATOM 2588 C CA . GLU A 1 326 ? 16.882 -3.882 25.461 1.00 88.44 326 GLU A CA 1
ATOM 2589 C C . GLU A 1 326 ? 16.129 -5.211 25.321 1.00 88.44 326 GLU A C 1
ATOM 2591 O O . GLU A 1 326 ? 16.739 -6.274 25.392 1.00 88.44 326 GLU A O 1
ATOM 2596 N N . HIS A 1 327 ? 14.812 -5.177 25.099 1.00 94.56 327 HIS A N 1
ATOM 2597 C CA . HIS A 1 327 ? 13.959 -6.372 25.116 1.00 94.56 327 HIS A CA 1
ATOM 2598 C C . HIS A 1 327 ? 13.328 -6.728 23.764 1.00 94.56 327 HIS A C 1
ATOM 2600 O O . HIS A 1 327 ? 12.670 -7.765 23.670 1.00 94.56 327 HIS A O 1
ATOM 2606 N N . LEU A 1 328 ? 13.540 -5.918 22.718 1.00 96.81 328 LEU A N 1
ATOM 2607 C CA . LEU A 1 328 ? 12.920 -6.133 21.410 1.00 96.81 328 LEU A CA 1
ATOM 2608 C C . LEU A 1 328 ? 13.517 -7.371 20.740 1.00 96.81 328 LEU A C 1
ATOM 2610 O O . LEU A 1 328 ? 14.673 -7.354 20.334 1.00 96.81 328 LEU A O 1
ATOM 2614 N N . LYS A 1 329 ? 12.706 -8.421 20.593 1.00 97.94 329 LYS A N 1
ATOM 2615 C CA . LYS A 1 329 ? 13.087 -9.715 20.013 1.00 97.94 329 LYS A CA 1
ATOM 2616 C C . LYS A 1 329 ? 12.649 -9.884 18.567 1.00 97.94 329 LYS A C 1
ATOM 2618 O O . LYS A 1 329 ? 13.281 -10.647 17.837 1.00 97.94 329 LYS A O 1
ATOM 2623 N N . ARG A 1 330 ? 11.553 -9.243 18.146 1.00 98.38 330 ARG A N 1
ATOM 2624 C CA . ARG A 1 330 ? 10.944 -9.491 16.829 1.00 98.38 330 ARG A CA 1
ATOM 2625 C C . ARG A 1 330 ? 10.379 -8.228 16.183 1.00 98.38 330 ARG A C 1
ATOM 2627 O O . ARG A 1 330 ? 9.597 -7.508 16.799 1.00 98.38 330 ARG A O 1
ATOM 2634 N N . ILE A 1 331 ? 10.699 -8.038 14.904 1.00 97.75 331 ILE A N 1
ATOM 2635 C CA . ILE A 1 331 ? 10.046 -7.078 14.004 1.00 97.75 331 ILE A CA 1
ATOM 2636 C C . ILE A 1 331 ? 9.395 -7.879 12.870 1.00 97.75 331 ILE A C 1
ATOM 2638 O O . ILE A 1 331 ? 10.084 -8.429 12.010 1.00 97.75 331 ILE A O 1
ATOM 2642 N N . ASN A 1 332 ? 8.065 -7.985 12.877 1.00 97.38 332 ASN A N 1
ATOM 2643 C CA . ASN A 1 332 ? 7.312 -8.789 11.904 1.00 97.38 332 ASN A CA 1
ATOM 2644 C C . ASN A 1 332 ? 7.071 -8.081 10.562 1.00 97.38 332 ASN A C 1
ATOM 2646 O O . ASN A 1 332 ? 6.573 -8.704 9.627 1.00 97.38 332 ASN A O 1
ATOM 2650 N N . GLY A 1 333 ? 7.416 -6.804 10.467 1.00 94.94 333 GLY A N 1
ATOM 2651 C CA . GLY A 1 333 ? 7.242 -5.951 9.304 1.00 94.94 333 GLY A CA 1
ATOM 2652 C C . GLY A 1 333 ? 8.519 -5.185 8.980 1.00 94.94 333 GLY A C 1
ATOM 2653 O O . GLY A 1 333 ? 9.620 -5.745 9.002 1.00 94.94 333 GLY A O 1
ATOM 2654 N N . ARG A 1 334 ? 8.379 -3.915 8.598 1.00 92.31 334 ARG A N 1
ATOM 2655 C CA . ARG A 1 334 ? 9.514 -3.080 8.177 1.00 92.31 334 ARG A CA 1
ATOM 2656 C C . ARG A 1 334 ? 10.183 -2.390 9.359 1.00 92.31 334 ARG A C 1
ATOM 2658 O O . ARG A 1 334 ? 9.510 -1.862 10.241 1.00 92.31 334 ARG A O 1
ATOM 2665 N N . LEU A 1 335 ? 11.506 -2.321 9.304 1.00 92.00 335 LEU A N 1
ATOM 2666 C CA . LEU A 1 335 ? 12.309 -1.410 10.107 1.00 92.00 335 LEU A CA 1
ATOM 2667 C C . LEU A 1 335 ? 12.587 -0.147 9.281 1.00 92.00 335 LEU A C 1
ATOM 2669 O O . LEU A 1 335 ? 13.034 -0.243 8.141 1.00 92.00 335 LEU A O 1
ATOM 2673 N N . ASN A 1 336 ? 12.319 1.030 9.839 1.00 90.50 336 ASN A N 1
ATOM 2674 C CA . ASN A 1 336 ? 12.698 2.314 9.255 1.00 90.50 336 ASN A CA 1
ATOM 2675 C C . ASN A 1 336 ? 13.354 3.178 10.330 1.00 90.50 336 ASN A C 1
ATOM 2677 O O . ASN A 1 336 ? 12.729 3.503 11.335 1.00 90.50 336 ASN A O 1
ATOM 2681 N N . ASN A 1 337 ? 14.605 3.545 10.105 1.00 88.00 337 ASN A N 1
ATOM 2682 C CA . ASN A 1 337 ? 15.434 4.343 10.992 1.00 88.00 337 ASN A CA 1
ATOM 2683 C C . ASN A 1 337 ? 16.364 5.206 10.135 1.00 88.00 337 ASN A C 1
ATOM 2685 O O . ASN A 1 337 ? 16.784 4.799 9.054 1.00 88.00 337 ASN A O 1
ATOM 2689 N N . ALA A 1 338 ? 16.678 6.407 10.615 1.00 79.31 338 ALA A N 1
ATOM 2690 C CA . ALA A 1 338 ? 17.578 7.341 9.932 1.00 79.31 338 ALA A CA 1
ATOM 2691 C C . ALA A 1 338 ? 19.003 7.347 10.521 1.00 79.31 338 ALA A C 1
ATOM 2693 O O . ALA A 1 338 ? 19.812 8.204 10.181 1.00 79.31 338 ALA A O 1
ATOM 2694 N N . PHE A 1 339 ? 19.290 6.438 11.450 1.00 83.88 339 PHE A N 1
ATOM 2695 C CA . PHE A 1 339 ? 20.519 6.395 12.239 1.00 83.88 339 PHE A CA 1
ATOM 2696 C C . PHE A 1 339 ? 20.809 4.958 12.674 1.00 83.88 339 PHE A C 1
ATOM 2698 O O . PHE A 1 339 ? 19.908 4.120 12.709 1.00 83.88 339 PHE A O 1
ATOM 2705 N N . LYS A 1 340 ? 22.062 4.680 13.036 1.00 84.31 340 LYS A N 1
ATOM 2706 C CA . LYS A 1 340 ? 22.512 3.354 13.477 1.00 84.31 340 LYS A CA 1
ATOM 2707 C C . LYS A 1 340 ? 21.921 3.006 14.837 1.00 84.31 340 LYS A C 1
ATOM 2709 O O . LYS A 1 340 ? 21.897 3.846 15.734 1.00 84.31 340 LYS A O 1
ATOM 2714 N N . VAL A 1 341 ? 21.489 1.759 14.993 1.00 86.00 341 VAL A N 1
ATOM 2715 C CA . VAL A 1 341 ? 20.862 1.276 16.230 1.00 86.00 341 VAL A CA 1
ATOM 2716 C C . VAL A 1 341 ? 21.580 0.024 16.718 1.00 86.00 341 VAL A C 1
ATOM 2718 O O . VAL A 1 341 ? 22.034 -0.799 15.922 1.00 86.00 341 VAL A O 1
ATOM 2721 N N . ASN A 1 342 ? 21.696 -0.117 18.037 1.00 88.62 342 ASN A N 1
ATOM 2722 C CA . ASN A 1 342 ? 22.157 -1.345 18.669 1.00 88.62 342 ASN A CA 1
ATOM 2723 C C . ASN A 1 342 ? 20.952 -2.146 19.173 1.00 88.62 342 ASN A C 1
ATOM 2725 O O . ASN A 1 342 ? 20.374 -1.827 20.210 1.00 88.62 342 ASN A O 1
ATOM 2729 N N . PHE A 1 343 ? 20.576 -3.184 18.434 1.00 90.94 343 PHE A N 1
ATOM 2730 C CA . PHE A 1 343 ? 19.480 -4.075 18.791 1.00 90.94 343 PHE A CA 1
ATOM 2731 C C . PHE A 1 343 ? 20.020 -5.304 19.530 1.00 90.94 343 PHE A C 1
ATOM 2733 O O . PHE A 1 343 ? 20.229 -6.363 18.939 1.00 90.94 343 PHE A O 1
ATOM 2740 N N . LYS A 1 344 ? 20.244 -5.164 20.841 1.00 91.62 344 LYS A N 1
ATOM 2741 C CA . LYS A 1 344 ? 20.905 -6.191 21.667 1.00 91.62 344 LYS A CA 1
ATOM 2742 C C . LYS A 1 344 ? 20.172 -7.537 21.699 1.00 91.62 344 LYS A C 1
ATOM 2744 O O . LYS A 1 344 ? 20.834 -8.566 21.765 1.00 91.62 344 LYS A O 1
ATOM 2749 N N . SER A 1 345 ? 18.839 -7.516 21.637 1.00 95.81 345 SER A N 1
ATOM 2750 C CA . SER A 1 345 ? 17.981 -8.699 21.826 1.00 95.81 345 SER A CA 1
ATOM 2751 C C . SER A 1 345 ? 17.214 -9.136 20.574 1.00 95.81 345 SER A C 1
ATOM 2753 O O . SER A 1 345 ? 16.409 -10.062 20.653 1.00 95.81 345 SER A O 1
ATOM 2755 N N . LEU A 1 346 ? 17.424 -8.482 19.427 1.00 96.56 346 LEU A N 1
ATOM 2756 C CA . LEU A 1 346 ? 16.610 -8.696 18.229 1.00 96.56 346 LEU A CA 1
ATOM 2757 C C . LEU A 1 346 ? 17.006 -9.986 17.517 1.00 96.56 346 LEU A C 1
ATOM 2759 O O . LEU A 1 346 ? 18.081 -10.083 16.934 1.00 96.56 346 LEU A O 1
ATOM 2763 N N . GLU A 1 347 ? 16.105 -10.964 17.539 1.00 97.81 347 GLU A N 1
ATOM 2764 C CA . GLU A 1 347 ? 16.328 -12.300 16.986 1.00 97.81 347 GLU A CA 1
ATOM 2765 C C . GLU A 1 347 ? 15.746 -12.466 15.577 1.00 97.81 347 GLU A C 1
ATOM 2767 O O . GLU A 1 347 ? 16.204 -13.321 14.817 1.00 97.81 347 GLU A O 1
ATOM 2772 N N . TYR A 1 348 ? 14.728 -11.676 15.219 1.00 98.25 348 TYR A N 1
ATOM 2773 C CA . TYR A 1 348 ? 14.008 -11.811 13.952 1.00 98.25 348 TYR A CA 1
ATOM 2774 C C . TYR A 1 348 ? 13.621 -10.468 13.337 1.00 98.25 348 TYR A C 1
ATOM 2776 O O . TYR A 1 348 ? 13.005 -9.629 14.001 1.00 98.25 348 TYR A O 1
ATOM 2784 N N . ILE A 1 349 ? 13.877 -10.326 12.034 1.00 96.19 349 ILE A N 1
ATOM 2785 C CA . ILE A 1 349 ? 13.424 -9.188 11.227 1.00 96.19 349 ILE A CA 1
ATOM 2786 C C . ILE A 1 349 ? 12.771 -9.688 9.940 1.00 96.19 349 ILE A C 1
ATOM 2788 O O . ILE A 1 349 ? 13.310 -10.537 9.228 1.00 96.19 349 ILE A O 1
ATOM 2792 N N . HIS A 1 350 ? 11.610 -9.137 9.596 1.00 96.62 350 HIS A N 1
ATOM 2793 C CA . HIS A 1 350 ? 10.940 -9.510 8.356 1.00 96.62 350 HIS A CA 1
ATOM 2794 C C . HIS A 1 350 ? 11.575 -8.852 7.120 1.00 96.62 350 HIS A C 1
ATOM 2796 O O . HIS A 1 350 ? 11.896 -9.550 6.158 1.00 96.62 350 HIS A O 1
ATOM 2802 N N . TYR A 1 351 ? 11.798 -7.535 7.150 1.00 94.94 351 TYR A N 1
ATOM 2803 C CA . TYR A 1 351 ? 12.460 -6.779 6.079 1.00 94.94 351 TYR A CA 1
ATOM 2804 C C . TYR A 1 351 ? 13.703 -6.052 6.594 1.00 94.94 351 TYR A C 1
ATOM 2806 O O . TYR A 1 351 ? 13.584 -5.223 7.497 1.00 94.94 351 TYR A O 1
ATOM 2814 N N . PHE A 1 352 ? 14.864 -6.308 5.989 1.00 92.50 352 PHE A N 1
ATOM 2815 C CA . PHE A 1 352 ? 16.127 -5.649 6.343 1.00 92.50 352 PHE A CA 1
ATOM 2816 C C . PHE A 1 352 ? 16.976 -5.325 5.104 1.00 92.50 352 PHE A C 1
ATOM 2818 O O . PHE A 1 352 ? 16.910 -6.063 4.119 1.00 92.50 352 PHE A O 1
ATOM 2825 N N . GLY A 1 353 ? 17.773 -4.253 5.164 1.00 88.00 353 GLY A N 1
ATOM 2826 C CA . 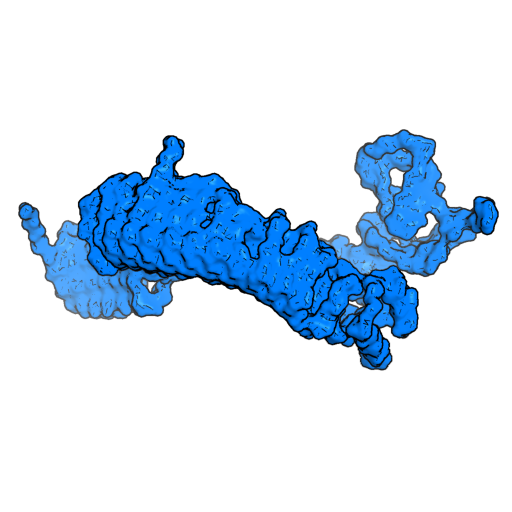GLY A 1 353 ? 18.773 -3.904 4.147 1.00 88.00 353 GLY A CA 1
ATOM 2827 C C . GLY A 1 353 ? 18.584 -2.542 3.468 1.00 88.00 353 GLY A C 1
ATOM 2828 O O . GLY A 1 353 ? 18.996 -2.381 2.323 1.00 88.00 353 GLY A O 1
ATOM 2829 N N . ASP A 1 354 ? 17.934 -1.571 4.117 1.00 82.88 354 ASP A N 1
ATOM 2830 C CA . ASP A 1 354 ? 17.976 -0.162 3.684 1.00 82.88 354 ASP A CA 1
ATOM 2831 C C . ASP A 1 354 ? 19.374 0.419 3.968 1.00 82.88 354 ASP A C 1
ATOM 2833 O O . ASP A 1 354 ? 19.919 0.167 5.036 1.00 82.88 354 ASP A O 1
ATOM 2837 N N . GLU A 1 355 ? 19.953 1.221 3.070 1.00 80.38 355 GLU A N 1
ATOM 2838 C CA . GLU A 1 355 ? 21.294 1.809 3.268 1.00 80.38 355 GLU A CA 1
ATOM 2839 C C . GLU A 1 355 ? 21.408 2.623 4.569 1.00 80.38 355 GLU A C 1
ATOM 2841 O O . GLU A 1 355 ? 22.473 2.689 5.183 1.00 80.38 355 GLU A O 1
ATOM 2846 N N . LYS A 1 356 ? 20.301 3.209 5.049 1.00 81.69 356 LYS A N 1
ATOM 2847 C CA . LYS A 1 356 ? 20.257 3.939 6.329 1.00 81.69 356 LYS A CA 1
ATOM 2848 C C . LYS A 1 356 ? 20.467 3.034 7.545 1.00 81.69 356 LYS A C 1
ATOM 2850 O O . LYS A 1 356 ? 20.749 3.530 8.635 1.00 81.69 356 LYS A O 1
ATOM 2855 N N . GLN A 1 357 ? 20.306 1.722 7.375 1.00 83.50 357 GLN A N 1
ATOM 2856 C CA . GLN A 1 357 ? 20.499 0.714 8.416 1.00 83.50 357 GLN A CA 1
ATOM 2857 C C . GLN A 1 357 ? 21.956 0.270 8.541 1.00 83.50 357 GLN A C 1
ATOM 2859 O O . GLN A 1 357 ? 22.299 -0.308 9.577 1.00 83.50 357 GLN A O 1
ATOM 2864 N N . ASN A 1 358 ? 22.802 0.571 7.550 1.00 81.06 358 ASN A N 1
ATOM 2865 C CA . ASN A 1 358 ? 24.175 0.079 7.475 1.00 81.06 358 ASN A CA 1
ATOM 2866 C C . ASN A 1 358 ? 24.968 0.420 8.747 1.00 81.06 358 ASN A C 1
ATOM 2868 O O . ASN A 1 358 ? 25.024 1.569 9.204 1.00 81.06 358 ASN A O 1
ATOM 2872 N N . GLY A 1 359 ? 25.600 -0.601 9.331 1.00 80.06 359 GLY A N 1
ATOM 2873 C CA . GLY A 1 359 ? 26.363 -0.483 10.575 1.00 80.06 359 GLY A CA 1
ATOM 2874 C C . GLY A 1 359 ? 25.532 -0.524 11.864 1.00 80.06 359 GLY A C 1
ATOM 2875 O O . GLY A 1 359 ? 26.065 -0.215 12.934 1.00 80.06 359 GLY A O 1
ATOM 2876 N N . SER A 1 360 ? 24.248 -0.889 11.794 1.00 87.00 360 SER A N 1
ATOM 2877 C CA . SER A 1 360 ? 23.467 -1.263 12.981 1.00 87.00 360 SER A CA 1
ATOM 2878 C C . SER A 1 360 ? 23.984 -2.582 13.570 1.00 87.00 360 SER A C 1
ATOM 2880 O O . SER A 1 360 ? 24.369 -3.491 12.839 1.00 87.00 360 SER A O 1
ATOM 2882 N N . ARG A 1 361 ? 24.004 -2.704 14.903 1.00 88.38 361 ARG A N 1
ATOM 2883 C CA . ARG A 1 361 ? 24.510 -3.905 15.593 1.00 88.38 361 ARG A CA 1
ATOM 2884 C C . ARG A 1 361 ? 23.360 -4.847 15.927 1.00 88.38 361 ARG A C 1
ATOM 2886 O O . ARG A 1 361 ? 22.414 -4.448 16.603 1.00 88.38 361 ARG A O 1
ATOM 2893 N N . LEU A 1 362 ? 23.475 -6.091 15.465 1.00 91.69 362 LEU A N 1
ATOM 2894 C CA . LEU A 1 362 ? 22.447 -7.135 15.545 1.00 91.69 362 LEU A CA 1
ATOM 2895 C C . LEU A 1 362 ? 23.049 -8.453 16.092 1.00 91.69 362 LEU A C 1
ATOM 2897 O O . LEU A 1 362 ? 23.037 -9.469 15.401 1.00 91.69 362 LEU A O 1
ATOM 2901 N N . PRO A 1 363 ? 23.640 -8.452 17.307 1.00 91.31 363 PRO A N 1
ATOM 2902 C CA . PRO A 1 363 ? 24.519 -9.529 17.785 1.00 91.31 363 PRO A CA 1
ATOM 2903 C C . PRO A 1 363 ? 23.835 -10.888 17.997 1.00 91.31 363 PRO A C 1
ATOM 2905 O O . PRO A 1 363 ? 24.516 -11.908 18.000 1.00 91.31 363 PRO A O 1
ATOM 2908 N N . VAL A 1 364 ? 22.514 -10.912 18.197 1.00 95.44 364 VAL A N 1
ATOM 2909 C CA . VAL A 1 364 ? 21.742 -12.141 18.467 1.00 95.44 364 VAL A CA 1
ATOM 2910 C C . VAL A 1 364 ? 20.737 -12.470 17.362 1.00 95.44 364 VAL A C 1
ATOM 2912 O O . VAL A 1 364 ? 19.844 -13.295 17.566 1.00 95.44 364 VAL A O 1
ATOM 2915 N N . LEU A 1 365 ? 20.854 -11.819 16.201 1.00 95.94 365 LEU A N 1
ATOM 2916 C CA . LEU A 1 365 ? 19.950 -12.033 15.077 1.00 95.94 365 LEU A CA 1
ATOM 2917 C C . LEU A 1 365 ? 20.060 -13.475 14.578 1.00 95.94 365 LEU A C 1
ATOM 2919 O O . LEU A 1 365 ? 21.151 -13.972 14.315 1.00 95.94 365 LEU A O 1
ATOM 2923 N N . LYS A 1 366 ? 18.914 -14.146 14.446 1.00 97.00 366 LYS A N 1
ATOM 2924 C CA . LYS A 1 366 ? 18.825 -15.552 14.026 1.00 97.00 366 LYS A CA 1
ATOM 2925 C C . LYS A 1 366 ? 18.253 -15.701 12.624 1.00 97.00 366 LYS A C 1
ATOM 2927 O O . LYS A 1 366 ? 18.612 -16.636 11.919 1.00 97.00 366 LYS A O 1
ATOM 2932 N N . GLU A 1 367 ? 17.338 -14.820 12.221 1.00 97.81 367 GLU A N 1
ATOM 2933 C CA . GLU A 1 367 ? 16.668 -14.929 10.924 1.00 97.81 367 GLU A CA 1
ATOM 2934 C C . GLU A 1 367 ? 16.261 -13.562 10.357 1.00 97.81 367 GLU A C 1
ATOM 2936 O O . GLU A 1 367 ? 15.662 -12.731 11.046 1.00 97.81 367 GLU A O 1
ATOM 2941 N N . ILE A 1 368 ? 16.493 -13.392 9.052 1.00 96.75 368 ILE A N 1
ATOM 2942 C CA . ILE A 1 368 ? 15.907 -12.330 8.231 1.00 96.75 368 ILE A CA 1
ATOM 2943 C C . ILE A 1 368 ? 14.990 -12.968 7.183 1.00 96.75 368 ILE A C 1
ATOM 2945 O O . ILE A 1 368 ? 15.414 -13.829 6.410 1.00 96.75 368 ILE A O 1
ATOM 2949 N N . ARG A 1 369 ? 13.717 -12.561 7.097 1.00 97.12 369 ARG A N 1
ATOM 2950 C CA . ARG A 1 369 ? 12.802 -13.157 6.101 1.00 97.12 369 ARG A CA 1
ATOM 2951 C C . ARG A 1 369 ? 13.120 -12.705 4.673 1.00 97.12 369 ARG A C 1
ATOM 2953 O O . ARG A 1 369 ? 13.169 -13.543 3.766 1.00 97.12 369 ARG A O 1
ATOM 2960 N N . PHE A 1 370 ? 13.303 -11.403 4.482 1.00 96.44 370 PHE A N 1
ATOM 2961 C CA . PHE A 1 370 ? 13.660 -10.772 3.218 1.00 96.44 370 PHE A CA 1
ATOM 2962 C C . PHE A 1 370 ? 14.800 -9.779 3.453 1.00 96.44 370 PHE A C 1
ATOM 2964 O O . PHE A 1 370 ? 14.625 -8.769 4.136 1.00 96.44 370 PHE A O 1
ATOM 2971 N N . TYR A 1 371 ? 15.958 -10.077 2.876 1.00 95.25 371 TYR A N 1
ATOM 2972 C CA . TYR A 1 371 ? 17.178 -9.297 3.023 1.00 95.25 371 TYR A CA 1
ATOM 2973 C C . TYR A 1 371 ? 17.546 -8.648 1.691 1.00 95.25 371 TYR A C 1
ATOM 2975 O O . TYR A 1 371 ? 17.703 -9.347 0.687 1.00 95.25 371 TYR A O 1
ATOM 2983 N N . LEU A 1 372 ? 17.670 -7.325 1.670 1.00 94.56 372 LEU A N 1
ATOM 2984 C CA . LEU A 1 372 ? 18.355 -6.616 0.598 1.00 94.56 372 LEU A CA 1
ATOM 2985 C C . LEU A 1 372 ? 19.843 -6.605 0.938 1.00 94.56 372 LEU A C 1
ATOM 2987 O O . LEU A 1 372 ? 20.235 -6.049 1.956 1.00 94.56 372 LEU A O 1
ATOM 2991 N N . TYR A 1 373 ? 20.647 -7.253 0.102 1.00 93.81 373 TYR A N 1
ATOM 2992 C CA . TYR A 1 373 ? 22.072 -7.428 0.335 1.00 93.81 373 TYR A CA 1
ATOM 2993 C C . TYR A 1 373 ? 22.787 -6.089 0.554 1.00 93.81 373 TYR A C 1
ATOM 2995 O O . TYR A 1 373 ? 22.690 -5.189 -0.282 1.00 93.81 373 TYR A O 1
ATOM 3003 N N . GLN A 1 374 ? 23.560 -6.021 1.637 1.00 88.88 374 GLN A N 1
ATOM 3004 C CA . GLN A 1 374 ? 24.494 -4.948 1.961 1.00 88.88 374 GLN A CA 1
ATOM 3005 C C . GLN A 1 374 ? 25.900 -5.542 2.114 1.00 88.88 374 GLN A C 1
ATOM 3007 O O . GLN A 1 374 ? 26.063 -6.589 2.746 1.00 88.88 374 GLN A O 1
ATOM 3012 N N . LYS A 1 375 ? 26.910 -4.891 1.518 1.00 83.00 375 LYS A N 1
ATOM 3013 C CA . LYS A 1 375 ? 28.283 -5.426 1.423 1.00 83.00 375 LYS A CA 1
ATOM 3014 C C . LYS A 1 375 ? 28.929 -5.665 2.795 1.00 83.00 375 LYS A C 1
ATOM 3016 O O . LYS A 1 375 ? 29.632 -6.657 2.956 1.00 83.00 375 LYS A O 1
ATOM 3021 N N . ASP A 1 376 ? 28.649 -4.796 3.764 1.00 80.06 376 ASP A N 1
ATOM 3022 C CA . ASP A 1 376 ? 29.369 -4.751 5.046 1.00 80.06 376 ASP A CA 1
ATOM 3023 C C . ASP A 1 376 ? 28.667 -5.504 6.194 1.00 80.06 376 ASP A C 1
ATOM 3025 O O . ASP A 1 376 ? 29.226 -5.650 7.279 1.00 80.06 376 ASP A O 1
ATOM 3029 N N . ASP A 1 377 ? 27.439 -5.977 5.976 1.00 79.62 377 ASP A N 1
ATOM 3030 C CA . ASP A 1 377 ? 26.573 -6.497 7.044 1.00 79.62 377 ASP A CA 1
ATOM 3031 C C . ASP A 1 377 ? 26.672 -8.029 7.223 1.00 79.62 377 ASP A C 1
ATOM 3033 O O . ASP A 1 377 ? 26.362 -8.556 8.290 1.00 79.62 377 ASP A O 1
ATOM 3037 N N . HIS A 1 378 ? 27.114 -8.759 6.193 1.00 83.44 378 HIS A N 1
ATOM 3038 C CA . HIS A 1 378 ? 27.362 -10.213 6.213 1.00 83.44 378 HIS A CA 1
ATOM 3039 C C . HIS A 1 378 ? 26.193 -11.114 6.707 1.00 83.44 378 HIS A C 1
ATOM 3041 O O . HIS A 1 378 ? 26.413 -12.222 7.212 1.00 83.44 378 HIS A O 1
ATOM 3047 N N . PHE A 1 379 ? 24.930 -10.684 6.559 1.00 91.38 379 PHE A N 1
ATOM 3048 C CA . PHE A 1 379 ? 23.741 -11.421 7.030 1.00 91.38 379 PHE A CA 1
ATOM 3049 C C . PHE A 1 379 ? 23.155 -12.452 6.051 1.00 91.38 379 PHE A C 1
ATOM 3051 O O . PHE A 1 379 ? 22.087 -13.011 6.312 1.00 91.38 379 PHE A O 1
ATOM 3058 N N . GLU A 1 380 ? 23.809 -12.743 4.927 1.00 90.81 380 GLU A N 1
ATOM 3059 C CA . GLU A 1 380 ? 23.264 -13.632 3.891 1.00 90.81 380 GLU A CA 1
ATOM 3060 C C . GLU A 1 380 ? 22.888 -15.017 4.433 1.00 90.81 380 GLU A C 1
ATOM 3062 O O . GLU A 1 380 ? 21.853 -15.571 4.072 1.00 90.81 380 GLU A O 1
ATOM 3067 N N . HIS A 1 381 ? 23.698 -15.556 5.345 1.00 90.75 381 HIS A N 1
ATOM 3068 C CA . HIS A 1 381 ? 23.495 -16.870 5.955 1.00 90.75 381 HIS A CA 1
ATOM 3069 C C . HIS A 1 381 ? 22.273 -16.939 6.890 1.00 90.75 381 HIS A C 1
ATOM 3071 O O . HIS A 1 381 ? 21.756 -18.027 7.136 1.00 90.75 381 HIS A O 1
ATOM 3077 N N . LEU A 1 382 ? 21.790 -15.793 7.383 1.00 94.81 382 LEU A N 1
ATOM 3078 C CA . LEU A 1 382 ? 20.581 -15.685 8.211 1.00 94.81 382 LEU A CA 1
ATOM 3079 C C . LEU A 1 382 ? 19.326 -15.407 7.371 1.00 94.81 382 LEU A C 1
ATOM 3081 O O . LEU A 1 382 ? 18.203 -15.449 7.882 1.00 94.81 382 LEU A O 1
ATOM 3085 N N . ALA A 1 383 ? 19.495 -15.074 6.091 1.00 95.62 383 ALA A N 1
ATOM 3086 C CA . ALA A 1 383 ? 18.416 -14.614 5.238 1.00 95.62 383 ALA A CA 1
ATOM 3087 C C . ALA A 1 383 ? 17.703 -15.775 4.528 1.00 95.62 383 ALA A C 1
ATOM 3089 O O . ALA A 1 383 ? 18.302 -16.535 3.772 1.00 95.62 383 ALA A O 1
ATOM 3090 N N . LYS A 1 384 ? 16.375 -15.858 4.671 1.00 95.75 384 LYS A N 1
ATOM 3091 C CA . LYS A 1 384 ? 15.553 -16.811 3.898 1.00 95.75 384 LYS A CA 1
ATOM 3092 C C . LYS A 1 384 ? 15.473 -16.456 2.417 1.00 95.75 384 LYS A C 1
ATOM 3094 O O . LYS A 1 384 ? 15.352 -17.342 1.575 1.00 95.75 384 LYS A O 1
ATOM 3099 N N . ASN A 1 385 ? 15.473 -15.165 2.098 1.00 95.38 385 ASN A N 1
ATOM 3100 C CA . ASN A 1 385 ? 15.435 -14.663 0.729 1.00 95.38 385 ASN A CA 1
ATOM 3101 C C . ASN A 1 385 ? 16.373 -13.464 0.621 1.00 95.38 385 ASN A C 1
ATOM 3103 O O . ASN A 1 385 ? 16.168 -12.468 1.316 1.00 95.38 385 ASN A O 1
ATOM 3107 N N . ILE A 1 386 ? 17.349 -13.554 -0.276 1.00 95.88 386 ILE A N 1
ATOM 3108 C CA . ILE A 1 386 ? 18.321 -12.491 -0.534 1.00 95.88 386 ILE A CA 1
ATOM 3109 C C . ILE A 1 386 ? 17.967 -11.815 -1.855 1.00 95.88 386 ILE A C 1
ATOM 3111 O O . ILE A 1 386 ? 17.663 -12.493 -2.844 1.00 95.88 386 ILE A O 1
ATOM 3115 N N . TYR A 1 387 ? 18.004 -10.490 -1.864 1.00 96.12 387 TYR A N 1
ATOM 3116 C CA . TYR A 1 387 ? 17.783 -9.652 -3.032 1.00 96.12 387 TYR A CA 1
ATOM 3117 C C . TYR A 1 387 ? 18.997 -8.766 -3.271 1.00 96.12 387 TYR A C 1
ATOM 3119 O O . TYR A 1 387 ? 19.617 -8.280 -2.333 1.00 96.12 387 TYR A O 1
ATOM 3127 N N . PHE A 1 388 ? 19.289 -8.518 -4.538 1.00 95.88 388 PHE A N 1
ATOM 3128 C CA . PHE A 1 388 ? 20.394 -7.701 -5.009 1.00 95.88 388 PHE A CA 1
ATOM 3129 C C . PHE A 1 388 ? 19.824 -6.574 -5.860 1.00 95.88 388 PHE A C 1
ATOM 3131 O O . PHE A 1 388 ? 19.204 -6.841 -6.892 1.00 95.88 388 PHE A O 1
ATOM 3138 N N . LYS A 1 389 ? 20.005 -5.320 -5.431 1.00 95.50 389 LYS A N 1
ATOM 3139 C CA . LYS A 1 389 ? 19.620 -4.144 -6.222 1.00 95.50 389 LYS A CA 1
ATOM 3140 C C . LYS A 1 389 ? 20.691 -3.890 -7.280 1.00 95.50 389 LYS A C 1
ATOM 3142 O O . LYS A 1 389 ? 21.734 -3.317 -6.987 1.00 95.50 389 LYS A O 1
ATOM 3147 N N . ILE A 1 390 ? 20.438 -4.327 -8.508 1.00 95.56 390 ILE A N 1
ATOM 3148 C CA . ILE A 1 390 ? 21.403 -4.185 -9.604 1.00 95.56 390 ILE A CA 1
ATOM 3149 C C . ILE A 1 390 ? 21.522 -2.730 -10.052 1.00 95.56 390 ILE A C 1
ATOM 3151 O O . ILE A 1 390 ? 22.611 -2.262 -10.368 1.00 95.56 390 ILE A O 1
ATOM 3155 N N . ASN A 1 391 ? 20.380 -2.045 -10.104 1.00 91.94 391 ASN A N 1
ATOM 3156 C CA . ASN A 1 391 ? 20.231 -0.619 -10.373 1.00 91.94 391 ASN A CA 1
ATOM 3157 C C . ASN A 1 391 ? 18.869 -0.145 -9.825 1.00 91.94 391 ASN A C 1
ATOM 3159 O O . ASN A 1 391 ? 18.126 -0.927 -9.229 1.00 91.94 391 ASN A O 1
ATOM 3163 N N . ASP A 1 392 ? 18.507 1.118 -10.048 1.00 89.81 392 ASP A N 1
ATOM 3164 C CA . ASP A 1 392 ? 17.272 1.718 -9.517 1.00 89.81 392 ASP A CA 1
ATOM 3165 C C . ASP A 1 392 ? 15.961 1.088 -9.993 1.00 89.81 392 ASP A C 1
ATOM 3167 O O . ASP A 1 392 ? 14.907 1.409 -9.450 1.00 89.81 392 ASP A O 1
ATOM 3171 N N . ARG A 1 393 ? 15.991 0.212 -11.001 1.00 91.69 393 ARG A N 1
ATOM 3172 C CA . ARG A 1 393 ? 14.786 -0.417 -11.558 1.00 91.69 393 ARG A CA 1
ATOM 3173 C C . ARG A 1 393 ? 14.848 -1.935 -11.624 1.00 91.69 393 ARG A C 1
ATOM 3175 O O . ARG A 1 393 ? 13.889 -2.538 -12.101 1.00 91.69 393 ARG A O 1
ATOM 3182 N N . MET A 1 394 ? 15.936 -2.558 -11.177 1.00 95.56 394 MET A N 1
ATOM 3183 C CA . MET A 1 394 ? 16.148 -3.994 -11.322 1.00 95.56 394 MET A CA 1
ATOM 3184 C C . MET A 1 394 ? 16.687 -4.619 -10.044 1.00 95.56 394 MET A C 1
ATOM 3186 O O . MET A 1 394 ? 17.753 -4.253 -9.547 1.00 95.56 394 MET A O 1
ATOM 3190 N N . TYR A 1 395 ? 15.973 -5.640 -9.581 1.00 97.06 395 TYR A N 1
ATOM 3191 C CA . TYR A 1 395 ? 16.373 -6.484 -8.468 1.00 97.06 395 TYR A CA 1
ATOM 3192 C C . TYR A 1 395 ? 16.479 -7.931 -8.925 1.00 97.06 395 TYR A C 1
ATOM 3194 O O . TYR A 1 395 ? 15.605 -8.430 -9.640 1.00 97.06 395 TYR A O 1
ATOM 3202 N N . LEU A 1 396 ? 17.522 -8.615 -8.464 1.00 97.25 396 LEU A N 1
ATOM 3203 C CA . LEU A 1 396 ? 17.683 -10.052 -8.640 1.00 97.25 396 LEU A CA 1
ATOM 3204 C C . LEU A 1 396 ? 17.594 -10.767 -7.300 1.00 97.25 396 LEU A C 1
ATO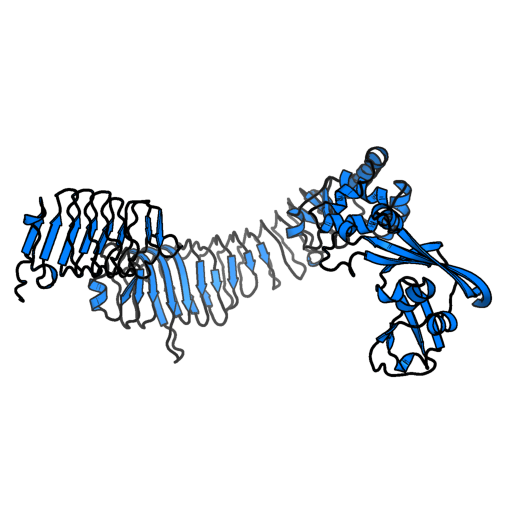M 3206 O O . LEU A 1 396 ? 18.065 -10.282 -6.280 1.00 97.25 396 LEU A O 1
ATOM 3210 N N . SER A 1 397 ? 16.998 -11.946 -7.316 1.00 95.25 397 SER A N 1
ATOM 3211 C CA . SER A 1 397 ? 17.064 -12.939 -6.247 1.00 95.25 397 SER A CA 1
ATOM 3212 C C . SER A 1 397 ? 17.280 -14.297 -6.908 1.00 95.25 397 SER A C 1
ATOM 3214 O O . SER A 1 397 ? 17.021 -14.407 -8.104 1.00 95.25 397 SER A O 1
ATOM 3216 N N . LYS A 1 398 ? 17.736 -15.313 -6.164 1.00 91.75 398 LYS A N 1
ATOM 3217 C CA . LYS A 1 398 ? 18.153 -16.655 -6.636 1.00 91.75 398 LYS A CA 1
ATOM 3218 C C . LYS A 1 398 ? 17.643 -17.054 -8.034 1.00 91.75 398 LYS A C 1
ATOM 3220 O O . LYS A 1 398 ? 18.437 -17.267 -8.943 1.00 91.75 398 LYS A O 1
ATOM 3225 N N . ASP A 1 399 ? 16.318 -17.090 -8.212 1.00 90.44 399 ASP A N 1
ATOM 3226 C CA . ASP A 1 399 ? 15.659 -17.471 -9.469 1.00 90.44 399 ASP A CA 1
ATOM 3227 C C . ASP A 1 399 ? 14.697 -16.416 -10.040 1.00 90.44 399 ASP A C 1
ATOM 3229 O O . ASP A 1 399 ? 13.914 -16.715 -10.947 1.00 90.44 399 ASP A O 1
ATOM 3233 N N . LYS A 1 400 ? 14.752 -15.182 -9.532 1.00 95.94 400 LYS A N 1
ATOM 3234 C CA . LYS A 1 400 ? 13.780 -14.122 -9.808 1.00 95.94 400 LYS A CA 1
ATOM 3235 C C . LYS A 1 400 ? 14.440 -12.843 -10.320 1.00 95.94 400 LYS A C 1
ATOM 3237 O O . LYS A 1 400 ? 15.400 -12.349 -9.738 1.00 95.94 400 LYS A O 1
ATOM 3242 N N . LEU A 1 401 ? 13.840 -12.276 -11.357 1.00 97.31 401 LEU A N 1
ATOM 3243 C CA . LEU A 1 401 ? 13.993 -10.903 -11.818 1.00 97.31 401 LEU A CA 1
ATOM 3244 C C . LEU A 1 401 ? 12.781 -10.097 -11.348 1.00 97.31 401 LEU A C 1
ATOM 3246 O O . LEU A 1 401 ? 11.642 -10.505 -11.579 1.00 97.31 401 LEU A O 1
ATOM 3250 N N . ILE A 1 402 ? 13.011 -8.937 -10.745 1.00 97.44 402 ILE A N 1
ATOM 3251 C CA . ILE A 1 402 ? 11.957 -7.988 -10.385 1.00 97.44 402 ILE A CA 1
ATOM 3252 C C . ILE A 1 402 ? 12.301 -6.632 -10.990 1.00 97.44 402 ILE A C 1
ATOM 3254 O O . ILE A 1 402 ? 13.401 -6.119 -10.789 1.00 97.44 402 ILE A O 1
ATOM 3258 N N . LEU A 1 403 ? 11.347 -6.057 -11.723 1.00 96.31 403 LEU A N 1
ATOM 3259 C CA . LEU A 1 403 ? 11.482 -4.755 -12.369 1.00 96.31 403 LEU A CA 1
ATOM 3260 C C . LEU A 1 403 ? 10.592 -3.739 -11.650 1.00 96.31 403 LEU A C 1
ATOM 3262 O O . LEU A 1 403 ? 9.371 -3.735 -11.819 1.00 96.31 403 LEU A O 1
ATOM 3266 N N . SER A 1 404 ? 11.192 -2.905 -10.804 1.00 93.94 404 SER A N 1
ATOM 3267 C CA . SER A 1 404 ? 10.472 -1.925 -9.989 1.00 93.94 404 SER A CA 1
ATOM 3268 C C . SER A 1 404 ? 11.401 -0.816 -9.512 1.00 93.94 404 SER A C 1
ATOM 3270 O O . SER A 1 404 ? 12.538 -1.092 -9.150 1.00 93.94 404 SER A O 1
ATOM 3272 N N . GLY A 1 405 ? 10.891 0.418 -9.480 1.00 89.88 405 GLY A N 1
ATOM 3273 C CA . GLY A 1 405 ? 11.541 1.567 -8.834 1.00 89.88 405 GLY A CA 1
ATOM 3274 C C . GLY A 1 405 ? 10.994 1.886 -7.437 1.00 89.88 405 GLY A C 1
ATOM 3275 O O . GLY A 1 405 ? 11.210 2.983 -6.934 1.00 89.88 405 GLY A O 1
ATOM 3276 N N . MET A 1 406 ? 10.214 0.980 -6.836 1.00 90.44 406 MET A N 1
ATOM 3277 C CA . MET A 1 406 ? 9.666 1.158 -5.485 1.00 90.44 406 MET A CA 1
ATOM 3278 C C . MET A 1 406 ? 10.696 0.825 -4.397 1.00 90.44 406 MET A C 1
ATOM 3280 O O . MET A 1 406 ? 11.684 0.139 -4.653 1.00 90.44 406 MET A O 1
ATOM 3284 N N . SER A 1 407 ? 10.435 1.242 -3.152 1.00 88.38 407 SER A N 1
ATOM 3285 C CA . SER A 1 407 ? 11.261 0.824 -2.012 1.00 88.38 407 SER A CA 1
ATOM 3286 C C . SER A 1 407 ? 11.186 -0.689 -1.773 1.00 88.38 407 SER A C 1
ATOM 3288 O O . SER A 1 407 ? 10.170 -1.339 -2.040 1.00 88.38 407 SER A O 1
ATOM 3290 N N . PHE A 1 408 ? 12.271 -1.251 -1.237 1.00 90.25 408 PHE A N 1
ATOM 3291 C CA . PHE A 1 408 ? 12.504 -2.695 -1.143 1.00 90.25 408 PHE A CA 1
ATOM 3292 C C . PHE A 1 408 ? 11.361 -3.488 -0.489 1.00 90.25 408 PHE A C 1
ATOM 3294 O O . PHE A 1 408 ? 10.969 -4.546 -0.980 1.00 90.25 408 PHE A O 1
ATOM 3301 N N . ASN A 1 409 ? 10.763 -2.951 0.574 1.00 88.56 409 ASN A N 1
ATOM 3302 C CA . ASN A 1 409 ? 9.658 -3.594 1.285 1.00 88.56 409 ASN A CA 1
ATOM 3303 C C . ASN A 1 409 ? 8.408 -3.820 0.403 1.00 88.56 409 ASN A C 1
ATOM 3305 O O . ASN A 1 409 ? 7.596 -4.688 0.712 1.00 88.56 409 ASN A O 1
ATOM 3309 N N . TYR A 1 410 ? 8.256 -3.077 -0.700 1.00 90.19 410 TYR A N 1
ATOM 3310 C CA . TYR A 1 410 ? 7.203 -3.301 -1.697 1.00 90.19 410 TYR A CA 1
ATOM 3311 C C . TYR A 1 410 ? 7.677 -4.133 -2.891 1.00 90.19 410 TYR A C 1
ATOM 3313 O O . TYR A 1 410 ? 6.854 -4.786 -3.532 1.00 90.19 410 TYR A O 1
ATOM 3321 N N . VAL A 1 411 ? 8.984 -4.135 -3.185 1.00 90.50 411 VAL A N 1
ATOM 3322 C CA . VAL A 1 411 ? 9.592 -4.876 -4.305 1.00 90.50 411 VAL A CA 1
ATOM 3323 C C . VAL A 1 411 ? 9.298 -6.369 -4.208 1.00 90.50 411 VAL A C 1
ATOM 3325 O O . VAL A 1 411 ? 8.953 -6.979 -5.216 1.00 90.50 411 VAL A O 1
ATOM 3328 N N . VAL A 1 412 ? 9.362 -6.960 -3.011 1.00 89.50 412 VAL A N 1
ATOM 3329 C CA . VAL A 1 412 ? 9.167 -8.414 -2.840 1.00 89.50 412 VAL A CA 1
ATOM 3330 C C . VAL A 1 412 ? 7.766 -8.904 -3.233 1.00 89.50 412 VAL A C 1
ATOM 3332 O O . VAL A 1 412 ? 7.588 -10.094 -3.488 1.00 89.50 412 VAL A O 1
ATOM 3335 N N . HIS A 1 413 ? 6.787 -7.993 -3.278 1.00 90.38 413 HIS A N 1
ATOM 3336 C CA . HIS A 1 413 ? 5.387 -8.266 -3.623 1.00 90.38 413 HIS A CA 1
ATOM 3337 C C . HIS A 1 413 ? 5.053 -7.900 -5.072 1.00 90.38 413 HIS A C 1
ATOM 3339 O O . HIS A 1 413 ? 3.925 -8.103 -5.515 1.00 90.38 413 HIS A O 1
ATOM 3345 N N . GLN A 1 414 ? 6.010 -7.338 -5.815 1.00 91.56 414 GLN A N 1
ATOM 3346 C CA . GLN A 1 414 ? 5.810 -7.002 -7.219 1.00 91.56 414 GLN A CA 1
ATOM 3347 C C . GLN A 1 414 ? 5.792 -8.253 -8.095 1.00 91.56 414 GLN A C 1
ATOM 3349 O O . GLN A 1 414 ? 6.297 -9.327 -7.739 1.00 91.56 414 GLN A O 1
ATOM 3354 N N . LYS A 1 415 ? 5.247 -8.076 -9.302 1.00 93.00 415 LYS A N 1
ATOM 3355 C CA . LYS A 1 415 ? 5.370 -9.070 -10.362 1.00 93.00 415 LYS A CA 1
ATOM 3356 C C . LYS A 1 415 ? 6.849 -9.401 -10.561 1.00 93.00 415 LYS A C 1
ATOM 3358 O O . LYS A 1 415 ? 7.692 -8.517 -10.711 1.00 93.00 415 LYS A O 1
ATOM 3363 N N . ASN A 1 416 ? 7.149 -10.691 -10.534 1.00 94.75 416 ASN A N 1
ATOM 3364 C CA . ASN A 1 416 ? 8.492 -11.213 -10.712 1.00 94.75 416 ASN A CA 1
ATOM 3365 C C . ASN A 1 416 ? 8.518 -1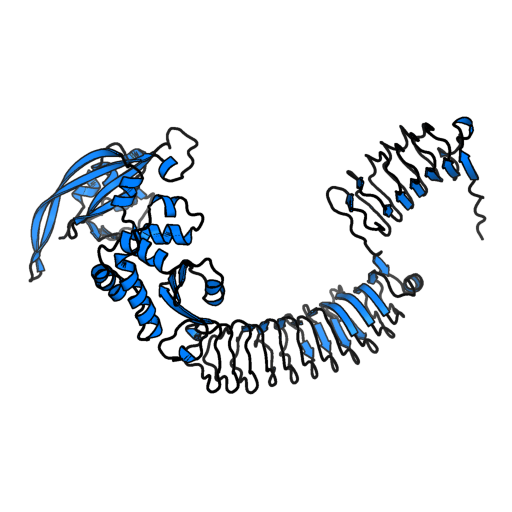2.178 -11.896 1.00 94.75 416 ASN A C 1
ATOM 3367 O O . ASN A 1 416 ? 7.516 -12.803 -12.242 1.00 94.75 416 ASN A O 1
ATOM 3371 N N . TYR A 1 417 ? 9.680 -12.263 -12.524 1.00 96.31 417 TYR A N 1
ATOM 3372 C CA . TYR A 1 417 ? 9.952 -13.083 -13.691 1.00 96.31 417 TYR A CA 1
ATOM 3373 C C . TYR A 1 417 ? 11.042 -14.091 -13.356 1.00 96.31 417 TYR A C 1
ATOM 3375 O O . TYR A 1 417 ? 11.886 -13.845 -12.502 1.00 96.31 417 TYR A O 1
ATOM 3383 N N . ASN A 1 418 ? 11.069 -15.227 -14.045 1.00 96.44 418 ASN A N 1
ATOM 3384 C CA . ASN A 1 418 ? 12.178 -16.166 -13.909 1.00 96.44 418 ASN A CA 1
ATOM 3385 C C . ASN A 1 418 ? 13.471 -15.565 -14.499 1.00 96.44 418 ASN A C 1
ATOM 3387 O O . ASN A 1 418 ? 13.401 -14.841 -15.491 1.00 96.44 418 ASN A O 1
ATOM 3391 N N . ILE A 1 419 ? 14.651 -15.922 -13.976 1.00 96.88 419 ILE A N 1
ATOM 3392 C CA . ILE A 1 419 ? 15.953 -15.532 -14.565 1.00 96.88 419 ILE A CA 1
ATOM 3393 C C . ILE A 1 419 ? 16.062 -15.874 -16.062 1.00 96.88 419 ILE A C 1
ATOM 3395 O O . ILE A 1 419 ? 16.706 -15.138 -16.802 1.00 96.88 419 ILE A O 1
ATOM 3399 N N . ARG A 1 420 ? 15.373 -16.910 -16.566 1.00 97.44 420 ARG A N 1
ATOM 3400 C CA . ARG A 1 420 ? 15.275 -17.170 -18.018 1.00 97.44 420 ARG A CA 1
ATOM 3401 C C . ARG A 1 420 ? 14.775 -15.947 -18.794 1.00 97.44 420 ARG A C 1
ATOM 3403 O O . ARG A 1 420 ? 15.310 -15.645 -19.851 1.00 97.44 420 ARG A O 1
ATOM 3410 N N . LYS A 1 421 ? 13.805 -15.208 -18.249 1.00 97.50 421 LYS A N 1
ATOM 3411 C CA . LYS A 1 421 ? 13.284 -13.981 -18.861 1.00 97.50 421 LYS A CA 1
ATOM 3412 C C . LYS A 1 421 ? 14.347 -12.884 -18.912 1.00 97.50 421 LYS A C 1
ATOM 3414 O O . LYS A 1 421 ? 14.457 -12.217 -19.933 1.00 97.50 421 LYS A O 1
ATOM 3419 N N . LEU A 1 422 ? 15.156 -12.738 -17.857 1.00 97.50 422 LEU A N 1
ATOM 3420 C CA . LEU A 1 422 ? 16.305 -11.829 -17.871 1.00 97.50 422 LEU A CA 1
ATOM 3421 C C . LEU A 1 422 ? 17.270 -12.198 -19.006 1.00 97.50 422 LEU A C 1
ATOM 3423 O O . LEU A 1 422 ? 17.616 -11.333 -19.800 1.00 97.50 422 LEU A O 1
ATOM 3427 N N . VAL A 1 423 ? 17.661 -13.473 -19.120 1.00 98.00 423 VAL A N 1
ATOM 3428 C CA . VAL A 1 423 ? 18.583 -13.930 -20.178 1.00 98.00 423 VAL A CA 1
ATOM 3429 C C . VAL A 1 423 ? 18.022 -13.646 -21.574 1.00 98.00 423 VAL A C 1
ATOM 3431 O O . VAL A 1 423 ? 18.741 -13.112 -22.416 1.00 98.00 423 VAL A O 1
ATOM 3434 N N . ALA A 1 424 ? 16.736 -13.927 -21.802 1.00 98.00 424 ALA A N 1
ATOM 3435 C CA . ALA A 1 424 ? 16.063 -13.639 -23.069 1.00 98.00 424 ALA A CA 1
ATOM 3436 C C . ALA A 1 424 ? 16.128 -12.145 -23.443 1.00 98.00 424 ALA A C 1
ATOM 3438 O O . ALA A 1 424 ? 16.313 -11.808 -24.610 1.00 98.00 424 ALA A O 1
ATOM 3439 N N . ILE A 1 425 ? 16.016 -11.247 -22.457 1.00 97.38 425 ILE A N 1
ATOM 3440 C CA . ILE A 1 425 ? 16.100 -9.793 -22.665 1.00 97.38 425 ILE A CA 1
ATOM 3441 C C . ILE A 1 425 ? 17.549 -9.348 -22.892 1.00 97.38 425 ILE A C 1
ATOM 3443 O O . ILE A 1 425 ? 17.813 -8.605 -23.834 1.00 97.38 425 ILE A O 1
ATOM 3447 N N . LEU A 1 426 ? 18.503 -9.825 -22.085 1.00 97.12 426 LEU A N 1
ATOM 3448 C CA . LEU A 1 426 ? 19.927 -9.485 -22.232 1.00 97.12 426 LEU A CA 1
ATOM 3449 C C . LEU A 1 426 ? 20.454 -9.832 -23.632 1.00 97.12 426 LEU A C 1
ATOM 3451 O O . LEU A 1 426 ? 21.250 -9.086 -24.206 1.00 97.12 426 LEU A O 1
ATOM 3455 N N . LYS A 1 427 ? 19.973 -10.936 -24.209 1.00 96.44 427 LYS A N 1
ATOM 3456 C CA . LYS A 1 427 ? 20.329 -11.383 -25.559 1.00 96.44 427 LYS A CA 1
ATOM 3457 C C . LYS A 1 427 ? 19.881 -10.461 -26.690 1.00 96.44 427 LYS A C 1
ATOM 3459 O O . LYS A 1 427 ? 20.443 -10.557 -27.775 1.00 96.44 427 LYS A O 1
ATOM 3464 N N . LEU A 1 428 ? 18.926 -9.560 -26.456 1.00 94.75 428 LEU A N 1
ATOM 3465 C CA . LEU A 1 428 ? 18.576 -8.542 -27.450 1.00 94.75 428 LEU A CA 1
ATOM 3466 C C . LEU A 1 428 ? 19.762 -7.617 -27.763 1.00 94.75 428 LEU A C 1
ATOM 3468 O O . LEU A 1 428 ? 19.908 -7.155 -28.891 1.00 94.75 428 LEU A O 1
ATOM 3472 N N . ARG A 1 429 ? 20.621 -7.369 -26.766 1.00 92.88 429 ARG A N 1
ATOM 3473 C CA . ARG A 1 429 ? 21.778 -6.469 -26.864 1.00 92.88 429 ARG A CA 1
ATOM 3474 C C . ARG A 1 429 ? 23.106 -7.215 -26.971 1.00 92.88 429 ARG A C 1
ATOM 3476 O O . ARG A 1 429 ? 24.051 -6.720 -27.585 1.00 92.88 429 ARG A O 1
ATOM 3483 N N . HIS A 1 430 ? 23.213 -8.372 -26.325 1.00 95.69 430 HIS A N 1
ATOM 3484 C CA . HIS A 1 430 ? 24.476 -9.079 -26.154 1.00 95.69 430 HIS A CA 1
ATOM 3485 C C . HIS A 1 430 ? 24.505 -10.370 -26.963 1.00 95.69 430 HIS A C 1
ATOM 3487 O O . HIS A 1 430 ? 23.717 -11.282 -26.732 1.00 95.69 430 HIS A O 1
ATOM 3493 N N . SER A 1 431 ? 25.480 -10.484 -27.863 1.00 92.81 431 SER A N 1
ATOM 3494 C CA . SER A 1 431 ? 25.649 -11.668 -28.714 1.00 92.81 431 SER A CA 1
ATOM 3495 C C . SER A 1 431 ? 26.169 -12.900 -27.964 1.00 92.81 431 SER A C 1
ATOM 3497 O O . SER A 1 431 ? 25.945 -14.029 -28.389 1.00 92.81 431 SER A O 1
ATOM 3499 N N . SER A 1 432 ? 26.863 -12.715 -26.839 1.00 96.81 432 SER A N 1
ATOM 3500 C CA . SER A 1 432 ? 27.420 -13.801 -26.025 1.00 96.81 432 SER A CA 1
ATOM 3501 C C . SER A 1 432 ? 27.467 -13.431 -24.544 1.00 96.81 432 SER A C 1
ATOM 3503 O O . SER A 1 432 ? 27.486 -12.248 -24.193 1.00 96.81 432 SER A O 1
ATOM 3505 N N . PHE A 1 433 ? 27.565 -14.434 -23.666 1.00 97.62 433 PHE A N 1
ATOM 3506 C CA . PHE A 1 433 ? 27.720 -14.199 -22.229 1.00 97.62 433 PHE A CA 1
ATOM 3507 C C . PHE A 1 433 ? 28.974 -13.361 -21.932 1.00 97.62 433 PHE A C 1
ATOM 3509 O O . PHE A 1 433 ? 28.923 -12.407 -21.160 1.00 97.62 433 PHE A O 1
ATOM 3516 N N . ARG A 1 434 ? 30.087 -13.615 -22.638 1.00 97.25 434 ARG A N 1
ATOM 3517 C CA . ARG A 1 434 ? 31.313 -12.801 -22.544 1.00 97.25 434 ARG A CA 1
ATOM 3518 C C . ARG A 1 434 ? 31.072 -11.338 -22.934 1.00 97.25 434 ARG A C 1
ATOM 3520 O O . ARG A 1 434 ? 31.633 -10.437 -22.305 1.00 97.25 434 ARG A O 1
ATOM 3527 N N . ASN A 1 435 ? 30.252 -11.085 -23.956 1.00 96.56 435 ASN A N 1
ATOM 3528 C CA . ASN A 1 435 ? 29.872 -9.729 -24.347 1.00 96.56 435 ASN A CA 1
ATOM 3529 C C . ASN A 1 435 ? 29.065 -9.031 -23.240 1.00 96.56 435 ASN A C 1
ATOM 3531 O O . ASN A 1 435 ? 29.414 -7.914 -22.866 1.00 96.56 435 ASN A O 1
ATOM 3535 N N . PHE A 1 436 ? 28.065 -9.710 -22.668 1.00 97.25 436 PHE A N 1
ATOM 3536 C CA . PHE A 1 436 ? 27.302 -9.214 -21.515 1.00 97.25 436 PHE A CA 1
ATOM 3537 C C . PHE A 1 436 ? 28.221 -8.879 -20.331 1.00 97.25 436 PHE A C 1
ATOM 3539 O O . PHE A 1 436 ? 28.205 -7.753 -19.825 1.00 97.25 436 PHE A O 1
ATOM 3546 N N . MET A 1 437 ? 29.097 -9.814 -19.951 1.00 97.31 437 MET A N 1
ATOM 3547 C CA . MET A 1 437 ? 30.001 -9.646 -18.813 1.00 97.31 437 MET A CA 1
ATOM 3548 C C . MET A 1 437 ? 30.922 -8.429 -18.966 1.00 97.31 437 MET A C 1
ATOM 3550 O O . MET A 1 437 ? 31.165 -7.700 -18.007 1.00 97.31 437 MET A O 1
ATOM 3554 N N . THR A 1 438 ? 31.449 -8.196 -20.169 1.00 95.38 438 THR A N 1
ATOM 3555 C CA . THR A 1 438 ? 32.429 -7.127 -20.423 1.00 95.38 438 THR A CA 1
ATOM 3556 C C . THR A 1 438 ? 31.801 -5.762 -20.689 1.00 95.38 438 THR A C 1
ATOM 3558 O O . THR A 1 438 ? 32.410 -4.744 -20.348 1.00 95.38 438 THR A O 1
ATOM 3561 N N . ARG A 1 439 ? 30.616 -5.718 -21.310 1.00 93.31 439 ARG A N 1
ATOM 3562 C CA . ARG A 1 439 ? 29.984 -4.464 -21.747 1.00 93.31 439 ARG A CA 1
ATOM 3563 C C . ARG A 1 439 ? 28.933 -3.927 -20.791 1.00 93.31 439 ARG A C 1
ATOM 3565 O O . ARG A 1 439 ? 28.744 -2.714 -20.770 1.00 93.31 439 ARG A O 1
ATOM 3572 N N . GLU A 1 440 ? 28.277 -4.788 -20.022 1.00 95.00 440 GLU A N 1
ATOM 3573 C CA . GLU A 1 440 ? 27.203 -4.369 -19.126 1.00 95.00 440 GLU A CA 1
ATOM 3574 C C . GLU A 1 440 ? 27.509 -4.706 -17.674 1.00 95.00 440 GLU A C 1
ATOM 3576 O O . GLU A 1 440 ? 27.638 -3.780 -16.880 1.00 95.00 440 GLU A O 1
ATOM 3581 N N . TYR A 1 441 ? 27.721 -5.980 -17.328 1.00 95.69 441 TYR A N 1
ATOM 3582 C CA . TYR A 1 441 ? 27.919 -6.365 -15.928 1.00 95.69 441 TYR A CA 1
ATOM 3583 C C . TYR A 1 441 ? 29.054 -5.569 -15.268 1.00 95.69 441 TYR A C 1
ATOM 3585 O O . TYR A 1 441 ? 28.804 -4.824 -14.330 1.00 95.69 441 TYR A O 1
ATOM 3593 N N . LYS A 1 442 ? 30.279 -5.630 -15.811 1.00 94.31 442 LYS A N 1
ATOM 3594 C CA . LYS A 1 442 ? 31.453 -4.934 -15.244 1.00 94.31 442 LYS A CA 1
ATOM 3595 C C . LYS A 1 442 ? 31.376 -3.402 -15.271 1.00 94.31 442 LYS A C 1
ATOM 3597 O O . LYS A 1 442 ? 32.184 -2.761 -14.612 1.00 94.31 442 LYS A O 1
ATOM 3602 N N . ARG A 1 443 ? 30.495 -2.816 -16.090 1.00 93.62 443 ARG A N 1
ATOM 3603 C CA . ARG A 1 443 ? 30.463 -1.364 -16.350 1.00 93.62 443 ARG A CA 1
ATOM 3604 C C . ARG A 1 443 ? 29.257 -0.658 -15.737 1.00 93.62 443 ARG A C 1
ATOM 3606 O O . ARG A 1 443 ? 29.343 0.533 -15.476 1.00 93.62 443 ARG A O 1
ATOM 3613 N N . GLN A 1 444 ? 28.133 -1.358 -15.597 1.00 93.44 444 GLN A N 1
ATOM 3614 C CA . GLN A 1 444 ? 26.828 -0.756 -15.310 1.00 93.44 444 GLN A CA 1
ATOM 3615 C C . GLN A 1 444 ? 26.118 -1.391 -14.115 1.00 93.44 444 GLN A C 1
ATOM 3617 O O . GLN A 1 444 ? 25.291 -0.732 -13.494 1.00 93.44 444 GLN A O 1
ATOM 3622 N N . TRP A 1 445 ? 26.376 -2.666 -13.813 1.00 95.25 445 TRP A N 1
ATOM 3623 C CA . TRP A 1 445 ? 25.725 -3.336 -12.689 1.00 95.25 445 TRP A CA 1
ATOM 3624 C C . TRP A 1 445 ? 26.513 -3.090 -11.406 1.00 95.25 445 TRP A C 1
ATOM 3626 O O . TRP A 1 445 ? 27.748 -3.151 -11.413 1.00 95.25 445 TRP A O 1
ATOM 3636 N N . THR A 1 446 ? 25.803 -2.903 -10.293 1.00 93.62 446 THR A N 1
ATOM 3637 C CA . THR A 1 446 ? 26.414 -2.998 -8.963 1.00 93.62 446 THR A CA 1
ATOM 3638 C C . THR A 1 446 ? 27.141 -4.337 -8.831 1.00 93.62 446 THR A C 1
ATOM 3640 O O . THR A 1 446 ? 26.595 -5.388 -9.174 1.00 93.62 446 THR A O 1
ATOM 3643 N N . GLN A 1 447 ? 28.390 -4.293 -8.367 1.00 91.88 447 GLN A N 1
ATOM 3644 C CA . GLN A 1 447 ? 29.213 -5.485 -8.176 1.00 91.88 447 GLN A CA 1
ATOM 3645 C C . GLN A 1 447 ? 28.979 -6.062 -6.781 1.00 91.88 447 GLN A C 1
ATOM 3647 O O . GLN A 1 447 ? 29.033 -5.336 -5.789 1.00 91.88 447 GLN A O 1
ATOM 3652 N N . PHE A 1 448 ? 28.760 -7.374 -6.711 1.00 92.75 448 PHE A N 1
ATOM 3653 C CA . PHE A 1 448 ? 28.534 -8.088 -5.457 1.00 92.75 448 PHE A CA 1
ATOM 3654 C C . PHE A 1 448 ? 29.590 -9.177 -5.276 1.00 92.75 448 PHE A C 1
ATOM 3656 O O . PHE A 1 448 ? 29.734 -10.065 -6.115 1.00 92.75 448 PHE A O 1
ATOM 3663 N N . GLU A 1 449 ? 30.314 -9.121 -4.162 1.00 89.31 449 GLU A N 1
ATOM 3664 C CA . GLU A 1 449 ? 31.376 -10.066 -3.801 1.00 89.31 449 GLU A CA 1
ATOM 3665 C C . GLU A 1 449 ? 30.819 -11.133 -2.848 1.00 89.31 449 GLU A C 1
ATOM 3667 O O . GLU A 1 449 ? 31.176 -11.196 -1.677 1.00 89.31 449 GLU A O 1
ATOM 3672 N N . THR A 1 450 ? 29.880 -11.954 -3.326 1.00 92.06 450 THR A N 1
ATOM 3673 C CA . THR A 1 450 ? 29.239 -12.983 -2.493 1.00 92.06 450 THR A CA 1
ATOM 3674 C C . THR A 1 450 ? 28.912 -14.245 -3.299 1.00 92.06 450 THR A C 1
ATOM 3676 O O . THR A 1 450 ? 28.433 -14.129 -4.435 1.00 92.06 450 THR A O 1
ATOM 3679 N N . PRO A 1 451 ? 29.123 -15.461 -2.746 1.00 93.12 451 PRO A N 1
ATOM 3680 C CA . PRO A 1 451 ? 28.802 -16.714 -3.435 1.00 93.12 451 PRO A CA 1
ATOM 3681 C C . PRO A 1 451 ? 27.352 -16.775 -3.930 1.00 93.12 451 PRO A C 1
ATOM 3683 O O . PRO A 1 451 ? 27.095 -17.285 -5.018 1.00 93.12 451 PRO A O 1
ATOM 3686 N N . PHE A 1 452 ? 26.418 -16.175 -3.187 1.00 93.62 452 PHE A N 1
ATOM 3687 C CA . PHE A 1 452 ? 24.999 -16.122 -3.546 1.00 93.62 452 PHE A CA 1
ATOM 3688 C C . PHE A 1 452 ? 24.743 -15.384 -4.866 1.00 93.62 452 PHE A C 1
ATOM 3690 O O . PHE A 1 452 ? 23.879 -15.787 -5.644 1.00 93.62 452 PHE A O 1
ATOM 3697 N N . PHE A 1 453 ? 25.490 -14.313 -5.143 1.00 95.62 453 PHE A N 1
ATOM 3698 C CA . PHE A 1 453 ? 25.366 -13.585 -6.403 1.00 95.62 453 PHE A CA 1
ATOM 3699 C C . PHE A 1 453 ? 26.122 -14.292 -7.531 1.00 95.62 453 PHE A C 1
ATOM 3701 O O . PHE A 1 453 ? 25.631 -14.364 -8.659 1.00 95.62 453 PHE A O 1
ATOM 3708 N N . THR A 1 454 ? 27.270 -14.898 -7.218 1.00 95.19 454 THR A N 1
ATOM 3709 C CA . THR A 1 454 ? 28.013 -15.752 -8.154 1.00 95.19 454 THR A CA 1
ATOM 3710 C C . THR A 1 454 ? 27.146 -16.900 -8.679 1.00 95.19 454 THR A C 1
ATOM 3712 O O . THR A 1 454 ? 27.179 -17.195 -9.871 1.00 95.19 454 THR A O 1
ATOM 3715 N N . GLU A 1 455 ? 26.300 -17.511 -7.843 1.00 95.81 455 GLU A N 1
ATOM 3716 C CA . GLU A 1 455 ? 25.330 -18.520 -8.290 1.00 95.81 455 GLU A CA 1
ATOM 3717 C C . GLU A 1 455 ? 24.324 -17.976 -9.317 1.00 95.81 455 GLU A C 1
ATOM 3719 O O . GLU A 1 455 ? 24.009 -18.667 -10.290 1.00 95.81 455 GLU A O 1
ATOM 3724 N N . ILE A 1 456 ? 23.855 -16.734 -9.148 1.00 96.81 456 ILE A N 1
ATOM 3725 C CA . ILE A 1 456 ? 22.960 -16.074 -10.111 1.00 96.81 456 ILE A CA 1
ATOM 3726 C C . ILE A 1 456 ? 23.685 -15.876 -11.449 1.00 96.81 456 ILE A C 1
ATOM 3728 O O . ILE A 1 456 ? 23.129 -16.208 -12.498 1.00 96.81 456 ILE A O 1
ATOM 3732 N N . LEU A 1 457 ? 24.936 -15.402 -11.432 1.00 97.06 457 LEU A N 1
ATOM 3733 C CA . LEU A 1 457 ? 25.746 -15.235 -12.646 1.00 97.06 457 LEU A CA 1
ATOM 3734 C C . LEU A 1 457 ? 26.007 -16.572 -13.354 1.00 97.06 457 LEU A C 1
ATOM 3736 O O . LEU A 1 457 ? 25.772 -16.679 -14.557 1.00 97.06 457 LEU A O 1
ATOM 3740 N N . ASN A 1 458 ? 26.389 -17.612 -12.608 1.00 96.56 458 ASN A N 1
ATOM 3741 C CA . ASN A 1 458 ? 26.581 -18.964 -13.140 1.00 96.56 458 ASN A CA 1
ATOM 3742 C C . ASN A 1 458 ? 25.294 -19.508 -13.775 1.00 96.56 458 ASN A C 1
ATOM 3744 O O . ASN A 1 458 ? 25.324 -20.211 -14.787 1.00 96.56 458 ASN A O 1
ATOM 3748 N N . LYS A 1 459 ? 24.131 -19.185 -13.199 1.00 96.81 459 LYS A N 1
ATOM 3749 C CA . LYS A 1 459 ? 22.840 -19.563 -13.773 1.00 96.81 459 LYS A CA 1
ATOM 3750 C C . LYS A 1 459 ? 22.550 -18.818 -15.076 1.00 96.81 459 LYS A C 1
ATOM 3752 O O . LYS A 1 459 ? 22.074 -19.447 -16.021 1.00 96.81 459 LYS A O 1
ATOM 3757 N N . ILE A 1 460 ? 22.837 -17.517 -15.143 1.00 97.69 460 ILE A N 1
ATOM 3758 C CA . ILE A 1 460 ? 22.713 -16.727 -16.379 1.00 97.69 460 ILE A CA 1
ATOM 3759 C C . ILE A 1 460 ? 23.602 -17.325 -17.477 1.00 97.69 460 ILE A C 1
ATOM 3761 O O . ILE A 1 460 ? 23.123 -17.524 -18.592 1.00 97.69 460 ILE A O 1
ATOM 3765 N N . GLU A 1 461 ? 24.848 -17.679 -17.155 1.00 97.88 461 GLU A N 1
ATOM 3766 C CA . GLU A 1 461 ? 25.783 -18.315 -18.090 1.00 97.88 461 GLU A CA 1
ATOM 3767 C C . GLU A 1 461 ? 25.245 -19.643 -18.634 1.00 97.88 461 GLU A C 1
ATOM 3769 O O . GLU A 1 461 ? 25.161 -19.829 -19.848 1.00 97.88 461 GLU A O 1
ATOM 3774 N N . ARG A 1 462 ? 24.798 -20.548 -17.752 1.00 97.19 462 ARG A N 1
ATOM 3775 C CA . ARG A 1 462 ? 24.226 -21.847 -18.154 1.00 97.19 462 ARG A CA 1
ATOM 3776 C C . ARG A 1 462 ? 23.008 -21.690 -19.059 1.00 97.19 462 ARG A C 1
ATOM 3778 O O . ARG A 1 462 ? 22.832 -22.451 -20.005 1.00 97.19 462 ARG A O 1
ATOM 3785 N N . LEU A 1 463 ? 22.157 -20.707 -18.770 1.00 97.81 463 LEU A N 1
ATOM 3786 C CA . LEU A 1 463 ? 20.963 -20.426 -19.565 1.00 97.81 463 LEU A CA 1
ATOM 3787 C C . LEU A 1 463 ? 21.282 -19.738 -20.894 1.00 97.81 463 LEU A C 1
ATOM 3789 O O . LEU A 1 463 ? 20.433 -19.749 -21.789 1.00 97.81 463 LEU A O 1
ATOM 3793 N N . TRP A 1 464 ? 22.481 -19.174 -21.054 1.00 98.00 464 TRP A N 1
ATOM 3794 C CA . TRP A 1 464 ? 22.836 -18.393 -22.230 1.00 98.00 464 TRP A CA 1
ATOM 3795 C C . TRP A 1 464 ? 22.751 -19.200 -23.521 1.00 98.00 464 TRP A C 1
ATOM 3797 O O . TRP A 1 464 ? 22.310 -18.672 -24.527 1.00 98.00 464 TRP A O 1
ATOM 3807 N N . ASN A 1 465 ? 23.098 -20.483 -23.525 1.00 95.50 465 ASN A N 1
ATOM 3808 C CA . ASN A 1 465 ? 23.015 -21.296 -24.747 1.00 95.50 465 ASN A CA 1
ATOM 3809 C C . ASN A 1 465 ? 21.663 -22.012 -24.912 1.00 95.50 465 ASN A C 1
ATOM 3811 O O . ASN A 1 465 ? 21.454 -22.687 -25.910 1.00 95.50 465 ASN A O 1
ATOM 3815 N N . ILE A 1 466 ? 20.751 -21.863 -23.944 1.00 96.75 466 ILE A N 1
ATOM 3816 C CA . ILE A 1 466 ? 19.472 -22.592 -23.879 1.00 96.75 466 ILE A CA 1
ATOM 3817 C C . ILE A 1 466 ? 18.278 -21.683 -24.193 1.00 96.75 466 ILE A C 1
ATOM 3819 O O . ILE A 1 466 ? 17.255 -22.143 -24.686 1.00 96.75 466 ILE A O 1
ATOM 3823 N N . VAL A 1 467 ? 18.357 -20.406 -23.818 1.00 97.56 467 VAL A N 1
ATOM 3824 C CA . VAL A 1 467 ? 17.225 -19.474 -23.881 1.00 97.56 467 VAL A CA 1
ATOM 3825 C C . VAL A 1 467 ? 17.304 -18.631 -25.144 1.00 97.56 467 VAL A C 1
ATOM 3827 O O . VAL A 1 467 ? 18.296 -17.934 -25.333 1.00 97.56 467 VAL A O 1
ATOM 3830 N N . ASP A 1 468 ? 16.263 -18.627 -25.968 1.00 96.75 468 ASP A N 1
ATOM 3831 C CA . ASP A 1 468 ? 16.181 -17.725 -27.119 1.00 96.75 468 ASP A CA 1
ATOM 3832 C C . ASP A 1 468 ? 15.965 -16.262 -26.694 1.00 96.75 468 ASP A C 1
ATOM 3834 O O . ASP A 1 468 ? 15.414 -16.006 -25.616 1.00 96.75 468 ASP A O 1
ATOM 3838 N N . PRO A 1 469 ? 16.402 -15.281 -27.509 1.00 96.25 469 PRO A N 1
ATOM 3839 C CA . PRO A 1 469 ? 16.055 -13.885 -27.285 1.00 96.25 469 PRO A CA 1
ATOM 3840 C C . PRO A 1 469 ? 14.537 -13.705 -27.203 1.00 96.25 469 PRO A C 1
ATOM 3842 O O . PRO A 1 469 ? 13.778 -14.364 -27.916 1.00 96.25 469 PRO A O 1
ATOM 3845 N N . ILE A 1 470 ? 14.094 -12.793 -26.340 1.00 95.62 470 ILE A N 1
ATOM 3846 C CA . ILE A 1 470 ? 12.678 -12.432 -26.253 1.00 95.62 470 ILE A CA 1
ATOM 3847 C C . ILE A 1 470 ? 12.208 -11.883 -27.609 1.00 95.62 470 ILE A C 1
ATOM 3849 O O . ILE A 1 470 ? 12.912 -11.102 -28.249 1.00 95.62 470 ILE A O 1
ATOM 3853 N N . LYS A 1 471 ? 11.016 -12.285 -28.047 1.00 93.00 471 LYS A N 1
ATOM 3854 C CA . LYS A 1 471 ? 10.408 -11.751 -29.270 1.00 93.00 471 LYS A CA 1
ATOM 3855 C C . LYS A 1 471 ? 9.906 -10.323 -29.044 1.00 93.00 471 LYS A C 1
ATOM 3857 O O . LYS A 1 471 ? 9.497 -9.989 -27.930 1.00 93.00 471 LYS A O 1
ATOM 3862 N N . ILE A 1 472 ? 9.937 -9.486 -30.082 1.00 90.25 472 ILE A N 1
ATOM 3863 C CA . ILE A 1 472 ? 9.533 -8.076 -29.961 1.00 90.25 472 ILE A CA 1
ATOM 3864 C C . ILE A 1 472 ? 8.044 -7.968 -29.626 1.00 90.25 472 ILE A C 1
ATOM 3866 O O . ILE A 1 472 ? 7.662 -7.223 -28.723 1.00 90.25 472 ILE A O 1
ATOM 3870 N N . GLU A 1 473 ? 7.233 -8.810 -30.259 1.00 88.38 473 GLU A N 1
ATOM 3871 C CA . GLU A 1 473 ? 5.786 -8.895 -30.069 1.00 88.38 473 GLU A CA 1
ATOM 3872 C C . GLU A 1 473 ? 5.444 -9.153 -28.593 1.00 88.38 473 GLU A C 1
ATOM 3874 O O . GLU A 1 473 ? 4.583 -8.492 -28.014 1.00 88.38 473 GLU A O 1
ATOM 3879 N N . GLU A 1 474 ? 6.207 -10.033 -27.931 1.00 91.44 474 GLU A N 1
ATOM 3880 C CA . GLU A 1 474 ? 5.954 -10.429 -26.542 1.00 91.44 474 GLU A CA 1
ATOM 3881 C C . GLU A 1 474 ? 6.042 -9.249 -25.562 1.00 91.44 474 GLU A C 1
ATOM 3883 O O . GLU A 1 474 ? 5.275 -9.185 -24.597 1.00 91.44 474 GLU A O 1
ATOM 3888 N N . PHE A 1 475 ? 6.978 -8.314 -25.764 1.00 90.75 475 PHE A N 1
ATOM 3889 C CA . PHE A 1 475 ? 7.068 -7.144 -24.889 1.00 90.75 475 PHE A CA 1
ATOM 3890 C C . PHE A 1 475 ? 6.268 -5.947 -25.398 1.00 90.75 475 PHE A C 1
ATOM 3892 O O . PHE A 1 475 ? 5.871 -5.131 -24.572 1.00 90.75 475 PHE A O 1
ATOM 3899 N N . PHE A 1 476 ? 5.969 -5.831 -26.691 1.00 86.69 476 PHE A N 1
ATOM 3900 C CA . PHE A 1 476 ? 5.043 -4.806 -27.182 1.00 86.69 476 PHE A CA 1
ATOM 3901 C C . PHE A 1 476 ? 3.630 -5.007 -26.621 1.00 86.69 476 PHE A C 1
ATOM 3903 O O . PHE A 1 476 ? 3.019 -4.065 -26.113 1.00 86.69 476 PHE A O 1
ATOM 3910 N N . GLU A 1 477 ? 3.158 -6.253 -26.608 1.00 87.19 477 GLU A N 1
ATOM 3911 C CA . GLU A 1 477 ? 1.815 -6.630 -26.151 1.00 87.19 477 GLU A CA 1
ATOM 3912 C C . GLU A 1 477 ? 1.711 -6.800 -24.626 1.00 87.19 477 GLU A C 1
ATOM 3914 O O . GLU A 1 477 ? 0.626 -6.971 -24.068 1.00 87.19 477 GLU A O 1
ATOM 3919 N N . SER A 1 478 ? 2.833 -6.738 -23.904 1.00 90.38 478 SER A N 1
ATOM 3920 C CA . SER A 1 478 ? 2.841 -6.902 -22.451 1.00 90.38 478 SER A CA 1
ATOM 3921 C C . SER A 1 478 ? 2.070 -5.784 -21.742 1.00 90.38 478 SER A C 1
ATOM 3923 O O . SER A 1 478 ? 2.383 -4.601 -21.884 1.00 90.38 478 SER A O 1
ATOM 3925 N N . ASN A 1 479 ? 1.150 -6.164 -20.851 1.00 91.06 479 ASN A N 1
ATOM 3926 C CA . ASN A 1 479 ? 0.469 -5.239 -19.933 1.00 91.06 479 ASN A CA 1
ATOM 3927 C C . ASN A 1 479 ? 1.381 -4.704 -18.808 1.00 91.06 479 ASN A C 1
ATOM 3929 O O . ASN A 1 479 ? 1.008 -3.777 -18.091 1.00 91.06 479 ASN A O 1
ATOM 3933 N N . ASP A 1 480 ? 2.578 -5.273 -18.625 1.00 92.69 480 ASP A N 1
ATOM 3934 C CA . ASP A 1 480 ? 3.550 -4.785 -17.643 1.00 92.69 480 ASP A CA 1
ATOM 3935 C C . ASP A 1 480 ? 4.426 -3.678 -18.242 1.00 92.69 480 ASP A C 1
ATOM 3937 O O . ASP A 1 480 ? 5.387 -3.946 -18.969 1.00 92.69 480 ASP A O 1
ATOM 3941 N N . ARG A 1 481 ? 4.121 -2.428 -17.874 1.00 91.12 481 ARG A N 1
ATOM 3942 C CA . ARG A 1 481 ? 4.870 -1.236 -18.291 1.00 91.12 481 ARG A CA 1
ATOM 3943 C C . ARG A 1 481 ? 6.355 -1.293 -17.918 1.00 91.12 481 ARG A C 1
ATOM 3945 O O . ARG A 1 481 ? 7.175 -0.840 -18.715 1.00 91.12 481 ARG A O 1
ATOM 3952 N N . ASN A 1 482 ? 6.716 -1.818 -16.746 1.00 92.75 482 ASN A N 1
ATOM 3953 C CA . ASN A 1 482 ? 8.116 -1.884 -16.317 1.00 92.75 482 ASN A CA 1
ATOM 3954 C C . ASN A 1 482 ? 8.895 -2.880 -17.176 1.00 92.75 482 ASN A C 1
ATOM 3956 O O . ASN A 1 482 ? 10.014 -2.576 -17.586 1.00 92.75 482 ASN A O 1
ATOM 3960 N N . LEU A 1 483 ? 8.280 -4.018 -17.516 1.00 94.75 483 LEU A N 1
ATOM 3961 C CA . LEU A 1 483 ? 8.863 -4.973 -18.458 1.00 94.75 483 LEU A CA 1
ATOM 3962 C C . LEU A 1 483 ? 9.086 -4.337 -19.834 1.00 94.75 483 LEU A C 1
ATOM 3964 O O . LEU A 1 483 ? 10.179 -4.477 -20.379 1.00 94.75 483 LEU A O 1
ATOM 3968 N N . ARG A 1 484 ? 8.093 -3.615 -20.377 1.00 92.38 484 ARG A N 1
ATOM 3969 C CA . ARG A 1 484 ? 8.220 -2.957 -21.691 1.00 92.38 484 ARG A CA 1
ATOM 3970 C C . ARG A 1 484 ? 9.381 -1.974 -21.718 1.00 92.38 484 ARG A C 1
ATOM 3972 O O . ARG A 1 484 ? 10.266 -2.091 -22.556 1.00 92.38 484 ARG A O 1
ATOM 3979 N N . LEU A 1 485 ? 9.398 -1.039 -20.765 1.00 90.12 485 LEU A N 1
ATOM 3980 C CA . LEU A 1 485 ? 10.451 -0.026 -20.653 1.00 90.12 485 LEU A CA 1
ATOM 3981 C C . LEU A 1 485 ? 11.831 -0.660 -20.501 1.00 90.12 485 LEU A C 1
ATOM 3983 O O . LEU A 1 485 ? 12.794 -0.189 -21.099 1.00 90.12 485 LEU A O 1
ATOM 3987 N N . PHE A 1 486 ? 11.923 -1.740 -19.725 1.00 93.56 486 PHE A N 1
ATOM 3988 C CA . PHE A 1 486 ? 13.166 -2.478 -19.593 1.00 93.56 486 PHE A CA 1
ATOM 3989 C C . PHE A 1 486 ? 13.584 -3.093 -20.934 1.00 93.56 486 PHE A C 1
ATOM 3991 O O . PHE A 1 486 ? 14.702 -2.847 -21.363 1.00 93.56 486 PHE A O 1
ATOM 3998 N N . CYS A 1 487 ? 12.697 -3.791 -21.652 1.00 94.62 487 CYS A N 1
ATOM 3999 C CA . CYS A 1 487 ? 13.012 -4.395 -22.956 1.00 94.62 487 CYS A CA 1
ATOM 4000 C C . CYS A 1 487 ? 13.405 -3.360 -24.025 1.00 94.62 487 CYS A C 1
ATOM 4002 O O . CYS A 1 487 ? 14.342 -3.606 -24.786 1.00 94.62 487 CYS A O 1
ATOM 4004 N N . PHE A 1 488 ? 12.763 -2.185 -24.048 1.00 90.69 488 PHE A N 1
ATOM 4005 C CA . PHE A 1 488 ? 13.106 -1.102 -24.979 1.00 90.69 488 PHE A CA 1
ATOM 4006 C C . PHE A 1 488 ? 14.540 -0.598 -24.812 1.00 90.69 488 PHE A C 1
ATOM 4008 O O . PHE A 1 488 ? 15.170 -0.221 -25.798 1.00 90.69 488 PHE A O 1
ATOM 4015 N N . ASN A 1 489 ? 15.104 -0.677 -23.604 1.00 89.44 489 ASN A N 1
ATOM 4016 C CA . ASN A 1 489 ? 16.516 -0.363 -23.412 1.00 89.44 489 ASN A CA 1
ATOM 4017 C C . ASN A 1 489 ? 17.429 -1.377 -24.127 1.00 89.44 489 ASN A C 1
ATOM 4019 O O . ASN A 1 489 ? 18.529 -1.010 -24.530 1.00 89.44 489 ASN A O 1
ATOM 4023 N N . TYR A 1 490 ? 17.011 -2.634 -24.316 1.00 93.12 490 TYR A N 1
ATOM 4024 C CA . TYR A 1 490 ? 17.864 -3.702 -24.859 1.00 93.12 490 TYR A CA 1
ATOM 4025 C C . TYR A 1 490 ? 17.662 -4.004 -26.347 1.00 93.12 490 TYR A C 1
ATOM 4027 O O . TYR A 1 490 ? 18.627 -4.418 -26.982 1.00 93.12 490 TYR A O 1
ATOM 4035 N N . VAL A 1 491 ? 16.468 -3.799 -26.916 1.00 91.69 491 VAL A N 1
ATOM 4036 C CA . VAL A 1 491 ? 16.166 -4.169 -28.317 1.00 91.69 491 VAL A CA 1
ATOM 4037 C C . VAL A 1 491 ? 17.061 -3.462 -29.341 1.00 91.69 491 VAL A C 1
ATOM 4039 O O . VAL A 1 491 ? 17.399 -4.050 -30.365 1.00 91.69 491 VAL A O 1
ATOM 4042 N N . GLY A 1 492 ? 17.504 -2.238 -29.044 1.00 88.06 492 GLY A N 1
ATOM 4043 C CA . GLY A 1 492 ? 18.240 -1.392 -29.982 1.00 88.06 492 GLY A CA 1
ATOM 4044 C C . GLY A 1 492 ? 17.309 -0.722 -30.996 1.00 88.06 492 GLY A C 1
ATOM 4045 O O . GLY A 1 492 ? 16.364 -1.328 -31.502 1.00 88.06 492 GLY A O 1
ATOM 4046 N N . VAL A 1 493 ? 17.574 0.552 -31.291 1.00 87.31 493 VAL A N 1
ATOM 4047 C CA . VAL A 1 493 ? 16.661 1.392 -32.079 1.00 87.31 493 VAL A CA 1
ATOM 4048 C C . VAL A 1 493 ? 16.480 0.902 -33.520 1.00 87.31 493 VAL A C 1
ATOM 4050 O O . VAL A 1 493 ? 15.354 0.860 -33.993 1.00 87.31 493 VAL A O 1
ATOM 4053 N N . GLY A 1 494 ? 17.522 0.409 -34.194 1.00 88.38 494 GLY A N 1
ATOM 4054 C CA . GLY A 1 494 ? 17.380 -0.138 -35.549 1.00 88.38 494 GLY A CA 1
ATOM 4055 C C . GLY A 1 494 ? 16.519 -1.394 -35.632 1.00 88.38 494 GLY A C 1
ATOM 4056 O O . GLY A 1 494 ? 15.747 -1.562 -36.571 1.00 88.38 494 GLY A O 1
ATOM 4057 N N . ASN A 1 495 ? 16.611 -2.284 -34.641 1.00 89.44 495 ASN A N 1
ATOM 4058 C CA . ASN A 1 495 ? 15.746 -3.467 -34.570 1.00 89.44 495 ASN A CA 1
ATOM 4059 C C . ASN A 1 495 ? 14.290 -3.061 -34.333 1.00 89.44 495 ASN A C 1
ATOM 4061 O O . ASN A 1 495 ? 13.389 -3.609 -34.962 1.00 89.44 495 ASN A O 1
ATOM 4065 N N . LEU A 1 496 ? 14.083 -2.071 -33.461 1.00 90.50 496 LEU A N 1
ATOM 4066 C CA . LEU A 1 496 ? 12.777 -1.486 -33.192 1.00 90.50 496 LEU A CA 1
ATOM 4067 C C . LEU A 1 496 ? 12.168 -0.867 -34.457 1.00 90.50 496 LEU A C 1
ATOM 4069 O O . LEU A 1 496 ? 11.049 -1.211 -34.817 1.00 90.50 496 LEU A O 1
ATOM 4073 N N . MET A 1 497 ? 12.909 -0.009 -35.160 1.00 92.00 497 MET A N 1
ATOM 4074 C CA . MET A 1 497 ? 12.421 0.669 -36.367 1.00 92.00 497 MET A CA 1
ATOM 4075 C C . MET A 1 497 ? 12.132 -0.309 -37.509 1.00 92.00 497 MET A C 1
ATOM 4077 O O . MET A 1 497 ? 11.151 -0.134 -38.226 1.00 92.00 497 MET A O 1
ATOM 4081 N N . ARG A 1 498 ? 12.917 -1.388 -37.640 1.00 91.12 498 ARG A N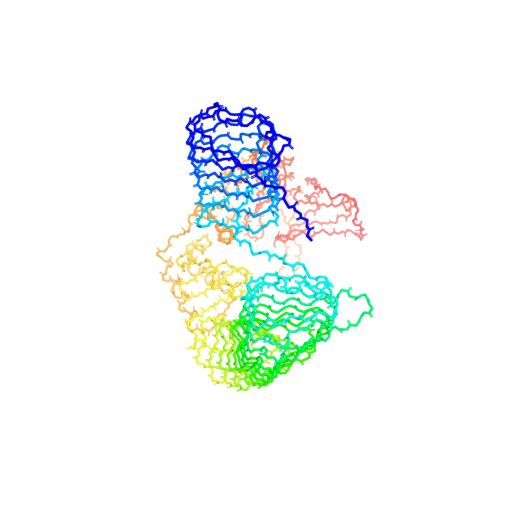 1
ATOM 4082 C CA . ARG A 1 498 ? 12.610 -2.474 -38.584 1.00 91.12 498 ARG A CA 1
ATOM 4083 C C . ARG A 1 498 ? 11.321 -3.211 -38.234 1.00 91.12 498 ARG A C 1
ATOM 4085 O O . ARG A 1 498 ? 10.553 -3.512 -39.136 1.00 91.12 498 ARG A O 1
ATOM 4092 N N . HIS A 1 499 ? 11.074 -3.489 -36.954 1.00 90.81 499 HIS A N 1
ATOM 4093 C CA . HIS A 1 499 ? 9.829 -4.127 -36.515 1.00 90.81 499 HIS A CA 1
ATOM 4094 C C . HIS A 1 499 ? 8.605 -3.225 -36.717 1.00 90.81 499 HIS A C 1
ATOM 4096 O O . HIS A 1 499 ? 7.539 -3.703 -37.079 1.00 90.81 499 HIS A O 1
ATOM 4102 N N . LEU A 1 500 ? 8.768 -1.913 -36.539 1.00 91.81 500 LEU A N 1
ATOM 4103 C CA . LEU A 1 500 ? 7.737 -0.925 -36.867 1.00 91.81 500 LEU A CA 1
ATOM 4104 C C . LEU A 1 500 ? 7.523 -0.769 -38.386 1.00 91.81 500 LEU A C 1
ATOM 4106 O O . LEU A 1 500 ? 6.630 -0.030 -38.801 1.00 91.81 500 LEU A O 1
ATOM 4110 N N . GLU A 1 501 ? 8.339 -1.458 -39.192 1.00 94.56 501 GLU A N 1
ATOM 4111 C CA . GLU A 1 501 ? 8.477 -1.339 -40.644 1.00 94.56 501 GLU A CA 1
ATOM 4112 C C . GLU A 1 501 ? 8.487 0.136 -41.076 1.00 94.56 501 GLU A C 1
ATOM 4114 O O . GLU A 1 501 ? 7.670 0.589 -41.872 1.00 94.56 501 GLU A O 1
ATOM 4119 N N . ALA A 1 502 ? 9.404 0.901 -40.474 1.00 95.69 502 ALA A N 1
ATOM 4120 C CA . ALA A 1 502 ? 9.651 2.286 -40.848 1.00 95.69 502 ALA A CA 1
ATOM 4121 C C . ALA A 1 502 ? 10.054 2.370 -42.330 1.00 95.69 502 ALA A C 1
ATOM 4123 O O . ALA A 1 502 ? 11.017 1.721 -42.754 1.00 95.69 502 ALA A O 1
ATOM 4124 N N . GLU A 1 503 ? 9.350 3.194 -43.101 1.00 96.50 503 GLU A N 1
ATOM 4125 C CA . GLU A 1 503 ? 9.574 3.365 -44.535 1.00 96.50 503 GLU A CA 1
ATOM 4126 C C . GLU A 1 503 ? 10.450 4.589 -44.790 1.00 96.50 503 GLU A C 1
ATOM 4128 O O . GLU A 1 503 ? 10.185 5.668 -44.263 1.00 96.50 503 GLU A O 1
ATOM 4133 N N . LYS A 1 504 ? 11.519 4.427 -45.576 1.00 97.06 504 LYS A N 1
ATOM 4134 C CA . LYS A 1 504 ? 12.402 5.539 -45.938 1.00 97.06 504 LYS A CA 1
ATOM 4135 C C . LYS A 1 504 ? 11.730 6.381 -47.020 1.00 97.06 504 LYS A C 1
ATOM 4137 O O . LYS A 1 504 ? 11.497 5.877 -48.113 1.00 97.06 504 LYS A O 1
ATOM 4142 N N . ILE A 1 505 ? 11.498 7.659 -46.736 1.00 97.38 505 ILE A N 1
ATOM 4143 C CA . ILE A 1 505 ? 10.798 8.589 -47.636 1.00 97.38 505 ILE A CA 1
ATOM 4144 C C . ILE A 1 505 ? 11.724 9.607 -48.306 1.00 97.38 505 ILE A C 1
ATOM 4146 O O . ILE A 1 505 ? 11.389 10.138 -49.361 1.00 97.38 505 ILE A O 1
ATOM 4150 N N . ASN A 1 506 ? 12.891 9.885 -47.721 1.00 97.75 506 ASN A N 1
ATOM 4151 C CA . ASN A 1 506 ? 13.896 10.773 -48.305 1.00 97.75 506 ASN A CA 1
ATOM 4152 C C . ASN A 1 506 ? 15.299 10.434 -47.763 1.00 97.75 506 ASN A C 1
ATOM 4154 O O . ASN A 1 506 ? 15.436 9.839 -46.693 1.00 97.75 506 ASN A O 1
ATOM 4158 N N . GLU A 1 507 ? 16.337 10.789 -48.513 1.00 97.06 507 GLU A N 1
ATOM 4159 C CA . GLU A 1 507 ? 17.743 10.630 -48.144 1.00 97.06 507 GLU A CA 1
ATOM 4160 C C . GLU A 1 507 ? 18.536 11.789 -48.740 1.00 97.06 507 GLU A C 1
ATOM 4162 O O . GLU A 1 507 ? 18.330 12.133 -49.901 1.00 97.06 507 GLU A O 1
ATOM 4167 N N . GLU A 1 508 ? 19.426 12.379 -47.948 1.00 97.25 508 GLU A N 1
ATOM 4168 C CA . GLU A 1 508 ? 20.271 13.492 -48.375 1.00 97.25 508 GLU A CA 1
ATOM 4169 C C . GLU A 1 508 ? 21.680 13.354 -47.799 1.00 97.25 508 GLU A C 1
ATOM 4171 O O . GLU A 1 508 ? 21.887 12.786 -46.718 1.00 97.25 508 GLU A O 1
ATOM 4176 N N . GLU A 1 509 ? 22.644 13.940 -48.501 1.00 94.88 509 GLU A N 1
ATOM 4177 C CA . GLU A 1 509 ? 24.046 13.984 -48.101 1.00 94.88 509 GLU A CA 1
ATOM 4178 C C . GLU A 1 509 ? 24.551 15.428 -48.035 1.00 94.88 509 GLU A C 1
ATOM 4180 O O . GLU A 1 509 ? 24.126 16.296 -48.796 1.00 94.88 509 GLU A O 1
ATOM 4185 N N . VAL A 1 510 ? 25.476 15.693 -47.114 1.00 93.19 510 VAL A N 1
ATOM 4186 C CA . VAL A 1 510 ? 26.122 17.001 -46.962 1.00 93.19 510 VAL A CA 1
ATOM 4187 C C . VAL A 1 510 ? 27.599 16.826 -46.625 1.00 93.19 510 VAL A C 1
ATOM 4189 O O . VAL A 1 510 ? 27.965 16.035 -45.755 1.00 93.19 510 VAL A O 1
ATOM 4192 N N . GLU A 1 511 ? 28.463 17.562 -47.323 1.00 91.31 511 GLU A N 1
ATOM 4193 C CA . GLU A 1 511 ? 29.894 17.612 -47.020 1.00 91.31 511 GLU A CA 1
ATOM 4194 C C . GLU A 1 511 ? 30.136 18.573 -45.852 1.00 91.31 511 GLU A C 1
ATOM 4196 O O . GLU A 1 511 ? 29.780 19.749 -45.923 1.00 91.31 511 GLU A O 1
ATOM 4201 N N . LEU A 1 512 ? 30.756 18.075 -44.782 1.00 88.38 512 LEU A N 1
ATOM 4202 C CA . LEU A 1 512 ? 31.074 18.858 -43.593 1.00 88.38 512 LEU A CA 1
ATOM 4203 C C . LEU A 1 512 ? 32.573 18.889 -43.324 1.00 88.38 512 LEU A C 1
ATOM 4205 O O . LEU A 1 512 ? 33.323 17.963 -43.650 1.00 88.38 512 LEU A O 1
ATOM 4209 N N . ASN A 1 513 ? 32.984 19.972 -42.672 1.00 84.81 513 ASN A N 1
ATOM 4210 C CA . ASN A 1 513 ? 34.331 20.153 -42.165 1.00 84.81 513 ASN A CA 1
ATOM 4211 C C . ASN A 1 513 ? 34.454 19.495 -40.790 1.00 84.81 513 ASN A C 1
ATOM 4213 O O . ASN A 1 513 ? 33.757 19.857 -39.843 1.00 84.81 513 ASN A O 1
ATOM 4217 N N . TYR A 1 514 ? 35.364 18.539 -40.701 1.00 85.69 514 TYR A N 1
ATOM 4218 C CA . TYR A 1 514 ? 35.698 17.808 -39.494 1.00 85.69 514 TYR A CA 1
ATOM 4219 C C . TYR A 1 514 ? 37.028 18.277 -38.941 1.00 85.69 514 TYR A C 1
ATOM 4221 O O . TYR A 1 514 ? 37.960 18.555 -39.696 1.00 85.69 514 TYR A O 1
ATOM 4229 N N . HIS A 1 515 ? 37.121 18.311 -37.621 1.00 85.19 515 HIS A N 1
ATOM 4230 C CA . HIS A 1 515 ? 38.338 18.636 -36.904 1.00 85.19 515 HIS A CA 1
ATOM 4231 C C . HIS A 1 515 ? 38.904 17.376 -36.250 1.00 85.19 515 HIS A C 1
ATOM 4233 O O . HIS A 1 515 ? 38.258 16.770 -35.397 1.00 85.19 515 HIS A O 1
ATOM 4239 N N . GLU A 1 516 ? 40.110 16.997 -36.663 1.00 82.75 516 GLU A N 1
ATOM 4240 C CA . GLU A 1 516 ? 40.908 15.939 -36.048 1.00 82.75 516 GLU A CA 1
ATOM 4241 C C . GLU A 1 516 ? 42.028 16.571 -35.224 1.00 82.75 516 GLU A C 1
ATOM 4243 O O . GLU A 1 516 ? 42.646 17.552 -35.645 1.00 82.75 516 GLU A O 1
ATOM 4248 N N . TYR A 1 517 ? 42.291 16.008 -34.049 1.00 82.00 517 TYR A N 1
ATOM 4249 C CA . TYR A 1 517 ? 43.381 16.444 -33.185 1.00 82.00 517 TYR A CA 1
ATOM 4250 C C . TYR A 1 517 ? 44.456 15.362 -33.147 1.00 82.00 517 TYR A C 1
ATOM 4252 O O . TYR A 1 517 ? 44.164 14.192 -32.891 1.00 82.00 517 TYR A O 1
ATOM 4260 N N . ASP A 1 518 ? 45.704 15.742 -33.416 1.00 83.69 518 ASP A N 1
ATOM 4261 C CA . ASP A 1 518 ? 46.833 14.825 -33.266 1.00 83.69 518 ASP A CA 1
ATOM 4262 C C . ASP A 1 518 ? 47.165 14.571 -31.778 1.00 83.69 518 ASP A C 1
ATOM 4264 O O . ASP A 1 518 ? 46.594 15.174 -30.867 1.00 83.69 518 ASP A O 1
ATOM 4268 N N . GLN A 1 519 ? 48.123 13.676 -31.511 1.00 84.81 519 GLN A N 1
ATOM 4269 C CA . GLN A 1 519 ? 48.550 13.344 -30.141 1.00 84.81 519 GLN A CA 1
ATOM 4270 C C . GLN A 1 519 ? 49.137 14.539 -29.362 1.00 84.81 519 GLN A C 1
ATOM 4272 O O . GLN A 1 519 ? 49.252 14.464 -28.141 1.00 84.81 519 GLN A O 1
ATOM 4277 N N . ASN A 1 520 ? 49.492 15.629 -30.049 1.00 85.88 520 ASN A N 1
ATOM 4278 C CA . ASN A 1 520 ? 50.020 16.862 -29.470 1.00 85.88 520 ASN A CA 1
ATOM 4279 C C . ASN A 1 520 ? 48.945 17.963 -29.354 1.00 85.88 520 ASN A C 1
ATOM 4281 O O . ASN A 1 520 ? 49.255 19.067 -28.909 1.00 85.88 520 ASN A O 1
ATOM 4285 N N . GLY A 1 521 ? 47.696 17.679 -29.741 1.00 80.88 521 GLY A N 1
ATOM 4286 C CA . GLY A 1 521 ? 46.581 18.625 -29.718 1.00 80.88 521 GLY A CA 1
ATOM 4287 C C . GLY A 1 521 ? 46.518 19.574 -30.918 1.00 80.88 521 GLY A C 1
ATOM 4288 O O . GLY A 1 521 ? 45.746 20.533 -30.882 1.00 80.88 521 GLY A O 1
ATOM 4289 N N . ASN A 1 522 ? 47.290 19.341 -31.985 1.00 87.00 522 ASN A N 1
ATOM 4290 C CA . ASN A 1 522 ? 47.211 20.164 -33.191 1.00 87.00 522 ASN A CA 1
ATOM 4291 C C . ASN A 1 522 ? 45.962 19.813 -34.001 1.00 87.00 522 ASN A C 1
ATOM 4293 O O . ASN A 1 522 ? 45.704 18.647 -34.303 1.00 87.00 522 ASN A O 1
ATOM 4297 N N . LYS A 1 523 ? 45.213 20.848 -34.384 1.00 85.44 523 LYS A N 1
ATOM 4298 C CA . LYS A 1 523 ? 43.951 20.752 -35.122 1.00 85.44 523 LYS A CA 1
ATOM 4299 C C . LYS A 1 523 ? 44.209 20.639 -36.627 1.00 85.44 523 LYS A C 1
ATOM 4301 O O . LYS A 1 523 ? 44.789 21.545 -37.221 1.00 85.44 523 LYS A O 1
ATOM 4306 N N . THR A 1 524 ? 43.715 19.572 -37.247 1.00 86.50 524 THR A N 1
ATOM 4307 C CA . THR A 1 524 ? 43.698 19.377 -38.704 1.00 86.50 524 THR A CA 1
ATOM 4308 C C . THR A 1 524 ? 42.258 19.319 -39.195 1.00 86.50 524 THR A C 1
ATOM 4310 O O . THR A 1 524 ? 41.405 18.701 -38.561 1.00 86.50 524 THR A O 1
ATOM 4313 N N . GLN A 1 525 ? 41.973 19.974 -40.319 1.00 85.88 525 GLN A N 1
ATOM 4314 C CA . GLN A 1 525 ? 40.642 19.978 -40.915 1.00 85.88 525 GLN A CA 1
ATOM 4315 C C . GLN A 1 525 ? 40.575 18.981 -42.071 1.00 85.88 525 GLN A C 1
ATOM 4317 O O . GLN A 1 525 ? 41.386 19.044 -42.995 1.00 85.88 525 GLN A O 1
ATOM 4322 N N . ILE A 1 526 ? 39.587 18.094 -42.038 1.00 87.50 526 ILE A N 1
ATOM 4323 C CA . ILE A 1 526 ? 39.298 17.147 -43.117 1.00 87.50 526 ILE A CA 1
ATOM 4324 C C . ILE A 1 526 ? 37.842 17.290 -43.559 1.00 87.50 526 ILE A C 1
ATOM 4326 O O . ILE A 1 526 ? 37.001 17.786 -42.814 1.00 87.50 526 ILE A O 1
ATOM 4330 N N . LYS A 1 527 ? 37.526 16.852 -44.775 1.00 86.56 527 LYS A N 1
ATOM 4331 C CA . LYS A 1 527 ? 36.155 16.845 -45.294 1.00 86.56 527 LYS A CA 1
ATOM 4332 C C . LYS A 1 527 ? 35.587 15.435 -45.225 1.00 86.56 527 LYS A C 1
ATOM 4334 O O . LYS A 1 527 ? 36.252 14.491 -45.647 1.00 86.56 527 LYS A O 1
ATOM 4339 N N . ARG A 1 528 ? 34.369 15.286 -44.701 1.00 87.88 528 ARG A N 1
ATOM 4340 C CA . ARG A 1 528 ? 33.624 14.017 -44.746 1.00 87.88 528 ARG A CA 1
ATOM 4341 C C . ARG A 1 528 ? 32.177 14.268 -45.150 1.00 87.88 528 ARG A C 1
ATOM 4343 O O . ARG A 1 528 ? 31.624 15.331 -44.875 1.00 87.88 528 ARG A O 1
ATOM 4350 N N . ILE A 1 529 ? 31.578 13.271 -45.790 1.00 89.38 529 ILE A N 1
ATOM 4351 C CA . ILE A 1 529 ? 30.173 13.294 -46.194 1.00 89.38 529 ILE A CA 1
ATOM 4352 C C . ILE A 1 529 ? 29.333 12.699 -45.066 1.00 89.38 529 ILE A C 1
ATOM 4354 O O . ILE A 1 529 ? 29.579 11.575 -44.626 1.00 89.38 529 ILE A O 1
ATOM 4358 N N . ASN A 1 530 ? 28.330 13.449 -44.620 1.00 89.50 530 ASN A N 1
ATOM 4359 C CA . ASN A 1 530 ? 27.314 12.970 -43.697 1.00 89.50 530 ASN A CA 1
ATOM 4360 C C . ASN A 1 530 ? 26.042 12.644 -44.462 1.00 89.50 530 ASN A C 1
ATOM 4362 O O . ASN A 1 530 ? 25.556 13.471 -45.229 1.00 89.50 530 ASN A O 1
ATOM 4366 N N . ARG A 1 531 ? 25.474 11.470 -44.184 1.00 92.62 531 ARG A N 1
ATOM 4367 C CA . ARG A 1 531 ? 24.193 11.030 -44.733 1.00 92.62 531 ARG A CA 1
ATOM 4368 C C . ARG A 1 531 ? 23.093 11.120 -43.683 1.00 92.62 531 ARG A C 1
ATOM 4370 O O . ARG A 1 531 ? 23.303 10.746 -42.526 1.00 92.62 531 ARG A O 1
ATOM 4377 N N . TYR A 1 532 ? 21.919 11.565 -44.110 1.00 95.25 532 TYR A N 1
ATOM 4378 C CA . TYR A 1 532 ? 20.704 11.624 -43.307 1.00 95.25 532 TYR A CA 1
ATOM 4379 C C . TYR A 1 532 ? 19.575 10.924 -44.057 1.00 95.25 532 TYR A C 1
ATOM 4381 O O . TYR A 1 532 ? 19.330 11.207 -45.225 1.00 95.25 532 TYR A O 1
ATOM 4389 N N . GLU A 1 533 ? 18.882 10.013 -43.382 1.00 97.12 533 GLU A N 1
ATOM 4390 C CA . GLU A 1 533 ? 17.748 9.280 -43.949 1.00 97.12 533 GLU A CA 1
ATOM 4391 C C . GLU A 1 533 ? 16.483 9.661 -43.182 1.00 97.12 533 GLU A C 1
ATOM 4393 O O . GLU A 1 533 ? 16.468 9.651 -41.954 1.00 97.12 533 GLU A O 1
ATOM 4398 N N . LEU A 1 534 ? 15.410 9.998 -43.885 1.00 97.44 534 LEU A N 1
ATOM 4399 C CA . LEU A 1 534 ? 14.133 10.347 -43.285 1.00 97.44 534 LEU A CA 1
ATOM 4400 C C . LEU A 1 534 ? 13.141 9.203 -43.458 1.00 97.44 534 LEU A C 1
ATOM 4402 O O . LEU A 1 534 ? 12.990 8.658 -44.552 1.00 97.44 534 LEU A O 1
ATOM 4406 N N . TYR A 1 535 ? 12.445 8.879 -42.375 1.00 97.75 535 TYR A N 1
ATOM 4407 C CA . TYR A 1 535 ? 11.523 7.760 -42.300 1.00 97.75 535 TYR A CA 1
ATOM 4408 C C . TYR A 1 535 ? 10.135 8.182 -41.833 1.00 97.75 535 TYR A C 1
ATOM 4410 O O . TYR A 1 535 ? 10.004 9.079 -40.997 1.00 97.75 535 TYR A O 1
ATOM 4418 N N . GLU A 1 536 ? 9.115 7.470 -42.306 1.00 96.25 536 GLU A N 1
ATOM 4419 C CA . GLU A 1 536 ? 7.755 7.523 -41.776 1.00 96.25 536 GLU A CA 1
ATOM 4420 C C . GLU A 1 536 ? 7.341 6.188 -41.145 1.00 96.25 536 GLU A C 1
ATOM 4422 O O . GLU A 1 536 ? 7.755 5.110 -41.573 1.00 96.25 536 GLU A O 1
ATOM 4427 N N . ILE A 1 537 ? 6.538 6.266 -40.083 1.00 95.69 537 ILE A N 1
ATOM 4428 C CA . ILE A 1 537 ? 6.032 5.123 -39.319 1.00 95.69 537 ILE A CA 1
ATOM 4429 C C . ILE A 1 537 ? 4.536 5.307 -39.103 1.00 95.69 537 ILE A C 1
ATOM 4431 O O . ILE A 1 537 ? 4.095 6.341 -38.602 1.00 95.69 537 ILE A O 1
ATOM 4435 N N . GLU A 1 538 ? 3.741 4.291 -39.429 1.00 93.56 538 GLU A N 1
ATOM 4436 C CA . GLU A 1 538 ? 2.300 4.324 -39.185 1.00 93.56 538 GLU A CA 1
ATOM 4437 C C . GLU A 1 538 ? 2.000 4.341 -37.675 1.00 93.56 538 GLU A C 1
ATOM 4439 O O . GLU A 1 538 ? 2.397 3.443 -36.927 1.00 93.56 538 GLU A O 1
ATOM 4444 N N . ASN A 1 539 ? 1.242 5.339 -37.212 1.00 90.44 539 ASN A N 1
ATOM 4445 C CA . ASN A 1 539 ? 0.998 5.565 -35.782 1.00 90.44 539 ASN A CA 1
ATOM 4446 C C . ASN A 1 539 ? 0.292 4.397 -35.080 1.00 90.44 539 ASN A C 1
ATOM 4448 O O . ASN A 1 539 ? 0.539 4.134 -33.901 1.00 90.44 539 ASN A O 1
ATOM 4452 N N . LYS A 1 540 ? -0.503 3.618 -35.820 1.00 87.56 540 LYS A N 1
ATOM 4453 C CA . LYS A 1 540 ? -1.120 2.382 -35.324 1.00 87.56 540 LYS A CA 1
ATOM 4454 C C . LYS A 1 540 ? -0.084 1.384 -34.789 1.00 87.56 540 LYS A C 1
ATOM 4456 O O . LYS A 1 540 ? -0.346 0.713 -33.794 1.00 87.56 540 LYS A O 1
ATOM 4461 N N . ARG A 1 541 ? 1.101 1.312 -35.401 1.00 86.62 541 ARG A N 1
ATOM 4462 C CA . ARG A 1 541 ? 2.191 0.392 -35.021 1.00 86.62 541 ARG A CA 1
ATOM 4463 C C . ARG A 1 541 ? 2.921 0.838 -33.761 1.00 86.62 541 ARG A C 1
ATOM 4465 O O . ARG A 1 541 ? 3.450 0.020 -33.019 1.00 86.62 541 ARG A O 1
ATOM 4472 N N . LEU A 1 542 ? 2.882 2.139 -33.487 1.00 83.38 542 LEU A N 1
ATOM 4473 C CA . LEU A 1 542 ? 3.330 2.729 -32.228 1.00 83.38 542 LEU A CA 1
ATOM 4474 C C . LEU A 1 542 ? 2.277 2.599 -31.112 1.00 83.38 542 LEU A C 1
ATOM 4476 O O . LEU A 1 542 ? 2.539 2.992 -29.976 1.00 83.38 542 LEU A O 1
ATOM 4480 N N . GLY A 1 543 ? 1.087 2.065 -31.415 1.00 78.25 543 GLY A N 1
ATOM 4481 C CA . GLY A 1 543 ? -0.040 2.010 -30.484 1.00 78.25 543 GLY A CA 1
ATOM 4482 C C . GLY A 1 543 ? -0.681 3.377 -30.221 1.00 78.25 543 GLY A C 1
ATOM 4483 O O . GLY A 1 543 ? -1.308 3.567 -29.179 1.00 78.25 543 GLY A O 1
ATOM 4484 N N . ILE A 1 544 ? -0.508 4.339 -31.133 1.00 82.06 544 ILE A N 1
ATOM 4485 C CA . ILE A 1 544 ? -1.084 5.682 -31.040 1.00 82.06 544 ILE A CA 1
ATOM 4486 C C . ILE A 1 544 ? -2.425 5.686 -31.779 1.00 82.06 544 ILE A C 1
ATOM 4488 O O . ILE A 1 544 ? -2.490 5.424 -32.981 1.00 82.06 544 ILE A O 1
ATOM 4492 N N . ASN A 1 545 ? -3.502 5.995 -31.054 1.00 78.25 545 ASN A N 1
ATOM 4493 C CA . ASN A 1 545 ? -4.828 6.154 -31.645 1.00 78.25 545 ASN A CA 1
ATOM 4494 C C . ASN A 1 545 ? -4.910 7.482 -32.396 1.00 78.25 545 ASN A C 1
ATOM 4496 O O . ASN A 1 545 ? -4.631 8.540 -31.832 1.00 78.25 545 ASN A O 1
ATOM 4500 N N . VAL A 1 546 ? -5.334 7.411 -33.652 1.00 79.56 546 VAL A N 1
ATOM 4501 C CA . VAL A 1 546 ? -5.374 8.552 -34.562 1.00 79.56 546 VAL A CA 1
ATOM 4502 C C . VAL A 1 546 ? -6.824 8.913 -34.875 1.00 79.56 546 VAL A C 1
ATOM 4504 O O . VAL A 1 546 ? -7.605 8.037 -35.237 1.00 79.56 546 VAL A O 1
ATOM 4507 N N . TRP A 1 547 ? -7.186 10.192 -34.742 1.00 74.38 547 TRP A N 1
ATOM 4508 C CA . TRP A 1 547 ? -8.543 10.692 -35.029 1.00 74.38 547 TRP A CA 1
ATOM 4509 C C . TRP A 1 547 ? -8.638 11.453 -36.356 1.00 74.38 547 TRP A C 1
ATOM 4511 O O . TRP A 1 547 ? -9.732 11.630 -36.886 1.00 74.38 547 TRP A O 1
ATOM 4521 N N . ARG A 1 548 ? -7.502 11.923 -36.883 1.00 77.69 548 ARG A N 1
ATOM 4522 C CA . ARG A 1 548 ? -7.397 12.683 -38.132 1.00 77.69 548 ARG A CA 1
ATOM 4523 C C . ARG A 1 548 ? -6.461 11.969 -39.090 1.00 77.69 548 ARG A C 1
ATOM 4525 O O . ARG A 1 548 ? -5.424 11.459 -38.682 1.00 77.69 548 ARG A O 1
ATOM 4532 N N . GLU A 1 549 ? -6.802 11.986 -40.371 1.00 72.81 549 GLU A N 1
ATOM 4533 C CA . GLU A 1 549 ? -5.984 11.374 -41.422 1.00 72.81 549 GLU A CA 1
ATOM 4534 C C . GLU A 1 549 ? -4.610 12.051 -41.565 1.00 72.81 549 GLU A C 1
ATOM 4536 O O . GLU A 1 549 ? -3.621 11.393 -41.878 1.00 72.81 549 GLU A O 1
ATOM 4541 N N . THR A 1 550 ? -4.519 13.346 -41.236 1.00 74.62 550 THR A N 1
ATOM 4542 C CA . THR A 1 550 ? -3.254 14.098 -41.211 1.00 74.62 550 THR A CA 1
ATOM 4543 C C . THR A 1 550 ? -2.239 13.529 -40.231 1.00 74.62 550 THR A C 1
ATOM 4545 O O . THR A 1 550 ? -1.046 13.641 -40.488 1.00 74.62 550 THR A O 1
ATOM 4548 N N . ASP A 1 551 ? -2.703 12.874 -39.167 1.00 82.38 551 ASP A N 1
ATOM 4549 C CA . ASP A 1 551 ? -1.874 12.387 -38.068 1.00 82.38 551 ASP A CA 1
ATOM 4550 C C . ASP A 1 551 ? -1.567 10.888 -38.242 1.00 82.38 551 ASP A C 1
ATOM 4552 O O . ASP A 1 551 ? -1.213 10.202 -37.287 1.00 82.38 551 ASP A O 1
ATOM 4556 N N . LYS A 1 552 ? -1.749 10.328 -39.448 1.00 89.44 552 LYS A N 1
ATOM 4557 C CA . LYS A 1 552 ? -1.604 8.883 -39.706 1.00 89.44 552 LYS A CA 1
ATOM 4558 C C . LYS A 1 552 ? -0.181 8.365 -39.456 1.00 89.44 552 LYS A C 1
ATOM 4560 O O . LYS A 1 552 ? -0.012 7.195 -39.104 1.00 89.44 552 LYS A O 1
ATOM 4565 N N . TYR A 1 553 ? 0.823 9.229 -39.588 1.00 94.06 553 TYR A N 1
ATOM 4566 C CA . TYR A 1 553 ? 2.236 8.863 -39.522 1.00 94.06 553 TYR A CA 1
ATOM 4567 C C . TYR A 1 553 ? 3.010 9.713 -38.514 1.00 94.06 553 TYR A C 1
ATOM 4569 O O . TYR A 1 553 ? 2.764 10.911 -38.377 1.00 94.06 553 TYR A O 1
ATOM 4577 N N . SER A 1 554 ? 3.977 9.085 -37.849 1.00 94.94 554 SER A N 1
ATOM 4578 C CA . SER A 1 554 ? 5.088 9.751 -37.165 1.00 94.94 554 SER A CA 1
ATOM 4579 C C . SER A 1 554 ? 6.329 9.714 -38.052 1.00 94.94 554 SER A C 1
ATOM 4581 O O . SER A 1 554 ? 6.497 8.782 -38.835 1.00 94.94 554 SER A O 1
ATOM 4583 N N . TYR A 1 555 ? 7.218 10.694 -37.903 1.00 96.00 555 TYR A N 1
ATOM 4584 C CA . TYR A 1 555 ? 8.407 10.823 -38.744 1.00 96.00 555 TYR A CA 1
ATOM 4585 C C . TYR A 1 555 ? 9.669 10.840 -37.889 1.00 96.00 555 TYR A C 1
ATOM 4587 O O . TYR A 1 555 ? 9.679 11.414 -36.797 1.00 96.00 555 TYR A O 1
ATOM 4595 N N . ALA A 1 556 ? 10.740 10.227 -38.383 1.00 96.75 556 ALA A N 1
ATOM 4596 C CA . ALA A 1 556 ? 12.026 10.218 -37.704 1.00 96.75 556 ALA A CA 1
ATOM 4597 C C . ALA A 1 556 ? 13.175 10.371 -38.697 1.00 96.75 556 ALA A C 1
ATOM 4599 O O . ALA A 1 556 ? 13.190 9.725 -39.743 1.00 96.75 556 ALA A O 1
ATOM 4600 N N . VAL A 1 557 ? 14.161 11.195 -38.350 1.00 95.56 557 VAL A N 1
ATOM 4601 C CA . VAL A 1 557 ? 15.421 11.287 -39.088 1.00 95.56 557 VAL A CA 1
ATOM 4602 C C . VAL A 1 557 ? 16.448 10.352 -38.461 1.00 95.56 557 VAL A C 1
ATOM 4604 O O . VAL A 1 557 ? 16.651 10.332 -37.244 1.00 95.56 557 VAL A O 1
ATOM 4607 N N . LYS A 1 558 ? 17.095 9.562 -39.307 1.00 94.75 558 LYS A N 1
ATOM 4608 C CA . LYS A 1 558 ? 18.187 8.662 -38.980 1.00 94.75 558 LYS A CA 1
ATOM 4609 C C . LYS A 1 558 ? 19.512 9.303 -39.380 1.00 94.75 558 LYS A C 1
ATOM 4611 O O . LYS A 1 558 ? 19.660 9.820 -40.486 1.00 94.75 558 LYS A O 1
ATOM 4616 N N . CYS A 1 559 ? 20.481 9.251 -38.477 1.00 90.56 559 CYS A N 1
ATOM 4617 C CA . CYS A 1 559 ? 21.840 9.735 -38.699 1.00 90.56 559 CYS A CA 1
ATOM 4618 C C . CYS A 1 559 ? 22.870 8.837 -38.005 1.00 90.56 559 CYS A C 1
ATOM 4620 O O . CYS A 1 559 ? 22.509 7.955 -37.226 1.00 90.56 559 CYS A O 1
ATOM 4622 N N . TRP A 1 560 ? 24.158 9.065 -38.261 1.00 87.69 560 TRP A N 1
ATOM 4623 C CA . TRP A 1 560 ? 25.250 8.294 -37.662 1.00 87.69 560 TRP A CA 1
ATOM 4624 C C . TRP A 1 560 ? 26.162 9.186 -36.833 1.00 87.69 560 TRP A C 1
ATOM 4626 O O . TRP A 1 560 ? 26.437 10.329 -37.194 1.00 87.69 560 TRP A O 1
ATOM 4636 N N . CYS A 1 561 ? 26.630 8.657 -35.705 1.00 77.94 561 CYS A N 1
ATOM 4637 C CA . CYS A 1 561 ? 27.670 9.290 -34.914 1.00 77.94 561 CYS A CA 1
ATOM 4638 C C . CYS A 1 561 ? 29.002 9.187 -35.670 1.00 77.94 561 CYS A C 1
ATOM 4640 O O . CYS A 1 561 ? 29.462 8.069 -35.899 1.00 77.94 561 CYS A O 1
ATOM 4642 N N . PRO A 1 562 ? 29.659 10.304 -36.008 1.00 71.12 562 PRO A N 1
ATOM 4643 C CA . PRO A 1 562 ? 30.861 10.254 -36.837 1.00 71.12 562 PRO A CA 1
ATOM 4644 C C . PRO A 1 562 ? 32.066 9.559 -36.195 1.00 71.12 562 PRO A C 1
ATOM 4646 O O . PRO A 1 562 ? 32.904 9.017 -36.909 1.00 71.12 562 PRO A O 1
ATOM 4649 N N . SER A 1 563 ? 32.152 9.556 -34.861 1.00 68.94 563 SER A N 1
ATOM 4650 C CA . SER A 1 563 ? 33.256 8.939 -34.114 1.00 68.94 563 SER A CA 1
ATOM 4651 C C . SER A 1 563 ? 32.999 7.480 -33.726 1.00 68.94 563 SER A C 1
ATOM 4653 O O . SER A 1 563 ? 33.938 6.733 -33.469 1.00 68.94 563 SER A O 1
ATOM 4655 N N . THR A 1 564 ? 31.734 7.043 -33.665 1.00 74.50 564 THR A N 1
ATOM 4656 C CA . THR A 1 564 ? 31.383 5.674 -33.228 1.00 74.50 564 THR A CA 1
ATOM 4657 C C . THR A 1 564 ? 30.650 4.844 -34.272 1.00 74.50 564 THR A C 1
ATOM 4659 O O . THR A 1 564 ? 30.371 3.674 -34.010 1.00 74.50 564 THR A O 1
ATOM 4662 N N . GLU A 1 565 ? 30.281 5.453 -35.401 1.00 79.31 565 GLU A N 1
ATOM 4663 C CA . GLU A 1 565 ? 29.460 4.887 -36.482 1.00 79.31 565 GLU A CA 1
ATOM 4664 C C . GLU A 1 565 ? 28.102 4.331 -36.021 1.00 79.31 565 GLU A C 1
ATOM 4666 O O . GLU A 1 565 ? 27.390 3.659 -36.768 1.00 79.31 565 GLU A O 1
ATOM 4671 N N . LYS A 1 566 ? 27.699 4.612 -34.778 1.00 81.75 566 LYS A N 1
ATOM 4672 C CA . LYS A 1 566 ? 26.405 4.185 -34.254 1.00 81.75 566 LYS A CA 1
ATOM 4673 C C . LYS A 1 566 ? 25.297 4.980 -34.915 1.00 81.75 566 LYS A C 1
ATOM 4675 O O . LYS A 1 566 ? 25.378 6.202 -35.010 1.00 81.75 566 LYS A O 1
ATOM 4680 N N . GLU A 1 567 ? 24.244 4.284 -35.320 1.00 88.38 567 GLU A N 1
ATOM 4681 C CA . GLU A 1 567 ? 23.030 4.936 -35.793 1.00 88.38 567 GLU A CA 1
ATOM 4682 C C . GLU A 1 567 ? 22.232 5.554 -34.636 1.00 88.38 567 GLU A C 1
ATOM 4684 O O . GLU A 1 567 ? 22.146 5.010 -33.531 1.00 88.38 567 GLU A O 1
ATOM 4689 N N . HIS A 1 568 ? 21.617 6.691 -34.928 1.00 87.88 568 HIS A N 1
ATOM 4690 C CA . HIS A 1 568 ? 20.729 7.449 -34.066 1.00 87.88 568 HIS A CA 1
ATOM 4691 C C . HIS A 1 568 ? 19.453 7.766 -34.836 1.00 87.88 568 HIS A C 1
ATOM 4693 O O . HIS A 1 568 ? 19.493 7.980 -36.044 1.00 87.88 568 HIS A O 1
ATOM 4699 N N . TRP A 1 569 ? 18.332 7.816 -34.123 1.00 91.88 569 TRP A N 1
ATOM 4700 C CA . TRP A 1 569 ? 17.029 8.158 -34.679 1.00 91.88 569 TRP A CA 1
ATOM 4701 C C . TRP A 1 569 ? 16.404 9.253 -33.826 1.00 91.88 569 TRP A C 1
ATOM 4703 O O . TRP A 1 569 ? 16.372 9.134 -32.600 1.00 91.88 569 TRP A O 1
ATOM 4713 N N . LEU A 1 570 ? 15.924 10.311 -34.469 1.00 91.50 570 LEU A N 1
ATOM 4714 C CA . LEU A 1 570 ? 15.336 11.475 -33.817 1.00 91.50 570 LEU A CA 1
ATOM 4715 C C . LEU A 1 570 ? 13.942 11.704 -34.389 1.00 91.50 570 LEU A C 1
ATOM 4717 O O . LEU A 1 570 ? 13.788 11.798 -35.603 1.00 91.50 570 LEU A O 1
ATOM 4721 N N . TRP A 1 571 ? 12.935 11.787 -33.523 1.00 94.00 571 TRP A N 1
ATOM 4722 C CA . TRP A 1 571 ? 11.574 12.133 -33.932 1.00 94.00 571 TRP A CA 1
ATOM 4723 C C . TRP A 1 571 ? 11.519 13.583 -34.424 1.00 94.00 571 TRP A C 1
ATOM 4725 O O . TRP A 1 571 ? 12.129 14.455 -33.807 1.00 94.00 571 TRP A O 1
ATOM 4735 N N . ILE A 1 572 ? 10.786 13.826 -35.512 1.00 95.06 572 ILE A N 1
ATOM 4736 C CA . ILE A 1 572 ? 10.625 15.149 -36.133 1.00 95.06 572 ILE A CA 1
ATOM 4737 C C . ILE A 1 572 ? 9.148 15.464 -36.367 1.00 95.06 572 ILE A C 1
ATOM 4739 O O . ILE A 1 572 ? 8.332 14.561 -36.574 1.00 95.06 572 ILE A O 1
ATOM 4743 N N . GLU A 1 573 ? 8.784 16.746 -36.333 1.00 93.19 573 GLU A N 1
ATOM 4744 C CA . GLU A 1 573 ? 7.422 17.170 -36.650 1.00 93.19 573 GLU A CA 1
ATOM 4745 C C . GLU A 1 573 ? 7.105 17.045 -38.141 1.00 93.19 573 GLU A C 1
ATOM 4747 O O . GLU A 1 573 ? 7.948 17.269 -39.010 1.00 93.19 573 GLU A O 1
ATOM 4752 N N . GLN A 1 574 ? 5.838 16.753 -38.438 1.00 92.69 574 GLN A N 1
ATOM 4753 C CA . GLN A 1 574 ? 5.331 16.522 -39.790 1.00 92.69 574 GLN A CA 1
ATOM 4754 C C . GLN A 1 574 ? 5.651 17.642 -40.789 1.00 92.69 574 GLN A C 1
ATOM 4756 O O . GLN A 1 574 ? 5.812 17.360 -41.973 1.00 92.69 574 GLN A O 1
ATOM 4761 N N . GLU A 1 575 ? 5.746 18.896 -40.348 1.00 94.00 575 GLU A N 1
ATOM 4762 C CA . GLU A 1 575 ? 6.086 20.034 -41.213 1.00 94.00 575 GLU A CA 1
ATOM 4763 C C . GLU A 1 575 ? 7.504 19.948 -41.808 1.00 94.00 575 GLU A C 1
ATOM 4765 O O . GLU A 1 575 ? 7.747 20.487 -42.885 1.00 94.00 575 GLU A O 1
ATOM 4770 N N . TYR A 1 576 ? 8.416 19.198 -41.178 1.00 95.38 576 TYR A N 1
ATOM 4771 C CA . TYR A 1 576 ? 9.801 19.028 -41.633 1.00 95.38 576 TYR A CA 1
ATOM 4772 C C . TYR A 1 576 ? 10.027 17.757 -42.461 1.00 95.38 576 TYR A C 1
ATOM 4774 O O . TYR A 1 576 ? 11.160 17.455 -42.830 1.00 95.38 576 TYR A O 1
ATOM 4782 N N . LYS A 1 577 ? 8.967 17.010 -42.796 1.00 93.38 577 LYS A N 1
ATOM 4783 C CA . LYS A 1 577 ? 9.089 15.702 -43.460 1.00 93.38 577 LYS A CA 1
ATOM 4784 C C . LYS A 1 577 ? 9.511 15.744 -44.938 1.00 93.38 577 LYS A C 1
ATOM 4786 O O . LYS A 1 577 ? 9.631 14.703 -45.572 1.00 93.38 577 LYS A O 1
ATOM 4791 N N . GLY A 1 578 ? 9.636 16.933 -45.527 1.00 93.12 578 GLY A N 1
ATOM 4792 C CA . GLY A 1 578 ? 9.888 17.081 -46.963 1.00 93.12 578 GLY A CA 1
ATOM 4793 C C . GLY A 1 578 ? 11.338 16.820 -47.379 1.00 93.12 578 GLY A C 1
ATOM 4794 O O . GLY A 1 578 ? 11.583 16.541 -48.547 1.00 93.12 578 GLY A O 1
ATOM 4795 N N . ASN A 1 579 ? 12.296 16.937 -46.455 1.00 95.88 579 ASN A N 1
ATOM 4796 C CA . ASN A 1 579 ? 13.724 16.845 -46.761 1.00 95.88 579 ASN A CA 1
ATOM 4797 C C . ASN A 1 579 ? 14.540 16.475 -45.508 1.00 95.88 579 ASN A C 1
ATOM 4799 O O . ASN A 1 579 ? 14.326 17.048 -44.439 1.00 95.88 579 ASN A O 1
ATOM 4803 N N . ALA A 1 580 ? 15.494 15.550 -45.638 1.00 96.75 580 ALA A N 1
ATOM 4804 C CA . ALA A 1 580 ? 16.267 15.008 -44.524 1.00 96.75 580 ALA A CA 1
ATOM 4805 C C . ALA A 1 580 ? 17.224 16.035 -43.896 1.00 96.75 580 ALA A C 1
ATOM 4807 O O . ALA A 1 580 ? 17.401 16.015 -42.677 1.00 96.75 580 ALA A O 1
ATOM 4808 N N . LEU A 1 581 ? 17.784 16.970 -44.680 1.00 96.31 581 LEU A N 1
ATOM 4809 C CA . LEU A 1 581 ? 18.616 18.070 -44.167 1.00 96.31 581 LEU A CA 1
ATOM 4810 C C . LEU A 1 581 ? 17.784 19.067 -43.350 1.00 96.31 581 LEU A C 1
ATOM 4812 O O . LEU A 1 581 ? 18.211 19.500 -42.279 1.00 96.31 581 LEU A O 1
ATOM 4816 N N . THR A 1 582 ? 16.569 19.382 -43.807 1.00 96.50 582 THR A N 1
ATOM 4817 C CA . THR A 1 582 ? 15.598 20.177 -43.037 1.00 96.50 582 THR A CA 1
ATOM 4818 C C . THR A 1 582 ? 15.168 19.458 -41.762 1.00 96.50 582 THR A C 1
ATOM 4820 O O . THR A 1 582 ? 15.120 20.079 -40.702 1.00 96.50 582 THR A O 1
ATOM 4823 N N . ALA A 1 583 ? 14.910 18.151 -41.836 1.00 96.38 583 ALA A N 1
ATOM 4824 C CA . ALA A 1 583 ? 14.496 17.350 -40.690 1.00 96.38 583 ALA A CA 1
ATOM 4825 C C . ALA A 1 583 ? 15.580 17.255 -39.607 1.00 96.38 583 ALA A C 1
ATOM 4827 O O . ALA A 1 583 ? 15.270 17.394 -38.429 1.00 96.38 583 ALA A O 1
ATOM 4828 N N . ILE A 1 584 ? 16.855 17.049 -39.960 1.00 93.31 584 ILE A N 1
ATOM 4829 C CA . ILE A 1 584 ? 17.916 17.052 -38.942 1.00 93.31 584 ILE A CA 1
ATOM 4830 C C . ILE A 1 584 ? 18.120 18.448 -38.354 1.00 93.31 584 ILE A C 1
ATOM 4832 O O . ILE A 1 584 ? 18.228 18.566 -37.134 1.00 93.31 584 ILE A O 1
ATOM 4836 N N . ALA A 1 585 ? 18.118 19.501 -39.175 1.00 93.94 585 ALA A N 1
ATOM 4837 C CA . ALA A 1 585 ? 18.268 20.873 -38.697 1.00 93.94 585 ALA A CA 1
ATOM 4838 C C . ALA A 1 585 ? 17.133 21.278 -37.739 1.00 93.94 585 ALA A C 1
ATOM 4840 O O . ALA A 1 585 ? 17.388 21.946 -36.736 1.00 93.94 585 ALA A O 1
ATOM 4841 N N . SER A 1 586 ? 15.902 20.801 -37.964 1.00 94.12 586 SER A N 1
ATOM 4842 C CA . SER A 1 586 ? 14.753 21.133 -37.113 1.00 94.12 586 SER A CA 1
ATOM 4843 C C . SER A 1 586 ? 14.804 20.524 -35.711 1.00 94.12 586 SER A C 1
ATOM 4845 O O . SER A 1 586 ? 14.165 21.045 -34.790 1.00 94.12 586 SER A O 1
ATOM 4847 N N . THR A 1 587 ? 15.624 19.484 -35.513 1.00 90.88 587 THR A N 1
ATOM 4848 C CA . THR A 1 587 ? 15.909 18.940 -34.173 1.00 90.88 587 THR A CA 1
ATOM 4849 C C . THR A 1 587 ? 16.687 19.926 -33.290 1.00 90.88 587 THR A C 1
ATOM 4851 O O . THR A 1 587 ? 16.753 19.744 -32.074 1.00 90.88 587 THR A O 1
ATOM 4854 N N . PHE A 1 588 ? 17.224 21.006 -33.874 1.00 88.88 588 PHE A N 1
ATOM 4855 C CA . PHE A 1 588 ? 17.927 22.082 -33.183 1.00 88.88 588 PHE A CA 1
ATOM 4856 C C . PHE A 1 588 ? 17.017 23.299 -33.067 1.00 88.88 588 PHE A C 1
ATOM 4858 O O . PHE A 1 588 ? 16.643 23.912 -34.068 1.00 88.88 588 PHE A O 1
ATOM 4865 N N . ARG A 1 589 ? 16.674 23.664 -31.827 1.00 89.56 589 ARG A N 1
ATOM 4866 C CA . ARG A 1 589 ? 15.809 24.810 -31.536 1.00 89.56 589 ARG A CA 1
ATOM 4867 C C . ARG A 1 589 ? 16.505 25.813 -30.644 1.00 89.56 589 ARG A C 1
ATOM 4869 O O . ARG A 1 589 ? 16.925 25.475 -29.541 1.00 89.56 589 ARG A O 1
ATOM 4876 N N . ILE A 1 590 ? 16.599 27.045 -31.126 1.00 90.62 590 ILE A N 1
ATOM 4877 C CA . ILE A 1 590 ? 17.299 28.140 -30.453 1.00 90.62 590 ILE A CA 1
ATOM 4878 C C . ILE A 1 590 ? 16.413 29.389 -30.508 1.00 90.62 590 ILE A C 1
ATOM 4880 O O . ILE A 1 590 ? 15.645 29.571 -31.455 1.00 90.62 590 ILE A O 1
ATOM 4884 N N . GLN A 1 591 ? 16.466 30.231 -29.472 1.00 93.19 591 GLN A N 1
ATOM 4885 C CA . GLN A 1 591 ? 15.780 31.523 -29.472 1.00 93.19 591 GLN A CA 1
ATOM 4886 C C . GLN A 1 591 ? 16.289 32.391 -30.626 1.00 93.19 591 GLN A C 1
ATOM 4888 O O . GLN A 1 591 ? 17.496 32.533 -30.820 1.00 93.19 591 GLN A O 1
ATOM 4893 N N . GLU A 1 592 ? 15.372 33.008 -31.370 1.00 91.38 592 GLU A N 1
ATOM 4894 C CA . GLU A 1 592 ? 15.693 33.760 -32.591 1.00 91.38 592 GLU A CA 1
ATOM 4895 C C . GLU A 1 592 ? 16.778 34.824 -32.395 1.00 91.38 592 GLU A C 1
ATOM 4897 O O . GLU A 1 592 ? 17.630 35.006 -33.261 1.00 91.38 592 GLU A O 1
ATOM 4902 N N . ASN A 1 593 ? 16.790 35.493 -31.239 1.00 93.25 593 ASN A N 1
ATOM 4903 C CA . ASN A 1 593 ? 17.753 36.550 -30.940 1.00 93.25 593 ASN A CA 1
ATOM 4904 C C . ASN A 1 593 ? 19.183 36.042 -30.689 1.00 93.25 593 ASN A C 1
ATOM 4906 O O . ASN A 1 593 ? 20.112 36.846 -30.659 1.00 93.25 593 ASN A O 1
ATOM 4910 N N . ILE A 1 594 ? 19.355 34.738 -30.466 1.00 93.69 594 ILE A N 1
ATOM 4911 C CA . ILE A 1 594 ? 20.660 34.109 -30.252 1.00 93.69 594 ILE A CA 1
ATOM 4912 C C . ILE A 1 594 ? 21.308 33.748 -31.587 1.00 93.69 594 ILE A C 1
ATOM 4914 O O . ILE A 1 594 ? 22.523 33.855 -31.703 1.00 93.69 594 ILE A O 1
ATOM 4918 N N . ILE A 1 595 ? 20.517 33.355 -32.591 1.00 91.69 595 ILE A N 1
ATOM 4919 C CA . ILE A 1 595 ? 21.002 32.788 -33.862 1.00 91.69 595 ILE A CA 1
ATOM 4920 C C . ILE A 1 595 ? 22.083 33.652 -34.544 1.00 91.69 595 ILE A C 1
ATOM 4922 O O . ILE A 1 595 ? 23.116 33.095 -34.910 1.00 91.69 595 ILE A O 1
ATOM 4926 N N . PRO A 1 596 ? 21.949 34.993 -34.637 1.00 92.31 596 PRO A N 1
ATOM 4927 C CA . PRO A 1 596 ? 22.976 35.850 -35.244 1.00 92.31 596 PRO A CA 1
ATOM 4928 C C . PRO A 1 596 ? 24.286 35.960 -34.451 1.00 92.31 596 PRO A C 1
ATOM 4930 O O . PRO A 1 596 ? 25.213 36.624 -34.900 1.00 92.31 596 PRO A O 1
ATOM 4933 N N . HIS A 1 597 ? 24.340 35.407 -33.241 1.00 94.69 597 HIS A N 1
ATOM 4934 C CA . HIS A 1 597 ? 25.478 35.482 -32.323 1.00 94.69 597 HIS A CA 1
ATOM 4935 C C . HIS A 1 597 ? 26.093 34.111 -32.044 1.00 94.69 597 HIS A C 1
ATOM 4937 O O . HIS A 1 597 ? 26.961 33.999 -31.177 1.00 94.69 597 HIS A O 1
ATOM 4943 N N . ILE A 1 598 ? 25.635 33.069 -32.741 1.00 94.19 598 ILE A N 1
ATOM 4944 C CA . ILE A 1 598 ? 26.198 31.729 -32.627 1.00 94.19 598 ILE A CA 1
ATOM 4945 C C . ILE A 1 598 ? 27.527 31.706 -33.370 1.00 94.19 598 ILE A C 1
ATOM 4947 O O . ILE A 1 598 ? 27.580 31.916 -34.577 1.00 94.19 598 ILE A O 1
ATOM 4951 N N . ARG A 1 599 ? 28.590 31.395 -32.633 1.00 92.94 599 ARG A N 1
ATOM 4952 C CA . ARG A 1 599 ? 29.915 31.143 -33.188 1.00 92.94 599 ARG A CA 1
ATOM 4953 C C . ARG A 1 599 ? 29.985 29.756 -33.816 1.00 92.94 599 ARG A C 1
ATOM 4955 O O . ARG A 1 599 ? 30.454 29.611 -34.937 1.00 92.94 599 ARG A O 1
ATOM 4962 N N . CYS A 1 600 ? 29.537 28.740 -33.081 1.00 91.25 600 CYS A N 1
ATOM 4963 C CA . CYS A 1 600 ? 29.437 27.377 -33.584 1.00 91.25 600 CYS A CA 1
ATOM 4964 C C . CYS A 1 600 ? 28.454 26.523 -32.774 1.00 91.25 600 CYS A C 1
ATOM 4966 O O . CYS A 1 60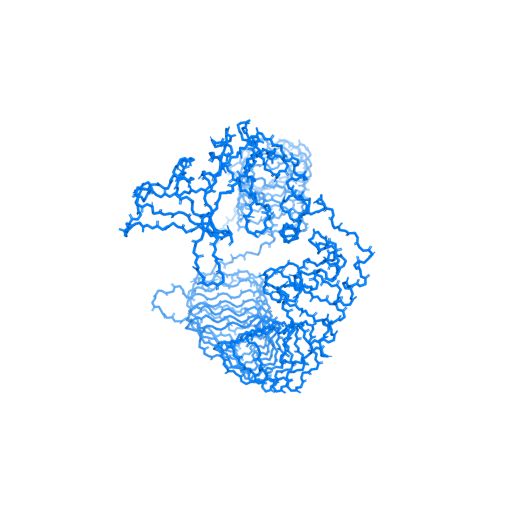0 ? 28.095 26.826 -31.632 1.00 91.25 600 CYS A O 1
ATOM 4968 N N . LEU A 1 601 ? 28.033 25.424 -33.392 1.00 90.69 601 LEU A N 1
ATOM 4969 C CA . LEU A 1 601 ? 27.229 24.364 -32.808 1.00 90.69 601 LEU A CA 1
ATOM 4970 C C . LEU A 1 601 ? 28.096 23.118 -32.690 1.00 90.69 601 LEU A C 1
ATOM 4972 O O . LEU A 1 601 ? 28.690 22.683 -33.672 1.00 90.69 601 LEU A O 1
ATOM 4976 N N . LYS A 1 602 ? 28.131 22.508 -31.507 1.00 85.38 602 LYS A N 1
ATOM 4977 C CA . LYS A 1 602 ? 28.832 21.242 -31.274 1.00 85.38 602 LYS A CA 1
ATOM 4978 C C . LYS A 1 602 ? 27.853 20.201 -30.770 1.00 85.38 602 LYS A C 1
ATOM 4980 O O . LYS A 1 602 ? 27.008 20.483 -29.917 1.00 85.38 602 LYS A O 1
ATOM 4985 N N . ARG A 1 603 ? 27.983 18.979 -31.284 1.00 74.31 603 ARG A N 1
ATOM 4986 C CA . ARG A 1 603 ? 27.162 17.839 -30.871 1.00 74.31 603 ARG A CA 1
ATOM 4987 C C . ARG A 1 603 ? 28.032 16.767 -30.233 1.00 74.31 603 ARG A C 1
ATOM 4989 O O . ARG A 1 603 ? 28.914 16.222 -30.885 1.00 74.31 603 ARG A O 1
ATOM 4996 N N . GLN A 1 604 ? 27.715 16.406 -28.993 1.00 68.75 604 GLN A N 1
ATOM 4997 C CA . GLN A 1 604 ? 28.388 15.330 -28.272 1.00 68.75 604 GLN A CA 1
ATOM 4998 C C . GLN A 1 604 ? 27.351 14.367 -27.684 1.00 68.75 604 GLN A C 1
ATOM 5000 O O . GLN A 1 604 ? 26.812 14.576 -26.598 1.00 68.75 604 GLN A O 1
ATOM 5005 N N . GLY A 1 605 ? 27.045 13.299 -28.427 1.00 65.44 605 GLY A N 1
ATOM 5006 C CA . GLY A 1 605 ? 25.966 12.374 -28.072 1.00 65.44 605 GLY A CA 1
ATOM 5007 C C . GLY A 1 605 ? 24.604 13.078 -28.055 1.00 65.44 605 GLY A C 1
ATOM 5008 O O . GLY A 1 605 ? 24.168 13.595 -29.088 1.00 65.44 605 GLY A O 1
ATOM 5009 N N . ASP A 1 606 ? 23.971 13.099 -26.878 1.00 64.12 606 ASP A N 1
ATOM 5010 C CA . ASP A 1 606 ? 22.670 13.737 -26.623 1.00 64.12 606 ASP A CA 1
ATOM 5011 C C . ASP A 1 606 ? 22.802 15.204 -26.161 1.00 64.12 606 ASP A C 1
ATOM 5013 O O . ASP A 1 606 ? 21.798 15.883 -25.953 1.00 64.12 606 ASP A O 1
ATOM 5017 N N . LEU A 1 607 ? 24.033 15.700 -25.978 1.00 70.44 607 LEU A N 1
ATOM 5018 C CA . LEU A 1 607 ? 24.304 17.081 -25.587 1.00 70.44 607 LEU A CA 1
ATOM 5019 C C . LEU A 1 607 ? 24.542 17.958 -26.815 1.00 70.44 607 LEU A C 1
ATOM 5021 O O . LEU A 1 607 ? 25.337 17.634 -27.705 1.00 70.44 607 LEU A O 1
ATOM 5025 N N . LEU A 1 608 ? 23.870 19.105 -26.805 1.00 76.62 608 LEU A N 1
ATOM 5026 C CA . LEU A 1 608 ? 24.080 20.203 -27.732 1.00 76.62 608 LEU A CA 1
ATOM 5027 C C . LEU A 1 608 ? 24.782 21.343 -27.005 1.00 76.62 608 LEU A C 1
ATOM 5029 O O . LEU A 1 608 ? 24.313 21.800 -25.964 1.00 76.62 608 LEU A O 1
ATOM 5033 N N . ILE A 1 609 ? 25.870 21.828 -27.589 1.00 85.81 609 ILE A N 1
ATOM 5034 C CA . ILE A 1 609 ? 26.584 23.005 -27.110 1.00 85.81 609 ILE A CA 1
ATOM 5035 C C . ILE A 1 609 ? 26.465 24.075 -28.190 1.00 85.81 609 ILE A C 1
ATOM 5037 O O . ILE A 1 609 ? 26.886 23.876 -29.328 1.00 85.81 609 ILE A O 1
ATOM 5041 N N . CYS A 1 610 ? 25.857 25.199 -27.826 1.00 90.19 610 CYS A N 1
ATOM 5042 C CA . CYS A 1 610 ? 25.778 26.390 -28.658 1.00 90.19 610 CYS A CA 1
ATOM 5043 C C . CYS A 1 610 ? 26.778 27.398 -28.104 1.00 90.19 610 CYS A C 1
ATOM 5045 O O . CYS A 1 610 ? 26.579 27.932 -27.013 1.00 90.19 610 CYS A O 1
ATOM 5047 N N . GLU A 1 611 ? 27.861 27.633 -28.832 1.00 92.00 611 GLU A N 1
ATOM 5048 C CA . GLU A 1 611 ? 28.875 28.595 -28.431 1.00 92.00 611 GLU A CA 1
ATOM 5049 C C . GLU A 1 611 ? 28.570 29.956 -29.046 1.00 92.00 611 GLU A C 1
ATOM 5051 O O . GLU A 1 611 ? 28.304 30.049 -30.242 1.00 92.00 611 GLU A O 1
ATOM 5056 N N . LEU A 1 612 ? 28.586 31.010 -28.231 1.00 94.12 612 LEU A N 1
ATOM 5057 C CA . LEU A 1 612 ? 28.247 32.360 -28.668 1.00 94.12 612 LEU A CA 1
ATOM 5058 C C . LEU A 1 612 ? 29.504 33.211 -28.844 1.00 94.12 612 LEU A C 1
ATOM 5060 O O . LEU A 1 612 ? 30.468 33.076 -28.094 1.00 94.12 612 LEU A O 1
ATOM 5064 N N . GLU A 1 613 ? 29.476 34.129 -29.805 1.00 94.56 613 GLU A N 1
ATOM 5065 C CA . GLU A 1 613 ? 30.539 35.124 -30.002 1.00 94.56 613 GLU A CA 1
ATOM 5066 C C . GLU A 1 613 ? 30.631 36.117 -28.835 1.00 94.56 613 GLU A C 1
ATOM 5068 O O . GLU A 1 613 ? 31.686 36.687 -28.560 1.00 94.56 613 GLU A O 1
ATOM 5073 N N . ARG A 1 614 ? 29.506 36.336 -28.149 1.00 92.94 614 ARG A N 1
ATOM 5074 C CA . ARG A 1 614 ? 29.366 37.215 -26.989 1.00 92.94 614 ARG A CA 1
ATOM 5075 C C . ARG A 1 614 ? 28.215 36.747 -26.113 1.00 92.94 614 ARG A C 1
ATOM 5077 O O . ARG A 1 614 ? 27.338 36.014 -26.563 1.00 92.94 614 ARG A O 1
ATOM 5084 N N . GLU A 1 615 ? 28.183 37.217 -24.875 1.00 93.69 615 GLU A N 1
ATOM 5085 C CA . GLU A 1 615 ? 27.068 36.945 -23.974 1.00 93.69 615 GLU A CA 1
ATOM 5086 C C . GLU A 1 615 ? 25.781 37.626 -24.471 1.00 93.69 615 GLU A C 1
ATOM 5088 O O . GLU A 1 615 ? 25.749 38.832 -24.728 1.00 93.69 615 GLU A O 1
ATOM 5093 N N . VAL A 1 616 ? 24.712 36.842 -24.625 1.00 93.88 616 VAL A N 1
ATOM 5094 C CA . VAL A 1 616 ? 23.394 37.308 -25.070 1.00 93.88 616 VAL A CA 1
ATOM 5095 C C . VAL A 1 616 ? 22.333 36.649 -24.203 1.00 93.88 616 VAL A C 1
ATOM 5097 O O . VAL A 1 616 ? 22.295 35.429 -24.079 1.00 93.88 616 VAL A O 1
ATOM 5100 N N . ILE A 1 617 ? 21.437 37.452 -23.628 1.00 92.50 617 ILE A N 1
ATOM 5101 C CA . ILE A 1 617 ? 20.305 36.934 -22.853 1.00 92.50 617 ILE A CA 1
ATOM 5102 C C . ILE A 1 617 ? 19.263 36.349 -23.828 1.00 92.50 617 ILE A C 1
ATOM 5104 O O . ILE A 1 617 ? 18.769 37.095 -24.683 1.00 92.50 617 ILE A O 1
ATOM 5108 N N . PRO A 1 618 ? 18.882 35.063 -23.706 1.00 91.25 618 PRO A N 1
ATOM 5109 C CA . PRO A 1 618 ? 17.843 34.447 -24.536 1.00 91.25 618 PRO A CA 1
ATOM 5110 C C . PRO A 1 618 ? 16.498 35.183 -24.437 1.00 91.25 618 PRO A C 1
ATOM 5112 O O . PRO A 1 618 ? 16.006 35.426 -23.333 1.00 91.25 618 PRO A O 1
ATOM 5115 N N . ARG A 1 619 ? 15.882 35.536 -25.574 1.00 89.69 619 ARG A N 1
ATOM 5116 C CA . ARG A 1 619 ? 14.561 36.190 -25.648 1.00 89.69 619 ARG A CA 1
ATOM 5117 C C . ARG A 1 619 ? 13.767 35.712 -26.868 1.00 89.69 619 ARG A C 1
ATOM 5119 O O . ARG A 1 619 ? 14.332 35.453 -27.921 1.00 89.69 619 ARG A O 1
ATOM 5126 N N . GLY A 1 620 ? 12.442 35.677 -26.747 1.00 86.06 620 GLY A N 1
ATOM 5127 C CA . GLY A 1 620 ? 11.552 35.227 -27.824 1.00 86.06 620 GLY A CA 1
ATOM 5128 C C . GLY A 1 620 ? 11.331 33.713 -27.834 1.00 86.06 620 GLY A C 1
ATOM 5129 O O . GLY A 1 620 ? 11.752 33.001 -26.919 1.00 86.06 620 GLY A O 1
ATOM 5130 N N . PHE A 1 621 ? 10.619 33.232 -28.853 1.00 88.00 621 PHE A N 1
ATOM 5131 C CA . PHE A 1 621 ? 10.285 31.817 -28.984 1.00 88.00 621 PHE A CA 1
ATOM 5132 C C . PHE A 1 621 ? 11.445 31.038 -29.622 1.00 88.00 621 PHE A C 1
ATOM 5134 O O . PHE A 1 621 ? 12.046 31.516 -30.585 1.00 88.00 621 PHE A O 1
ATOM 5141 N N . PRO A 1 622 ? 11.783 29.842 -29.111 1.00 91.50 622 PRO A N 1
ATOM 5142 C CA . PRO A 1 622 ? 12.691 28.940 -29.805 1.00 91.50 622 PRO A CA 1
ATOM 5143 C C . PRO A 1 622 ? 12.084 28.497 -31.138 1.00 91.50 622 PRO A C 1
ATOM 5145 O O . PRO A 1 622 ? 10.947 28.021 -31.161 1.00 91.50 622 PRO A O 1
ATOM 5148 N N . ARG A 1 623 ? 12.855 28.591 -32.224 1.00 93.62 623 ARG A N 1
ATOM 5149 C CA . ARG A 1 623 ? 12.483 28.039 -33.534 1.00 93.62 623 ARG A CA 1
ATOM 5150 C C . ARG A 1 623 ? 13.508 27.027 -34.016 1.00 93.62 623 ARG A C 1
ATOM 5152 O O . ARG A 1 623 ? 14.663 27.067 -33.593 1.00 93.62 623 ARG A O 1
ATOM 5159 N N . ALA A 1 624 ? 13.072 26.146 -34.909 1.00 94.06 624 ALA A N 1
ATOM 5160 C CA . ALA A 1 624 ? 13.958 25.279 -35.670 1.00 94.06 624 ALA A CA 1
ATOM 5161 C C . ALA A 1 624 ? 14.997 26.107 -36.448 1.00 94.06 624 ALA A C 1
ATOM 5163 O O . ALA A 1 624 ? 14.678 27.170 -36.998 1.00 94.06 624 ALA A O 1
ATOM 5164 N N . LEU A 1 625 ? 16.233 25.613 -36.500 1.00 94.06 625 LEU A N 1
ATOM 5165 C CA . LEU A 1 625 ? 17.237 26.136 -37.419 1.00 94.06 625 LEU A CA 1
ATOM 5166 C C . LEU A 1 625 ? 16.913 25.704 -38.850 1.00 94.06 625 LEU A C 1
ATOM 5168 O O . LEU A 1 625 ? 16.438 24.596 -39.100 1.00 94.06 625 LEU A O 1
ATOM 5172 N N . THR A 1 626 ? 17.206 26.583 -39.801 1.00 94.69 626 THR A N 1
ATOM 5173 C CA . THR A 1 626 ? 17.230 26.219 -41.221 1.00 94.69 626 THR A CA 1
ATOM 5174 C C . THR A 1 626 ? 18.455 25.345 -41.521 1.00 94.69 626 THR A C 1
ATOM 5176 O O . THR A 1 626 ? 19.451 25.427 -40.795 1.00 94.69 626 THR A O 1
ATOM 5179 N N . PRO A 1 627 ? 18.451 24.543 -42.606 1.00 94.94 627 PRO A N 1
ATOM 5180 C CA . PRO A 1 627 ? 19.634 23.786 -43.021 1.00 94.94 627 PRO A CA 1
ATOM 5181 C C . PRO A 1 627 ? 20.886 24.656 -43.150 1.00 94.94 627 PRO A C 1
ATOM 5183 O O . PRO A 1 627 ? 21.954 24.267 -42.685 1.00 94.94 627 PRO A O 1
ATOM 5186 N N . SER A 1 628 ? 20.750 25.855 -43.728 1.00 94.00 628 SER A N 1
ATOM 5187 C CA . SER A 1 628 ? 21.864 26.790 -43.875 1.00 94.00 628 SER A CA 1
ATOM 5188 C C . SER A 1 628 ? 22.419 27.230 -42.527 1.00 94.00 628 SER A C 1
ATOM 5190 O O . SER A 1 628 ? 23.623 27.143 -42.339 1.00 94.00 628 SER A O 1
ATOM 5192 N N . GLU A 1 629 ? 21.561 27.636 -41.585 1.00 94.19 629 GLU A N 1
ATOM 5193 C CA . GLU A 1 629 ? 21.995 28.046 -40.241 1.00 94.19 629 GLU A CA 1
ATOM 5194 C C . GLU A 1 629 ? 22.650 26.886 -39.489 1.00 94.19 629 GLU A C 1
ATOM 5196 O O . GLU A 1 629 ? 23.665 27.066 -38.828 1.00 94.19 629 GLU A O 1
ATOM 5201 N N . TYR A 1 630 ? 22.089 25.682 -39.595 1.00 93.25 630 TYR A N 1
ATOM 5202 C CA . TYR A 1 630 ? 22.608 24.521 -38.889 1.00 93.25 630 TYR A CA 1
ATOM 5203 C C . TYR A 1 630 ? 23.987 24.101 -39.409 1.00 93.25 630 TYR A C 1
ATOM 5205 O O . TYR A 1 630 ? 24.950 24.059 -38.645 1.00 93.25 630 TYR A O 1
ATOM 5213 N N . PHE A 1 631 ? 24.105 23.812 -40.707 1.00 92.00 631 PHE A N 1
ATOM 5214 C CA . PHE A 1 631 ? 25.330 23.242 -41.267 1.00 92.00 631 PHE A CA 1
ATOM 5215 C C . PHE A 1 631 ? 26.460 24.259 -41.429 1.00 92.00 631 PHE A C 1
ATOM 5217 O O . PHE A 1 631 ? 27.619 23.858 -41.372 1.00 92.00 631 PHE A O 1
ATOM 5224 N N . SER A 1 632 ? 26.168 25.560 -41.575 1.00 90.50 632 SER A N 1
ATOM 5225 C CA . SER A 1 632 ? 27.228 26.578 -41.596 1.00 90.50 632 SER A CA 1
ATOM 5226 C C . SER A 1 632 ? 27.882 26.780 -40.230 1.00 90.50 632 SER A C 1
ATOM 5228 O O . SER A 1 632 ? 29.016 27.244 -40.166 1.00 90.50 632 SER A O 1
ATOM 5230 N N . LEU A 1 633 ? 27.161 26.471 -39.148 1.00 90.88 633 LEU A N 1
ATOM 5231 C CA . LEU A 1 633 ? 27.619 26.666 -37.772 1.00 90.88 633 LEU A CA 1
ATOM 5232 C C . LEU A 1 633 ? 28.106 25.367 -37.117 1.00 90.88 633 LEU A C 1
ATOM 5234 O O . LEU A 1 633 ? 28.745 25.423 -36.069 1.00 90.88 633 LEU A O 1
ATOM 5238 N N . LEU A 1 634 ? 27.795 24.203 -37.689 1.00 89.25 634 LEU A N 1
ATOM 5239 C CA . LEU A 1 634 ? 28.127 22.906 -37.110 1.00 89.25 634 LEU A CA 1
ATOM 5240 C C . LEU A 1 634 ? 29.634 22.621 -37.185 1.00 89.25 634 LEU A C 1
ATOM 5242 O O . LEU A 1 634 ? 30.193 22.421 -38.261 1.00 89.25 634 LEU A O 1
ATOM 5246 N N . GLU A 1 635 ? 30.270 22.510 -36.022 1.00 86.06 635 GLU A N 1
ATOM 5247 C CA . GLU A 1 635 ? 31.613 21.958 -35.881 1.00 86.06 635 GLU A CA 1
ATOM 5248 C C . GLU A 1 635 ? 31.523 20.487 -35.482 1.00 86.06 635 GLU A C 1
ATOM 5250 O O . GLU A 1 635 ? 30.931 20.134 -34.456 1.00 86.06 635 GLU A O 1
ATOM 5255 N N . VAL A 1 636 ? 32.135 19.623 -36.292 1.00 80.44 636 VAL A N 1
ATOM 5256 C CA . VAL A 1 636 ? 32.172 18.186 -36.029 1.00 80.44 636 VAL A CA 1
ATOM 5257 C C . VAL A 1 636 ? 33.589 17.767 -35.660 1.00 80.44 636 VAL A C 1
ATOM 5259 O O . VAL A 1 636 ? 34.547 18.083 -36.362 1.00 80.44 636 VAL A O 1
ATOM 5262 N N . GLU A 1 637 ? 33.722 17.059 -34.546 1.00 75.25 637 GLU A N 1
ATOM 5263 C CA . GLU A 1 637 ? 34.994 16.540 -34.036 1.00 75.25 637 GLU A CA 1
ATOM 5264 C C . GLU A 1 637 ? 34.996 15.008 -34.163 1.00 75.25 637 GLU A C 1
ATOM 5266 O O . GLU A 1 637 ? 33.944 14.373 -34.003 1.00 75.25 637 GLU A O 1
ATOM 5271 N N . VAL A 1 638 ? 36.154 14.428 -34.503 1.00 66.69 638 VAL A N 1
ATOM 5272 C CA . VAL A 1 638 ? 36.355 12.966 -34.616 1.00 66.69 638 VAL A CA 1
ATOM 5273 C C . VAL A 1 638 ? 37.072 12.426 -33.394 1.00 66.69 638 VAL A C 1
ATOM 5275 O O . VAL A 1 638 ? 38.125 13.002 -33.037 1.00 66.69 638 VAL A O 1
#